Protein AF-0000000078980549 (afdb_homodimer)

Foldseek 3Di:
DPPLPLQKAKEWQAAQAKIKIWIDGPPDIFIDIDGHQACQVPVPVNLVRVQVRLQVRCVVVVHDSVVSQEHQYEYAYHNQPDPVSQVVSVVSHSHPHYGYDHLVQLQACQFQPPFFFKEWEAELFTKIWTQDPVGIDIAFPPDLVPTRFLHLLNLLVVLLVVLQCCLVVNDPDWPLSVVVCVVQHDDNVSSVVCVVPDDSVNSSVSSVSLLVCVVVVIPVSVVSLLRSQVVVQVVCVVNPGDQPGAYEYHYDRRVSSLVNHPPSNSVRYDHGNGGSRSSRRVVSVVSVVVVVVVVD/DPPLPLQWAKEWQAAQAKIKIWIDGPPDIFIDMDGHQACQVPVPVNLVRVQVRLQVRCVVVVHDSVVSQEHQYEYAYHNQPDPVSQVVSVVSHSHNHYGYDHLVQLQACQQQPPFFFKEWEAELFTKIWTQDPVGIDIAFPPDLVPTRFLHLLNLLVVLLVVLQCCLVVNDPDWPLSVVVCVVQHDDNVSSVVCVVPDDSVNSSVSSVSLLVCVVVVIPVSVVSLLRSQVVVQVVCVVNPGDQPGAYEYHYDRRVSNLVNHPPSNSVRYDHGNGGSRSSRRVVSVVSVVVVVVVVD

Solvent-accessible surface area (backbone atoms only — not comparable to full-atom values): 29614 Å² total; per-residue (Å²): 125,83,68,76,80,67,58,49,35,24,12,31,38,21,27,75,72,33,22,38,39,37,38,40,45,78,92,44,75,47,73,52,74,54,59,37,21,22,42,60,88,36,44,70,55,15,51,49,44,50,52,52,50,52,53,52,50,39,50,73,69,70,45,61,77,77,52,55,28,70,36,25,31,16,33,19,20,27,53,38,65,48,70,66,53,19,51,52,54,41,69,70,41,85,47,77,35,62,48,47,40,35,38,62,57,23,34,45,42,8,24,45,56,90,47,56,32,35,34,40,38,18,24,60,46,17,36,36,33,30,37,48,98,90,43,77,49,71,32,70,56,57,39,82,90,60,24,12,72,58,4,21,20,39,43,19,49,51,50,52,30,50,41,45,33,25,75,50,54,70,37,79,82,47,74,57,49,56,51,47,28,76,72,64,39,65,60,65,46,30,51,39,58,48,59,76,69,52,48,61,65,58,28,21,68,43,25,61,57,38,53,53,25,29,76,71,62,33,66,67,25,40,50,53,49,39,52,26,21,50,52,53,53,50,48,41,50,58,67,61,64,50,89,82,38,42,30,23,54,34,56,88,46,33,71,76,36,43,88,54,34,59,67,66,58,38,73,22,52,39,78,47,74,40,45,40,49,53,12,13,40,53,50,9,48,52,51,47,52,52,56,58,56,69,74,100,126,83,68,77,80,68,59,49,35,25,12,30,38,19,26,76,72,35,21,39,39,38,38,41,46,78,94,44,73,47,72,52,74,54,57,37,19,22,42,60,87,36,44,70,55,16,52,50,44,49,52,51,50,53,53,50,50,40,51,72,70,71,46,62,77,77,54,56,28,72,35,24,30,17,34,17,20,26,53,39,63,48,71,67,53,20,51,52,54,40,70,72,41,86,46,77,36,61,47,46,42,35,38,62,57,23,35,44,43,8,24,45,56,90,47,56,30,35,34,39,37,16,25,62,46,16,37,37,34,32,36,49,98,89,43,77,49,71,33,70,55,58,38,81,90,60,25,13,72,57,4,21,19,40,43,20,49,51,50,54,31,52,40,45,32,26,76,50,55,70,39,79,81,46,74,57,48,56,52,47,26,75,71,62,38,65,61,64,47,30,52,41,58,49,59,76,68,52,48,61,65,56,28,20,68,43,25,62,58,37,52,54,24,28,75,71,63,35,67,66,25,40,51,53,49,39,53,27,21,50,51,52,52,49,49,41,51,58,68,60,64,51,88,81,40,41,31,23,54,34,56,86,44,33,70,75,35,42,88,53,35,60,66,68,57,41,72,22,51,38,78,46,74,41,45,39,49,53,11,14,38,53,51,8,48,50,50,46,52,53,56,56,57,69,75,101

pLDDT: mean 94.34, std 9.04, range [32.06, 98.75]

Organism: Ruegeria pomeroyi (strain ATCC 700808 / DSM 15171 / DSS-3) (NCBI:txid246200)

Nearest PDB structures (foldseek):
  1zc6-assembly1_A  TM=8.609E-01  e=3.380E-24  Chromobacterium violaceum ATCC 12472
  2e2o-assembly1_A  TM=7.431E-01  e=1.551E-18  Sulfurisphaera tokodaii
  8oqx-assembly1_B  TM=6.810E-01  e=1.626E-12  Tannerella forsythia
  8ow9-assembly1_B  TM=6.704E-01  e=8.482E-12  Tannerella forsythia
  1zxo-assembly1_A  TM=6.792E-01  e=7.949E-09  Bacteroides thetaiotaomicron

Structure (mmCIF, N/CA/C/O backbone):
data_AF-0000000078980549-model_v1
#
loop_
_entity.id
_entity.type
_entity.pdbx_description
1 polymer 'BadF/BadG/BcrA/BcrD ATPase family protein'
#
loop_
_atom_site.group_PDB
_atom_site.id
_atom_site.type_symbol
_atom_site.label_atom_id
_atom_site.label_alt_id
_atom_site.label_comp_id
_atom_site.label_asym_id
_atom_site.label_entity_id
_atom_site.label_seq_id
_atom_site.pdbx_PDB_ins_code
_atom_site.Cartn_x
_atom_site.Cartn_y
_atom_site.Cartn_z
_atom_site.occupancy
_atom_site.B_iso_or_equiv
_atom_site.auth_seq_id
_atom_site.auth_comp_id
_atom_site.auth_asym_id
_atom_site.auth_atom_id
_atom_site.pdbx_PDB_model_num
ATOM 1 N N . MET A 1 1 ? 9.5 -48.781 -21.859 1 32.81 1 MET A N 1
ATOM 2 C CA . MET A 1 1 ? 8.891 -47.594 -21.281 1 32.81 1 MET A CA 1
ATOM 3 C C . MET A 1 1 ? 7.84 -47 -22.219 1 32.81 1 MET A C 1
ATOM 5 O O . MET A 1 1 ? 8.148 -46.656 -23.359 1 32.81 1 MET A O 1
ATOM 9 N N . ARG A 1 2 ? 6.617 -47.406 -22.141 1 38.62 2 ARG A N 1
ATOM 10 C CA . ARG A 1 2 ? 5.566 -47.125 -23.109 1 38.62 2 ARG A CA 1
ATOM 11 C C . ARG A 1 2 ? 5.508 -45.656 -23.438 1 38.62 2 ARG A C 1
ATOM 13 O O . ARG A 1 2 ? 5.316 -44.812 -22.547 1 38.62 2 ARG A O 1
ATOM 20 N N . GLU A 1 3 ? 6.375 -45.094 -24.219 1 42.41 3 GLU A N 1
ATOM 21 C CA . GLU A 1 3 ? 6.379 -43.688 -24.688 1 42.41 3 GLU A CA 1
ATOM 22 C C . GLU A 1 3 ? 4.961 -43.156 -24.797 1 42.41 3 GLU A C 1
ATOM 24 O O . GLU A 1 3 ? 4.145 -43.688 -25.547 1 42.41 3 GLU A O 1
ATOM 29 N N . SER A 1 4 ? 4.297 -42.906 -23.766 1 47.97 4 SER A N 1
ATOM 30 C CA . SER A 1 4 ? 2.949 -42.344 -23.812 1 47.97 4 SER A CA 1
ATOM 31 C C . SER A 1 4 ? 2.744 -41.5 -25.078 1 47.97 4 SER A C 1
ATOM 33 O O . SER A 1 4 ? 3.504 -40.562 -25.328 1 47.97 4 SER A O 1
ATOM 35 N N . ARG A 1 5 ? 2.496 -42.062 -26.266 1 61.19 5 ARG A N 1
ATOM 36 C CA . ARG A 1 5 ? 2.635 -41.625 -27.656 1 61.19 5 ARG A CA 1
ATOM 37 C C . ARG A 1 5 ? 1.823 -40.375 -27.938 1 61.19 5 ARG A C 1
ATOM 39 O O . ARG A 1 5 ? 0.796 -40.438 -28.609 1 61.19 5 ARG A O 1
ATOM 46 N N . VAL A 1 6 ? 1.66 -39.406 -26.797 1 67.12 6 VAL A N 1
ATOM 47 C CA . VAL A 1 6 ? 0.985 -38.188 -27.219 1 67.12 6 VAL A CA 1
ATOM 48 C C . VAL A 1 6 ? 1.897 -37.375 -28.141 1 67.12 6 VAL A C 1
ATOM 50 O O . VAL A 1 6 ? 2.939 -36.875 -27.703 1 67.12 6 VAL A O 1
ATOM 53 N N . PRO A 1 7 ? 1.601 -37.344 -29.297 1 81.12 7 PRO A N 1
ATOM 54 C CA . PRO A 1 7 ? 2.535 -36.812 -30.297 1 81.12 7 PRO A CA 1
ATOM 55 C C . PRO A 1 7 ? 2.773 -35.312 -30.141 1 81.12 7 PRO A C 1
ATOM 57 O O . PRO A 1 7 ? 3.854 -34.812 -30.469 1 81.12 7 PRO A O 1
ATOM 60 N N . TYR A 1 8 ? 1.779 -34.562 -29.578 1 94.88 8 TYR A N 1
ATOM 61 C CA . TYR A 1 8 ? 1.923 -33.125 -29.484 1 94.88 8 TYR A CA 1
ATOM 62 C C . TYR A 1 8 ? 1.434 -32.594 -28.141 1 94.88 8 TYR A C 1
ATOM 64 O O . TYR A 1 8 ? 0.409 -33.062 -27.625 1 94.88 8 TYR A O 1
ATOM 72 N N . LEU A 1 9 ? 2.221 -31.719 -27.484 1 97.56 9 LEU A N 1
ATOM 73 C CA . LEU A 1 9 ? 1.86 -31.031 -26.25 1 97.56 9 LEU A CA 1
ATOM 74 C C . LEU A 1 9 ? 2.098 -29.531 -26.375 1 97.56 9 LEU A C 1
ATOM 76 O O . LEU A 1 9 ? 3.084 -29.109 -26.984 1 97.56 9 LEU A O 1
ATOM 80 N N . ILE A 1 10 ? 1.26 -28.75 -25.734 1 98.44 10 ILE A N 1
ATOM 81 C CA . ILE A 1 10 ? 1.471 -27.297 -25.75 1 98.44 10 ILE A CA 1
ATOM 82 C C . ILE A 1 10 ? 1.433 -26.766 -24.312 1 98.44 10 ILE A C 1
ATOM 84 O O . ILE A 1 10 ? 0.59 -27.188 -23.516 1 98.44 10 ILE A O 1
ATOM 88 N N . ALA A 1 11 ? 2.395 -25.906 -24.016 1 98.69 11 ALA A N 1
ATOM 89 C CA . ALA A 1 11 ? 2.406 -25.156 -22.766 1 98.69 11 ALA A CA 1
ATOM 90 C C . ALA A 1 11 ? 2.359 -23.656 -23.047 1 98.69 11 ALA A C 1
ATOM 92 O O . ALA A 1 11 ? 2.996 -23.156 -23.969 1 98.69 11 ALA A O 1
ATOM 93 N N . VAL A 1 12 ? 1.609 -22.969 -22.234 1 98.75 12 VAL A N 1
ATOM 94 C CA . VAL A 1 12 ? 1.539 -21.516 -22.297 1 98.75 12 VAL A CA 1
ATOM 95 C C . VAL A 1 12 ? 1.91 -20.922 -20.938 1 98.75 12 VAL A C 1
ATOM 97 O O . VAL A 1 12 ? 1.38 -21.344 -19.906 1 98.75 12 VAL A O 1
ATOM 100 N N . ASP A 1 13 ? 2.816 -20.047 -20.906 1 98.19 13 ASP A N 1
ATOM 101 C CA . ASP A 1 13 ? 3.209 -19.234 -19.75 1 98.19 13 ASP A CA 1
ATOM 102 C C . ASP A 1 13 ? 2.861 -17.766 -19.953 1 98.19 13 ASP A C 1
ATOM 104 O O . ASP A 1 13 ? 3.656 -17.016 -20.516 1 98.19 13 ASP A O 1
ATOM 108 N N . GLY A 1 14 ? 1.692 -17.406 -19.453 1 97.06 14 GLY A N 1
ATOM 109 C CA . GLY A 1 14 ? 1.169 -16.062 -19.688 1 97.06 14 GLY A CA 1
ATOM 110 C C . GLY A 1 14 ? 1.354 -15.141 -18.5 1 97.06 14 GLY A C 1
ATOM 111 O O . GLY A 1 14 ? 0.736 -15.328 -17.453 1 97.06 14 GLY A O 1
ATOM 112 N N . GLY A 1 15 ? 2.078 -14.102 -18.672 1 92.44 15 GLY A N 1
ATOM 113 C CA . GLY A 1 15 ? 2.354 -13.133 -17.625 1 92.44 15 GLY A CA 1
ATOM 114 C C . GLY A 1 15 ? 1.81 -11.75 -17.922 1 92.44 15 GLY A C 1
ATOM 115 O O . GLY A 1 15 ? 1.057 -11.57 -18.891 1 92.44 15 GLY A O 1
ATOM 116 N N . GLY A 1 16 ? 2.096 -10.789 -17.062 1 85.94 16 GLY A N 1
ATOM 117 C CA . GLY A 1 16 ? 1.643 -9.422 -17.219 1 85.94 16 GLY A CA 1
ATOM 118 C C . GLY A 1 16 ? 2.389 -8.664 -18.297 1 85.94 16 GLY A C 1
ATOM 119 O O . GLY A 1 16 ? 1.854 -7.723 -18.891 1 85.94 16 GLY A O 1
ATOM 120 N N . THR A 1 17 ? 3.604 -9.086 -18.578 1 85.31 17 THR A N 1
ATOM 121 C CA . THR A 1 17 ? 4.43 -8.367 -19.547 1 85.31 17 THR A CA 1
ATOM 122 C C . THR A 1 17 ? 4.531 -9.148 -20.859 1 85.31 17 THR A C 1
ATOM 124 O O . THR A 1 17 ? 4.527 -8.555 -21.938 1 85.31 17 THR A O 1
ATOM 127 N N . SER A 1 18 ? 4.625 -10.469 -20.75 1 92.88 18 SER A N 1
ATOM 128 C CA . SER A 1 18 ? 4.758 -11.305 -21.953 1 92.88 18 SER A CA 1
ATOM 129 C C . SER A 1 18 ? 4.062 -12.648 -21.766 1 92.88 18 SER A C 1
ATOM 131 O O . SER A 1 18 ? 3.676 -13.008 -20.641 1 92.88 18 SER A O 1
ATOM 133 N N . CYS A 1 19 ? 3.971 -13.305 -22.844 1 97.62 19 CYS A N 1
ATOM 134 C CA . CYS A 1 19 ? 3.406 -14.648 -22.891 1 97.62 19 CYS A CA 1
ATOM 135 C C . CYS A 1 19 ? 4.25 -15.562 -23.781 1 97.62 19 CYS A C 1
ATOM 137 O O . CYS A 1 19 ? 4.527 -15.227 -24.938 1 97.62 19 CYS A O 1
ATOM 139 N N . ARG A 1 20 ? 4.629 -16.672 -23.219 1 98.31 20 ARG A N 1
ATOM 140 C CA . ARG A 1 20 ? 5.457 -17.625 -23.953 1 98.31 20 ARG A CA 1
ATOM 141 C C . ARG A 1 20 ? 4.672 -18.891 -24.281 1 98.31 20 ARG A C 1
ATOM 143 O O . ARG A 1 20 ? 3.852 -19.344 -23.484 1 98.31 20 ARG A O 1
ATOM 150 N N . PHE A 1 21 ? 4.949 -19.422 -25.453 1 98.62 21 PHE A N 1
ATOM 151 C CA . PHE A 1 21 ? 4.301 -20.625 -25.938 1 98.62 21 PHE A CA 1
ATOM 152 C C . PHE A 1 21 ? 5.336 -21.656 -26.359 1 98.62 21 PHE A C 1
ATOM 154 O O . PHE A 1 21 ? 6.355 -21.312 -26.969 1 98.62 21 PHE A O 1
ATOM 161 N N . ALA A 1 22 ? 5.039 -22.891 -26.062 1 98.56 22 ALA A N 1
ATOM 162 C CA . ALA A 1 22 ? 5.883 -23.984 -26.547 1 98.56 22 ALA A CA 1
ATOM 163 C C . ALA A 1 22 ? 5.039 -25.156 -27.031 1 98.56 22 ALA A C 1
ATOM 165 O O . ALA A 1 22 ? 4.051 -25.531 -26.391 1 98.56 22 ALA A O 1
ATOM 166 N N . LEU A 1 23 ? 5.32 -25.672 -28.172 1 98.12 23 LEU A N 1
ATOM 167 C CA . LEU A 1 23 ? 4.762 -26.906 -28.703 1 98.12 23 LEU A CA 1
ATOM 168 C C . LEU A 1 23 ? 5.836 -27.984 -28.812 1 98.12 23 LEU A C 1
ATOM 170 O O . LEU A 1 23 ? 6.836 -27.797 -29.516 1 98.12 23 LEU A O 1
ATOM 174 N N . GLN A 1 24 ? 5.668 -28.984 -28.047 1 97.06 24 GLN A N 1
ATOM 175 C CA . GLN A 1 24 ? 6.559 -30.141 -28.141 1 97.06 24 GLN A CA 1
ATOM 176 C C . GLN A 1 24 ? 6.023 -31.172 -29.125 1 97.06 24 GLN A C 1
ATOM 178 O O . GLN A 1 24 ? 4.914 -31.688 -28.953 1 97.06 24 GLN A O 1
ATOM 183 N N . ALA A 1 25 ? 6.75 -31.422 -30.156 1 92.12 25 ALA A N 1
ATOM 184 C CA . ALA A 1 25 ? 6.461 -32.438 -31.156 1 92.12 25 ALA A CA 1
ATOM 185 C C . ALA A 1 25 ? 7.562 -33.5 -31.188 1 92.12 25 ALA A C 1
ATOM 187 O O . ALA A 1 25 ? 8.5 -33.406 -31.984 1 92.12 25 ALA A O 1
ATOM 188 N N . GLY A 1 26 ? 7.309 -34.625 -30.453 1 87.69 26 GLY A N 1
ATOM 189 C CA . GLY A 1 26 ? 8.398 -35.594 -30.328 1 87.69 26 GLY A CA 1
ATOM 190 C C . GLY A 1 26 ? 9.672 -34.969 -29.781 1 87.69 26 GLY A C 1
ATOM 191 O O . GLY A 1 26 ? 9.68 -34.438 -28.672 1 87.69 26 GLY A O 1
ATOM 192 N N . THR A 1 27 ? 10.688 -34.938 -30.594 1 88.38 27 THR A N 1
ATOM 193 C CA . THR A 1 27 ? 11.977 -34.406 -30.141 1 88.38 27 THR A CA 1
ATOM 194 C C . THR A 1 27 ? 12.125 -32.969 -30.562 1 88.38 27 THR A C 1
ATOM 196 O O . THR A 1 27 ? 13.086 -32.281 -30.172 1 88.38 27 THR A O 1
ATOM 199 N N . THR A 1 28 ? 11.219 -32.469 -31.344 1 93.31 28 THR A N 1
ATOM 200 C CA . THR A 1 28 ? 11.273 -31.094 -31.828 1 93.31 28 THR A CA 1
ATOM 201 C C . THR A 1 28 ? 10.422 -30.172 -30.969 1 93.31 28 THR A C 1
ATOM 203 O O . THR A 1 28 ? 9.367 -30.578 -30.469 1 93.31 28 THR A O 1
ATOM 206 N N . ARG A 1 29 ? 10.922 -29.016 -30.797 1 95.94 29 ARG A N 1
ATOM 207 C CA . ARG A 1 29 ? 10.219 -28.016 -30 1 95.94 29 ARG A CA 1
ATOM 208 C C . ARG A 1 29 ? 10.086 -26.703 -30.75 1 95.94 29 ARG A C 1
ATOM 210 O O . ARG A 1 29 ? 11.039 -26.234 -31.391 1 95.94 29 ARG A O 1
ATOM 217 N N . HIS A 1 30 ? 8.891 -26.156 -30.828 1 97.44 30 HIS A N 1
ATOM 218 C CA . HIS A 1 30 ? 8.609 -24.844 -31.391 1 97.44 30 HIS A CA 1
ATOM 219 C C . HIS A 1 30 ? 8.211 -23.859 -30.297 1 97.44 30 HIS A C 1
ATOM 221 O O . HIS A 1 30 ? 7.457 -24.219 -29.375 1 97.44 30 HIS A O 1
ATOM 227 N N . GLU A 1 31 ? 8.75 -22.656 -30.328 1 98.12 31 GLU A N 1
ATOM 228 C CA . GLU A 1 31 ? 8.438 -21.656 -29.312 1 98.12 31 GLU A CA 1
ATOM 229 C C . GLU A 1 31 ? 8.133 -20.297 -29.938 1 98.12 31 GLU A C 1
ATOM 231 O O . GLU A 1 31 ? 8.586 -20.016 -31.047 1 98.12 31 GLU A O 1
ATOM 236 N N . LEU A 1 32 ? 7.391 -19.531 -29.25 1 96.81 32 LEU A N 1
ATOM 237 C CA . LEU A 1 32 ? 7.16 -18.141 -29.625 1 96.81 32 LEU A CA 1
ATOM 238 C C . LEU A 1 32 ? 6.809 -17.297 -28.406 1 96.81 32 LEU A C 1
ATOM 240 O O . LEU A 1 32 ? 6.504 -17.828 -27.344 1 96.81 32 LEU A O 1
ATOM 244 N N . AR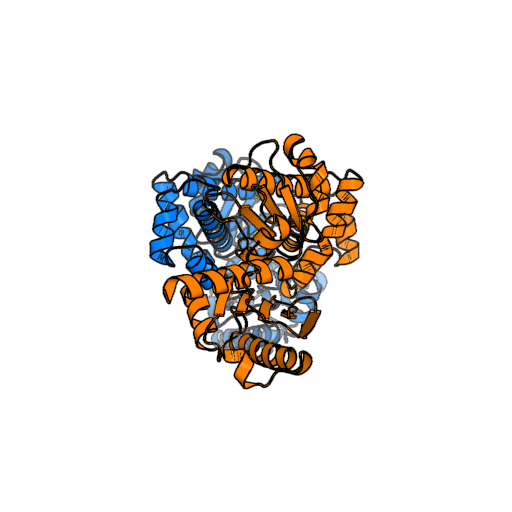G A 1 33 ? 7.004 -16.062 -28.547 1 97.75 33 ARG A N 1
ATOM 245 C CA . ARG A 1 33 ? 6.734 -15.086 -27.5 1 97.75 33 ARG A CA 1
ATOM 246 C C . ARG A 1 33 ? 5.859 -13.945 -28 1 97.75 33 ARG A C 1
ATOM 248 O O . ARG A 1 33 ? 6.078 -13.438 -29.109 1 97.75 33 ARG A O 1
ATOM 255 N N . LEU A 1 34 ? 4.82 -13.625 -27.312 1 97.81 34 LEU A N 1
ATOM 256 C CA . LEU A 1 34 ? 3.943 -12.5 -27.625 1 97.81 34 LEU A CA 1
ATOM 257 C C . LEU A 1 34 ? 3.832 -11.555 -26.422 1 97.81 34 LEU A C 1
ATOM 259 O O . LEU A 1 34 ? 4.688 -11.57 -25.531 1 97.81 34 LEU A O 1
ATOM 263 N N . GLY A 1 35 ? 2.812 -10.617 -26.469 1 93.38 35 GLY A N 1
ATOM 264 C CA . GLY A 1 35 ? 2.619 -9.648 -25.406 1 93.38 35 GLY A CA 1
ATOM 265 C C . GLY A 1 35 ? 1.937 -10.227 -24.188 1 93.38 35 GLY A C 1
ATOM 266 O O . GLY A 1 35 ? 1.894 -11.445 -24 1 93.38 35 GLY A O 1
ATOM 267 N N . SER A 1 36 ? 1.388 -9.383 -23.406 1 91.81 36 SER A N 1
ATOM 268 C CA . SER A 1 36 ? 0.839 -9.734 -22.094 1 91.81 36 SER A CA 1
ATOM 269 C C . SER A 1 36 ? -0.4 -10.609 -22.234 1 91.81 36 SER A C 1
ATOM 271 O O . SER A 1 36 ? -1.139 -10.5 -23.219 1 91.81 36 SER A O 1
ATOM 273 N N . ALA A 1 37 ? -0.604 -11.469 -21.266 1 94.38 37 ALA A N 1
ATOM 274 C CA . ALA A 1 37 ? -1.809 -12.289 -21.156 1 94.38 37 ALA A CA 1
ATOM 275 C C . ALA A 1 37 ? -2.27 -12.391 -19.703 1 94.38 37 ALA A C 1
ATOM 277 O O . ALA A 1 37 ? -2.451 -13.492 -19.188 1 94.38 37 ALA A O 1
ATOM 278 N N . ASN A 1 38 ? -2.498 -11.312 -19.094 1 94.31 38 ASN A N 1
ATOM 279 C CA . ASN A 1 38 ? -3.062 -11.289 -17.75 1 94.31 38 ASN A CA 1
ATOM 280 C C . ASN A 1 38 ? -4.586 -11.242 -17.781 1 94.31 38 ASN A C 1
ATOM 282 O O . ASN A 1 38 ? -5.176 -10.234 -18.188 1 94.31 38 ASN A O 1
ATOM 286 N N . VAL A 1 39 ? -5.145 -12.258 -17.312 1 95.25 39 VAL A N 1
ATOM 287 C CA . VAL A 1 39 ? -6.582 -12.453 -17.469 1 95.25 39 VAL A CA 1
ATOM 288 C C . VAL A 1 39 ? -7.336 -11.547 -16.5 1 95.25 39 VAL A C 1
ATOM 290 O O . VAL A 1 39 ? -8.5 -11.203 -16.734 1 95.25 39 VAL A O 1
ATOM 293 N N . PHE A 1 40 ? -6.789 -11.172 -15.391 1 92.81 40 PHE A N 1
ATOM 294 C CA . PHE A 1 40 ? -7.449 -10.336 -14.398 1 92.81 40 PHE A CA 1
ATOM 295 C C . PHE A 1 40 ? -7.508 -8.883 -14.859 1 92.81 40 PHE A C 1
ATOM 297 O O . PHE A 1 40 ? -8.57 -8.258 -14.805 1 92.81 40 PHE A O 1
ATOM 304 N N . SER A 1 41 ? -6.426 -8.344 -15.359 1 90.81 41 SER A N 1
ATOM 305 C CA . SER A 1 41 ? -6.352 -6.938 -15.734 1 90.81 41 SER A CA 1
ATOM 306 C C . SER A 1 41 ? -6.984 -6.703 -17.109 1 90.81 41 SER A C 1
ATOM 308 O O . SER A 1 41 ? -7.527 -5.625 -17.359 1 90.81 41 SER A O 1
ATOM 310 N N . ASN A 1 42 ? -6.848 -7.672 -18.031 1 94.06 42 ASN A N 1
ATOM 311 C CA . ASN A 1 42 ? -7.352 -7.547 -19.406 1 94.06 42 ASN A CA 1
ATOM 312 C C . ASN A 1 42 ? -7.695 -8.906 -20 1 94.06 42 ASN A C 1
ATOM 314 O O . ASN A 1 42 ? -6.945 -9.438 -20.812 1 94.06 42 ASN A O 1
ATOM 318 N N . ARG A 1 43 ? -8.867 -9.336 -19.734 1 95.12 43 ARG A N 1
ATOM 319 C CA . ARG A 1 43 ? -9.273 -10.68 -20.141 1 95.12 43 ARG A CA 1
ATOM 320 C C . ARG A 1 43 ? -9.352 -10.789 -21.672 1 95.12 43 ARG A C 1
ATOM 322 O O . ARG A 1 43 ? -8.836 -11.742 -22.25 1 95.12 43 ARG A O 1
ATOM 329 N N . ALA A 1 44 ? -10 -9.828 -22.266 1 96.31 44 ALA A N 1
ATOM 330 C CA . ALA A 1 44 ? -10.148 -9.844 -23.719 1 96.31 44 ALA A CA 1
ATOM 331 C C . ALA A 1 44 ? -8.789 -9.844 -24.406 1 96.31 44 ALA A C 1
ATOM 333 O O . ALA A 1 44 ? -8.57 -10.578 -25.375 1 96.31 44 ALA A O 1
ATOM 334 N N . GLY A 1 45 ? -7.91 -8.992 -23.906 1 96.75 45 GLY A N 1
ATOM 335 C CA . GLY A 1 45 ? -6.562 -8.953 -24.453 1 96.75 45 GLY A CA 1
ATOM 336 C C . GLY A 1 45 ? -5.809 -10.258 -24.266 1 96.75 45 GLY A C 1
ATOM 337 O O . GLY A 1 45 ? -5.105 -10.703 -25.172 1 96.75 45 GLY A O 1
ATOM 338 N N . ALA A 1 46 ? -5.949 -10.852 -23.125 1 97.31 46 ALA A N 1
ATOM 339 C CA . ALA A 1 46 ? -5.297 -12.133 -22.844 1 97.31 46 ALA A CA 1
ATOM 340 C C . ALA A 1 46 ? -5.797 -13.219 -23.797 1 97.31 46 ALA A C 1
ATOM 342 O O . ALA A 1 46 ? -5 -13.992 -24.328 1 97.31 46 ALA A O 1
ATOM 343 N N . LEU A 1 47 ? -7.086 -13.25 -24.047 1 97.75 47 LEU A N 1
ATOM 344 C CA . LEU A 1 47 ? -7.668 -14.258 -24.922 1 97.75 47 LEU A CA 1
ATOM 345 C C . LEU A 1 47 ? -7.184 -14.07 -26.359 1 97.75 47 LEU A C 1
ATOM 347 O O . LEU A 1 47 ? -6.926 -15.055 -27.062 1 97.75 47 LEU A O 1
ATOM 351 N N . ARG A 1 48 ? -7.082 -12.859 -26.734 1 97.94 48 ARG A N 1
ATOM 352 C CA . ARG A 1 48 ? -6.547 -12.578 -28.062 1 97.94 48 ARG A CA 1
ATOM 353 C C . ARG A 1 48 ? -5.105 -13.062 -28.188 1 97.94 48 ARG A C 1
ATOM 355 O O . ARG A 1 48 ? -4.742 -13.695 -29.188 1 97.94 48 ARG A O 1
ATOM 362 N N . THR A 1 49 ? -4.324 -12.766 -27.219 1 98.25 49 THR A N 1
ATOM 363 C CA . THR A 1 49 ? -2.93 -13.188 -27.203 1 98.25 49 THR A CA 1
ATOM 364 C C . THR A 1 49 ? -2.828 -14.711 -27.234 1 98.25 49 THR A C 1
ATOM 366 O O . THR A 1 49 ? -2.025 -15.266 -28 1 98.25 49 THR A O 1
ATOM 369 N N . LEU A 1 50 ? -3.629 -15.359 -26.453 1 98.25 50 LEU A N 1
ATOM 370 C CA . LEU A 1 50 ? -3.619 -16.812 -26.375 1 98.25 50 LEU A CA 1
ATOM 371 C C . LEU A 1 50 ? -4.012 -17.422 -27.719 1 98.25 50 LEU A C 1
ATOM 373 O O . LEU A 1 50 ? -3.334 -18.328 -28.219 1 98.25 50 LEU A O 1
ATOM 377 N N . THR A 1 51 ? -5.066 -16.938 -28.312 1 97.69 51 THR A N 1
ATOM 378 C CA . THR A 1 51 ? -5.562 -17.469 -29.578 1 97.69 51 THR A CA 1
ATOM 379 C C . THR A 1 51 ? -4.539 -17.266 -30.688 1 97.69 51 THR A C 1
ATOM 381 O O . THR A 1 51 ? -4.246 -18.188 -31.438 1 97.69 51 THR A O 1
ATOM 384 N N . GLU A 1 52 ? -4.055 -16.047 -30.703 1 98 52 GLU A N 1
ATOM 385 C CA . GLU A 1 52 ? -3.037 -15.75 -31.703 1 98 52 GLU A CA 1
ATOM 386 C C . GLU A 1 52 ? -1.811 -16.641 -31.531 1 98 52 GLU A C 1
ATOM 388 O O . GLU A 1 52 ? -1.308 -17.203 -32.5 1 98 52 GLU A O 1
ATOM 393 N N . GLY A 1 53 ? -1.311 -16.734 -30.359 1 98.31 53 GLY A N 1
ATOM 394 C CA . GLY A 1 53 ? -0.117 -17.516 -30.078 1 98.31 53 GLY A CA 1
ATOM 395 C C . GLY A 1 53 ? -0.283 -19 -30.406 1 98.31 53 GLY A C 1
ATOM 396 O O . GLY A 1 53 ? 0.599 -19.609 -31.016 1 98.31 53 GLY A O 1
ATOM 397 N N . LEU A 1 54 ? -1.385 -19.547 -30.062 1 98 54 LEU A N 1
ATOM 398 C CA . LEU A 1 54 ? -1.659 -20.969 -30.312 1 98 54 LEU A CA 1
ATOM 399 C C . LEU A 1 54 ? -1.762 -21.234 -31.812 1 98 54 LEU A C 1
ATOM 401 O O . LEU A 1 54 ? -1.21 -22.219 -32.312 1 98 54 LEU A O 1
ATOM 405 N N . THR A 1 55 ? -2.449 -20.344 -32.5 1 97.31 55 THR A N 1
ATOM 406 C CA . THR A 1 55 ? -2.607 -20.484 -33.938 1 97.31 55 THR A CA 1
ATOM 407 C C . THR A 1 55 ? -1.253 -20.422 -34.625 1 97.31 55 THR A C 1
ATOM 409 O O . THR A 1 55 ? -0.944 -21.266 -35.469 1 97.31 55 THR A O 1
ATOM 412 N N . ARG A 1 56 ? -0.491 -19.469 -34.219 1 97.81 56 ARG A N 1
ATOM 413 C CA . ARG A 1 56 ? 0.825 -19.297 -34.844 1 97.81 56 ARG A CA 1
ATOM 414 C C . ARG A 1 56 ? 1.733 -20.469 -34.5 1 97.81 56 ARG A C 1
ATOM 416 O O . ARG A 1 56 ? 2.539 -20.891 -35.344 1 97.81 56 ARG A O 1
ATOM 423 N N . LEU A 1 57 ? 1.629 -20.953 -33.344 1 97.38 57 LEU A N 1
ATOM 424 C CA . LEU A 1 57 ? 2.479 -22.047 -32.875 1 97.38 57 LEU A CA 1
ATOM 425 C C . LEU A 1 57 ? 2.227 -23.312 -33.688 1 97.38 57 LEU A C 1
ATOM 427 O O . LEU A 1 57 ? 3.172 -23.984 -34.094 1 97.38 57 LEU A O 1
ATOM 431 N N . VAL A 1 58 ? 1.04 -23.641 -33.938 1 95.94 58 VAL A N 1
ATOM 432 C CA . VAL A 1 58 ? 0.654 -24.812 -34.688 1 95.94 58 VAL A CA 1
ATOM 433 C C . VAL A 1 58 ? 1.097 -24.656 -36.156 1 95.94 58 VAL A C 1
ATOM 435 O O . VAL A 1 58 ? 1.578 -25.609 -36.75 1 95.94 58 VAL A O 1
ATOM 438 N N . ALA A 1 59 ? 0.919 -23.453 -36.625 1 96.38 59 ALA A N 1
ATOM 439 C CA . ALA A 1 59 ? 1.377 -23.172 -38 1 96.38 59 ALA A CA 1
ATOM 440 C C . ALA A 1 59 ? 2.887 -23.359 -38.125 1 96.38 59 ALA A C 1
ATOM 442 O O . ALA A 1 59 ? 3.375 -23.922 -39.094 1 96.38 59 ALA A O 1
ATOM 443 N N . GLN A 1 60 ? 3.598 -22.875 -37.156 1 95.69 60 GLN A N 1
ATOM 444 C CA . GLN A 1 60 ? 5.051 -23 -37.156 1 95.69 60 GLN A CA 1
ATOM 445 C C . GLN A 1 60 ? 5.477 -24.469 -37.156 1 95.69 60 GLN A C 1
ATOM 447 O O . GLN A 1 60 ? 6.52 -24.812 -37.719 1 95.69 60 GLN A O 1
ATOM 452 N N . ALA A 1 61 ? 4.707 -25.266 -36.5 1 94.69 61 ALA A N 1
ATOM 453 C CA . ALA A 1 61 ? 5.027 -26.688 -36.406 1 94.69 61 ALA A CA 1
ATOM 454 C C . ALA A 1 61 ? 4.625 -27.438 -37.656 1 94.69 61 ALA A C 1
ATOM 456 O O . ALA A 1 61 ? 4.84 -28.656 -37.781 1 94.69 61 ALA A O 1
ATOM 457 N N . GLY A 1 62 ? 3.951 -26.766 -38.594 1 94.5 62 GLY A N 1
ATOM 458 C CA . GLY A 1 62 ? 3.543 -27.359 -39.844 1 94.5 62 GLY A CA 1
ATOM 459 C C . GLY A 1 62 ? 2.285 -28.203 -39.719 1 94.5 62 GLY A C 1
ATOM 460 O O . GLY A 1 62 ? 2.061 -29.109 -40.531 1 94.5 62 GLY A O 1
ATOM 461 N N . LEU A 1 63 ? 1.49 -27.953 -38.75 1 94.5 63 LEU A N 1
ATOM 462 C CA . LEU A 1 63 ? 0.255 -28.703 -38.5 1 94.5 63 LEU A CA 1
ATOM 463 C C . LEU A 1 63 ? -0.943 -27.953 -39.094 1 94.5 63 LEU A C 1
ATOM 465 O O . LEU A 1 63 ? -0.927 -26.719 -39.156 1 94.5 63 LEU A O 1
ATOM 469 N N . PRO A 1 64 ? -1.922 -28.719 -39.531 1 94.38 64 PRO A N 1
ATOM 470 C CA . PRO A 1 64 ? -3.143 -28.031 -39.938 1 94.38 64 PRO A CA 1
ATOM 471 C C . PRO A 1 64 ? -3.855 -27.328 -38.781 1 94.38 64 PRO A C 1
ATOM 473 O O . PRO A 1 64 ? -3.809 -27.812 -37.656 1 94.38 64 PRO A O 1
ATOM 476 N N . PRO A 1 65 ? -4.547 -26.297 -39.031 1 92.5 65 PRO A N 1
ATOM 477 C CA . PRO A 1 65 ? -5.191 -25.5 -38 1 92.5 65 PRO A CA 1
ATOM 478 C C . PRO A 1 65 ? -6.152 -26.328 -37.125 1 92.5 65 PRO A C 1
ATOM 480 O O . PRO A 1 65 ? -6.285 -26.062 -35.938 1 92.5 65 PRO A O 1
ATOM 483 N N . ASP A 1 66 ? -6.785 -27.203 -37.688 1 93.19 66 ASP A N 1
ATOM 484 C CA . ASP A 1 66 ? -7.805 -27.969 -36.969 1 93.19 66 ASP A CA 1
ATOM 485 C C . ASP A 1 66 ? -7.168 -28.938 -35.969 1 93.19 66 ASP A C 1
ATOM 487 O O . ASP A 1 66 ? -7.848 -29.469 -35.094 1 93.19 66 ASP A O 1
ATOM 491 N N . ALA A 1 67 ? -5.82 -29.172 -36.094 1 93.44 67 ALA A N 1
ATOM 492 C CA . ALA A 1 67 ? -5.113 -30.047 -35.188 1 93.44 67 ALA A CA 1
ATOM 493 C C . ALA A 1 67 ? -5.098 -29.484 -33.75 1 93.44 67 ALA A C 1
ATOM 495 O O . ALA A 1 67 ? -5.051 -30.219 -32.781 1 93.44 67 ALA A O 1
ATOM 496 N N . LEU A 1 68 ? -5.129 -28.172 -33.719 1 95.25 68 LEU A N 1
ATOM 497 C CA . LEU A 1 68 ? -5.004 -27.469 -32.438 1 95.25 68 LEU A CA 1
ATOM 498 C C . LEU A 1 68 ? -6.062 -27.938 -31.438 1 95.25 68 LEU A C 1
ATOM 500 O O . LEU A 1 68 ? -5.773 -28.109 -30.266 1 95.25 68 LEU A O 1
ATOM 504 N N . ALA A 1 69 ? -7.234 -28.188 -31.875 1 94.5 69 ALA A N 1
ATOM 505 C CA . ALA A 1 69 ? -8.375 -28.5 -31.016 1 94.5 69 ALA A CA 1
ATOM 506 C C . ALA A 1 69 ? -8.125 -29.766 -30.203 1 94.5 69 ALA A C 1
ATOM 508 O O . ALA A 1 69 ? -8.656 -29.938 -29.109 1 94.5 69 ALA A O 1
ATOM 509 N N . ASP A 1 70 ? -7.234 -30.625 -30.766 1 93.31 70 ASP A N 1
ATOM 510 C CA . ASP A 1 70 ? -7.086 -31.938 -30.141 1 93.31 70 ASP A CA 1
ATOM 511 C C . ASP A 1 70 ? -5.754 -32.062 -29.406 1 93.31 70 ASP A C 1
ATOM 513 O O . ASP A 1 70 ? -5.48 -33.062 -28.766 1 93.31 70 ASP A O 1
ATOM 517 N N . ILE A 1 71 ? -4.922 -31.062 -29.516 1 96.19 71 ILE A N 1
ATOM 518 C CA . ILE A 1 71 ? -3.643 -31.078 -28.812 1 96.19 71 ILE A CA 1
ATOM 519 C C . ILE A 1 71 ? -3.854 -30.719 -27.344 1 96.19 71 ILE A C 1
ATOM 521 O O . ILE A 1 71 ? -4.52 -29.719 -27.031 1 96.19 71 ILE A O 1
ATOM 525 N N . PRO A 1 72 ? -3.312 -31.562 -26.375 1 97.5 72 PRO A N 1
ATOM 526 C CA . PRO A 1 72 ? -3.385 -31.156 -24.969 1 97.5 72 PRO A CA 1
ATOM 527 C C . PRO A 1 72 ? -2.627 -29.875 -24.672 1 97.5 72 PRO A C 1
ATOM 529 O O . PRO A 1 72 ? -1.453 -29.75 -25.031 1 97.5 72 PRO A O 1
ATOM 532 N N . VAL A 1 73 ? -3.293 -28.938 -24.062 1 98.31 73 VAL A N 1
ATOM 533 C CA . VAL A 1 73 ? -2.721 -27.625 -23.781 1 98.31 73 VAL A CA 1
ATOM 534 C C . VAL A 1 73 ? -2.824 -27.344 -22.281 1 98.31 73 VAL A C 1
ATOM 536 O O . VAL A 1 73 ? -3.891 -27.5 -21.688 1 98.31 73 VAL A O 1
ATOM 539 N N . PHE A 1 74 ? -1.727 -26.984 -21.672 1 98.56 74 PHE A N 1
ATOM 540 C CA . PHE A 1 74 ? -1.755 -26.391 -20.328 1 98.56 74 PHE A CA 1
ATOM 541 C C . PHE A 1 74 ? -1.36 -24.922 -20.375 1 98.56 74 PHE A C 1
ATOM 543 O O . PHE A 1 74 ? -0.288 -24.578 -20.875 1 98.56 74 PHE A O 1
ATOM 550 N N . ALA A 1 75 ? -2.211 -24.109 -19.875 1 98.69 75 ALA A N 1
ATOM 551 C CA . ALA A 1 75 ? -1.95 -22.672 -19.859 1 98.69 75 ALA A CA 1
ATOM 552 C C . ALA A 1 75 ? -1.879 -22.125 -18.438 1 98.69 75 ALA A C 1
ATOM 554 O O . ALA A 1 75 ? -2.889 -22.094 -17.734 1 98.69 75 ALA A O 1
ATOM 555 N N . GLY A 1 76 ? -0.661 -21.812 -17.953 1 98.44 76 GLY A N 1
ATOM 556 C CA . GLY A 1 76 ? -0.479 -21.047 -16.734 1 98.44 76 GLY A CA 1
ATOM 557 C C . GLY A 1 76 ? -0.511 -19.547 -16.969 1 98.44 76 GLY A C 1
ATOM 558 O O . GLY A 1 76 ? 0.377 -19 -17.609 1 98.44 76 GLY A O 1
ATOM 559 N N . LEU A 1 77 ? -1.498 -18.906 -16.406 1 97.88 77 LEU A N 1
ATOM 560 C CA . LEU A 1 77 ? -1.733 -17.516 -16.781 1 97.88 77 LEU A CA 1
ATOM 561 C C . LEU A 1 77 ? -1.773 -16.625 -15.547 1 97.88 77 LEU A C 1
ATOM 563 O O . LEU A 1 77 ? -2.445 -16.953 -14.562 1 97.88 77 LEU A O 1
ATOM 567 N N . ALA A 1 78 ? -1.072 -15.477 -15.633 1 95.25 78 ALA A N 1
ATOM 568 C CA . ALA A 1 78 ? -1.238 -14.438 -14.625 1 95.25 78 ALA A CA 1
ATOM 569 C C . ALA A 1 78 ? -2.689 -13.969 -14.547 1 95.25 78 ALA A C 1
ATOM 571 O O . ALA A 1 78 ? -3.375 -13.891 -15.57 1 95.25 78 ALA A O 1
ATOM 572 N N . GLY A 1 79 ? -3.096 -13.734 -13.359 1 94 79 GLY A N 1
ATOM 573 C CA . GLY A 1 79 ? -4.41 -13.141 -13.18 1 94 79 GLY A CA 1
ATOM 574 C C . GLY A 1 79 ? -5.52 -14.164 -13.039 1 94 79 GLY A C 1
ATOM 575 O O . GLY A 1 79 ? -6.68 -13.812 -12.82 1 94 79 GLY A O 1
ATOM 576 N N . VAL A 1 80 ? -5.266 -15.445 -13.234 1 96.31 80 VAL A N 1
ATOM 577 C CA . VAL A 1 80 ? -6.23 -16.469 -12.859 1 96.31 80 VAL A CA 1
ATOM 578 C C . VAL A 1 80 ? -6.301 -16.578 -11.336 1 96.31 80 VAL A C 1
ATOM 580 O O . VAL A 1 80 ? -5.465 -17.25 -10.719 1 96.31 80 VAL A O 1
ATOM 583 N N . ILE A 1 81 ? -7.391 -16.016 -10.727 1 93.69 81 ILE A N 1
ATOM 584 C CA . ILE A 1 81 ? -7.367 -15.82 -9.281 1 93.69 81 ILE A CA 1
ATOM 585 C C . ILE A 1 81 ? -8.242 -16.875 -8.602 1 93.69 81 ILE A C 1
ATOM 587 O O . ILE A 1 81 ? -8.227 -17 -7.379 1 93.69 81 ILE A O 1
ATOM 591 N N . ASP A 1 82 ? -9.07 -17.625 -9.383 1 94 82 ASP A N 1
ATOM 592 C CA . ASP A 1 82 ? -9.883 -18.719 -8.852 1 94 82 ASP A CA 1
ATOM 593 C C . ASP A 1 82 ? -10.312 -19.688 -9.953 1 94 82 ASP A C 1
ATOM 595 O O . ASP A 1 82 ? -9.977 -19.484 -11.125 1 94 82 ASP A O 1
ATOM 599 N N . GLU A 1 83 ? -10.984 -20.703 -9.578 1 95.06 83 GLU A N 1
ATOM 600 C CA . GLU A 1 83 ? -11.383 -21.766 -10.5 1 95.06 83 GLU A CA 1
ATOM 601 C C . GLU A 1 83 ? -12.383 -21.25 -11.531 1 95.06 83 GLU A C 1
ATOM 603 O O . GLU A 1 83 ? -12.398 -21.703 -12.68 1 95.06 83 GLU A O 1
ATOM 608 N N . VAL A 1 84 ? -13.188 -20.328 -11.156 1 94.75 84 VAL A N 1
ATOM 609 C CA . VAL A 1 84 ? -14.188 -19.781 -12.062 1 94.75 84 VAL A CA 1
ATOM 610 C C . VAL A 1 84 ? -13.492 -19.062 -13.219 1 94.75 84 VAL A C 1
ATOM 612 O O . VAL A 1 84 ? -13.836 -19.266 -14.383 1 94.75 84 VAL A O 1
ATOM 615 N N . ALA A 1 85 ? -12.531 -18.266 -12.859 1 95.31 85 ALA A N 1
ATOM 616 C CA . ALA A 1 85 ? -11.773 -17.562 -13.883 1 95.31 85 ALA A CA 1
ATOM 617 C C . ALA A 1 85 ? -11.062 -18.547 -14.82 1 95.31 85 ALA A C 1
ATOM 619 O O . ALA A 1 85 ? -11.047 -18.344 -16.031 1 95.31 85 ALA A O 1
ATOM 620 N N . ALA A 1 86 ? -10.531 -19.562 -14.25 1 97.56 86 ALA A N 1
ATOM 621 C CA . ALA A 1 86 ? -9.836 -20.578 -15.039 1 97.56 86 ALA A CA 1
ATOM 622 C C . ALA A 1 86 ? -10.781 -21.234 -16.047 1 97.56 86 ALA A C 1
ATOM 624 O O . ALA A 1 86 ? -10.453 -21.359 -17.219 1 97.56 86 ALA A O 1
ATOM 625 N N . LYS A 1 87 ? -11.898 -21.625 -15.602 1 97.31 87 LYS A N 1
ATOM 626 C CA . LYS A 1 87 ? -12.891 -22.312 -16.438 1 97.31 87 LYS A CA 1
ATOM 627 C C . LYS A 1 87 ? -13.398 -21.391 -17.547 1 97.31 87 LYS A C 1
ATOM 629 O O . LYS A 1 87 ? -13.625 -21.844 -18.672 1 97.31 87 LYS A O 1
ATOM 634 N N . GLU A 1 88 ? -13.562 -20.203 -17.203 1 96.81 88 GLU A N 1
ATOM 635 C CA . GLU A 1 88 ? -14.047 -19.234 -18.188 1 96.81 88 GLU A CA 1
ATOM 636 C C . GLU A 1 88 ? -13.039 -19.047 -19.312 1 96.81 88 GLU A C 1
ATOM 638 O O . GLU A 1 88 ? -13.422 -18.969 -20.484 1 96.81 88 GLU A O 1
ATOM 643 N N . VAL A 1 89 ? -11.812 -18.953 -18.953 1 97.94 89 VAL A N 1
ATOM 644 C CA . VAL A 1 89 ? -10.773 -18.797 -19.953 1 97.94 89 VAL A CA 1
ATOM 645 C C . VAL A 1 89 ? -10.672 -20.062 -20.812 1 97.94 89 VAL A C 1
ATOM 647 O O . VAL A 1 89 ? -10.594 -19.984 -22.031 1 97.94 89 VAL A O 1
ATOM 650 N N . ALA A 1 90 ? -10.695 -21.188 -20.172 1 97.88 90 ALA A N 1
ATOM 651 C CA . ALA A 1 90 ? -10.633 -22.469 -20.891 1 97.88 90 ALA A CA 1
ATOM 652 C C . ALA A 1 90 ? -11.781 -22.594 -21.891 1 97.88 90 ALA A C 1
ATOM 654 O O . ALA A 1 90 ? -11.586 -23.016 -23.031 1 97.88 90 ALA A O 1
ATOM 655 N N . ALA A 1 91 ? -12.984 -22.188 -21.5 1 97.25 91 ALA A N 1
ATOM 656 C CA . ALA A 1 91 ? -14.188 -22.312 -22.312 1 97.25 91 ALA A CA 1
ATOM 657 C C . ALA A 1 91 ? -14.141 -21.375 -23.516 1 97.25 91 ALA A C 1
ATOM 659 O O . ALA A 1 91 ? -14.781 -21.641 -24.531 1 97.25 91 ALA A O 1
ATOM 660 N N . ALA A 1 92 ? -13.398 -20.344 -23.359 1 97.31 92 ALA A N 1
ATOM 661 C CA . ALA A 1 92 ? -13.336 -19.328 -24.422 1 97.31 92 ALA A CA 1
ATOM 662 C C . ALA A 1 92 ? -12.328 -19.719 -25.5 1 97.31 92 ALA A C 1
ATOM 664 O O . ALA A 1 92 ? -12.297 -19.109 -26.562 1 97.31 92 ALA A O 1
ATOM 665 N N . LEU A 1 93 ? -11.516 -20.688 -25.234 1 96.5 93 LEU A N 1
ATOM 666 C CA . LEU A 1 93 ? -10.523 -21.141 -26.188 1 96.5 93 LEU A CA 1
ATOM 667 C C . LEU A 1 93 ? -11.07 -22.281 -27.047 1 96.5 93 LEU A C 1
ATOM 669 O O . LEU A 1 93 ? -11.82 -23.125 -26.562 1 96.5 93 LEU A O 1
ATOM 673 N N . PRO A 1 94 ? -10.742 -22.25 -28.344 1 93 94 PRO A N 1
ATOM 674 C CA . PRO A 1 94 ? -11.227 -23.312 -29.234 1 93 94 PRO A CA 1
ATOM 675 C C . PRO A 1 94 ? -10.477 -24.641 -29.047 1 93 94 PRO A C 1
ATOM 677 O O . PRO A 1 94 ? -9.977 -25.203 -30.016 1 93 94 PRO A O 1
ATOM 680 N N . LEU A 1 95 ? -10.344 -25.078 -27.844 1 95.81 95 LEU A N 1
ATOM 681 C CA . LEU A 1 95 ? -9.57 -26.266 -27.484 1 95.81 95 LEU A CA 1
ATOM 682 C C . LEU A 1 95 ? -10.445 -27.281 -26.766 1 95.81 95 LEU A C 1
ATOM 684 O O . LEU A 1 95 ? -11.258 -26.922 -25.922 1 95.81 95 LEU A O 1
ATOM 688 N N . ARG A 1 96 ? -10.297 -28.531 -27.125 1 94.56 96 ARG A N 1
ATOM 689 C CA . ARG A 1 96 ? -11.055 -29.609 -26.484 1 94.56 96 ARG A CA 1
ATOM 690 C C . ARG A 1 96 ? -10.297 -30.156 -25.281 1 94.56 96 ARG A C 1
ATOM 692 O O . ARG A 1 96 ? -10.891 -30.75 -24.391 1 94.56 96 ARG A O 1
ATOM 699 N N . ARG A 1 97 ? -8.992 -30.031 -25.312 1 95.38 97 ARG A N 1
ATOM 700 C CA . ARG A 1 97 ? -8.133 -30.562 -24.25 1 95.38 97 ARG A CA 1
ATOM 701 C C . ARG A 1 97 ? -7.258 -29.453 -23.656 1 95.38 97 ARG A C 1
ATOM 703 O O . ARG A 1 97 ? -6.078 -29.344 -24 1 95.38 97 ARG A O 1
ATOM 710 N N . VAL A 1 98 ? -7.82 -28.703 -22.766 1 97.88 98 VAL A N 1
ATOM 711 C CA . VAL A 1 98 ? -7.09 -27.562 -22.219 1 97.88 98 VAL A CA 1
ATOM 712 C C . VAL A 1 98 ? -7.324 -27.484 -20.719 1 97.88 98 VAL A C 1
ATOM 714 O O . VAL A 1 98 ? -8.438 -27.719 -20.234 1 97.88 98 VAL A O 1
ATOM 717 N N . GLU A 1 99 ? -6.316 -27.234 -20 1 98 99 GLU A N 1
ATOM 718 C CA . GLU A 1 99 ? -6.375 -26.859 -18.594 1 98 99 GLU A CA 1
ATOM 719 C C . GLU A 1 99 ? -5.75 -25.484 -18.375 1 98 99 GLU A C 1
ATOM 721 O O . GLU A 1 99 ? -4.656 -25.203 -18.875 1 98 99 GLU A O 1
ATOM 726 N N . VAL A 1 100 ? -6.508 -24.625 -17.781 1 98.38 100 VAL A N 1
ATOM 727 C CA . VAL A 1 100 ? -6.047 -23.297 -17.438 1 98.38 100 VAL A CA 1
ATOM 728 C C . VAL A 1 100 ? -5.863 -23.172 -15.93 1 98.38 100 VAL A C 1
ATOM 730 O O . VAL A 1 100 ? -6.695 -23.672 -15.164 1 98.38 100 VAL A O 1
ATOM 733 N N . ALA A 1 101 ? -4.781 -22.625 -15.492 1 97.62 101 ALA A N 1
ATOM 734 C CA . ALA A 1 101 ? -4.508 -22.391 -14.07 1 97.62 101 ALA A CA 1
ATOM 735 C C . ALA A 1 101 ? -3.678 -21.125 -13.867 1 97.62 101 ALA A C 1
ATOM 737 O O . ALA A 1 101 ? -3.332 -20.453 -14.828 1 97.62 101 ALA A O 1
ATOM 738 N N . ASP A 1 102 ? -3.475 -20.766 -12.656 1 96.25 102 ASP A N 1
ATOM 739 C CA . ASP A 1 102 ? -2.584 -19.672 -12.32 1 96.25 102 ASP A CA 1
ATOM 740 C C . ASP A 1 102 ? -1.146 -19.969 -12.734 1 96.25 102 ASP A C 1
ATOM 742 O O . ASP A 1 102 ? -0.741 -21.141 -12.773 1 96.25 102 ASP A O 1
ATOM 746 N N . ASP A 1 103 ? -0.396 -18.938 -12.984 1 96.81 103 ASP A N 1
ATOM 747 C CA . ASP A 1 103 ? 0.943 -19.094 -13.547 1 96.81 103 ASP A CA 1
ATOM 748 C C . ASP A 1 103 ? 1.92 -19.625 -12.5 1 96.81 103 ASP A C 1
ATOM 750 O O . ASP A 1 103 ? 3.023 -20.062 -12.836 1 96.81 103 ASP A O 1
ATOM 754 N N . ARG A 1 104 ? 1.541 -19.75 -11.273 1 96.88 104 ARG A N 1
ATOM 755 C CA . ARG A 1 104 ? 2.443 -20.219 -10.227 1 96.88 104 ARG A CA 1
ATOM 756 C C . ARG A 1 104 ? 2.594 -21.75 -10.281 1 96.88 104 ARG A C 1
ATOM 758 O O . ARG A 1 104 ? 3.66 -22.281 -9.969 1 96.88 104 ARG A O 1
ATOM 765 N N . LEU A 1 105 ? 1.553 -22.391 -10.672 1 97.62 105 LEU A N 1
ATOM 766 C CA . LEU A 1 105 ? 1.529 -23.859 -10.656 1 97.62 105 LEU A CA 1
ATOM 767 C C . LEU A 1 105 ? 2.596 -24.422 -11.586 1 97.62 105 LEU A C 1
ATOM 769 O O . LEU A 1 105 ? 3.461 -25.188 -11.148 1 97.62 105 LEU A O 1
ATOM 773 N N . PRO A 1 106 ? 2.605 -24.031 -12.852 1 98.12 106 PRO A N 1
ATOM 774 C CA . PRO A 1 106 ? 3.65 -24.578 -13.719 1 98.12 106 PRO A CA 1
ATOM 775 C C . PRO A 1 106 ? 5.051 -24.141 -13.312 1 98.12 106 PRO A C 1
ATOM 777 O O . PRO A 1 106 ? 6.031 -24.844 -13.578 1 98.12 106 PRO A O 1
ATOM 780 N N . ALA A 1 107 ? 5.176 -22.984 -12.68 1 97.81 107 ALA A N 1
ATOM 781 C CA . ALA A 1 107 ? 6.48 -22.547 -12.18 1 97.81 107 ALA A CA 1
ATOM 782 C C . ALA A 1 107 ? 7.004 -23.516 -11.125 1 97.81 107 ALA A C 1
ATOM 784 O O . ALA A 1 107 ? 8.18 -23.891 -11.141 1 97.81 107 ALA A O 1
ATOM 785 N N . VAL A 1 108 ? 6.145 -23.969 -10.227 1 98.44 108 VAL A N 1
ATOM 786 C CA . VAL A 1 108 ? 6.531 -24.922 -9.18 1 98.44 108 VAL A CA 1
ATOM 787 C C . VAL A 1 108 ? 6.926 -26.25 -9.812 1 98.44 108 VAL A C 1
ATOM 789 O O . VAL A 1 108 ? 7.992 -26.797 -9.516 1 98.44 108 VAL A O 1
ATOM 792 N N . VAL A 1 109 ? 6.094 -26.75 -10.703 1 98.19 109 VAL A N 1
ATOM 793 C CA . VAL A 1 109 ? 6.316 -28.047 -11.336 1 98.19 109 VAL A CA 1
ATOM 794 C C . VAL A 1 109 ? 7.609 -28 -12.148 1 98.19 109 VAL A C 1
ATOM 796 O O . VAL A 1 109 ? 8.406 -28.938 -12.102 1 98.19 109 VAL A O 1
ATOM 799 N N . GLY A 1 110 ? 7.801 -26.922 -12.914 1 98.31 110 GLY A N 1
ATOM 800 C CA . GLY A 1 110 ? 9.008 -26.781 -13.711 1 98.31 110 GLY A CA 1
ATOM 801 C C . GLY A 1 110 ? 10.273 -26.719 -12.875 1 98.31 110 GLY A C 1
ATOM 802 O O . GLY A 1 110 ? 11.273 -27.375 -13.195 1 98.31 110 GLY A O 1
ATOM 803 N N . ALA A 1 111 ? 10.234 -26 -11.812 1 98.12 111 ALA A N 1
ATOM 804 C CA . ALA A 1 111 ? 11.414 -25.781 -10.977 1 98.12 111 ALA A CA 1
ATOM 805 C C . ALA A 1 111 ? 11.789 -27.047 -10.211 1 98.12 111 ALA A C 1
ATOM 807 O O . ALA A 1 111 ? 12.977 -27.375 -10.086 1 98.12 111 ALA A O 1
ATOM 808 N N . LEU A 1 112 ? 10.789 -27.766 -9.727 1 97.94 112 LEU A N 1
ATOM 809 C CA . LEU A 1 112 ? 11.07 -28.859 -8.805 1 97.94 112 LEU A CA 1
ATOM 810 C C . LEU A 1 112 ? 11.164 -30.188 -9.555 1 97.94 112 LEU A C 1
ATOM 812 O O . LEU A 1 112 ? 11.719 -31.156 -9.039 1 97.94 112 LEU A O 1
ATOM 816 N N . GLY A 1 113 ? 10.578 -30.25 -10.781 1 96 113 GLY A N 1
ATOM 817 C CA . GLY A 1 113 ? 10.5 -31.547 -11.453 1 96 113 GLY A CA 1
ATOM 818 C C . GLY A 1 113 ? 9.734 -32.594 -10.648 1 96 113 GLY A C 1
ATOM 819 O O . GLY A 1 113 ? 8.609 -32.344 -10.211 1 96 113 GLY A O 1
ATOM 820 N N . ALA A 1 114 ? 10.359 -33.719 -10.398 1 92.62 114 ALA A N 1
ATOM 821 C CA . ALA A 1 114 ? 9.695 -34.781 -9.656 1 92.62 114 ALA A CA 1
ATOM 822 C C . ALA A 1 114 ? 10.039 -34.719 -8.172 1 92.62 114 ALA A C 1
ATOM 824 O O . ALA A 1 114 ? 9.516 -35.5 -7.375 1 92.62 114 ALA A O 1
ATOM 825 N N . ARG A 1 115 ? 10.789 -33.781 -7.777 1 93.06 115 ARG A N 1
ATOM 826 C CA . ARG A 1 115 ? 11.289 -33.719 -6.41 1 93.06 115 ARG A CA 1
ATOM 827 C C . ARG A 1 115 ? 10.234 -33.156 -5.473 1 93.06 115 ARG A C 1
ATOM 829 O O . ARG A 1 115 ? 9.477 -32.25 -5.848 1 93.06 115 ARG A O 1
ATOM 836 N N . THR A 1 116 ? 10.211 -33.719 -4.305 1 97.19 116 THR A N 1
ATOM 837 C CA . THR A 1 116 ? 9.57 -33.031 -3.184 1 97.19 116 THR A CA 1
ATOM 838 C C . THR A 1 116 ? 10.406 -31.859 -2.723 1 97.19 116 THR A C 1
ATOM 840 O O . THR A 1 116 ? 11.617 -31.984 -2.531 1 97.19 116 THR A O 1
ATOM 843 N N . GLY A 1 117 ? 9.812 -30.75 -2.637 1 98.44 117 GLY A N 1
ATOM 844 C CA . GLY A 1 117 ? 10.539 -29.562 -2.217 1 98.44 117 GLY A CA 1
ATOM 845 C C . GLY A 1 117 ? 9.719 -28.281 -2.316 1 98.44 117 GLY A C 1
ATOM 846 O O . GLY A 1 117 ? 8.492 -28.344 -2.414 1 98.44 117 GLY A O 1
ATOM 847 N N . CYS A 1 118 ? 10.383 -27.156 -2.092 1 98.69 118 CYS A N 1
ATOM 848 C CA . CYS A 1 118 ? 9.719 -25.859 -2.111 1 98.69 118 CYS A CA 1
ATOM 849 C C . CYS A 1 118 ? 10.336 -24.953 -3.162 1 98.69 118 CYS A C 1
ATOM 851 O O . CYS A 1 118 ? 11.438 -25.219 -3.656 1 98.69 118 CYS A O 1
ATOM 853 N N . LEU A 1 119 ? 9.586 -24 -3.537 1 98.56 119 LEU A N 1
ATOM 854 C CA . LEU A 1 119 ? 10.016 -22.938 -4.441 1 98.56 119 LEU A CA 1
ATOM 855 C C . LEU A 1 119 ? 9.789 -21.562 -3.812 1 98.56 119 LEU A C 1
ATOM 857 O O . LEU A 1 119 ? 8.742 -21.312 -3.205 1 98.56 119 LEU A O 1
ATOM 861 N N . ILE A 1 120 ? 10.758 -20.688 -3.838 1 98.5 120 ILE A N 1
ATOM 862 C CA . ILE A 1 120 ? 10.555 -19.266 -3.621 1 98.5 120 ILE A CA 1
ATOM 863 C C . ILE A 1 120 ? 10.664 -18.516 -4.949 1 98.5 120 ILE A C 1
ATOM 865 O O . ILE A 1 120 ? 11.727 -18.516 -5.578 1 98.5 120 ILE A O 1
ATOM 869 N N . GLY A 1 121 ? 9.578 -18.016 -5.445 1 97.44 121 GLY A N 1
ATOM 870 C CA . GLY A 1 121 ? 9.562 -17.141 -6.605 1 97.44 121 GLY A CA 1
ATOM 871 C C . GLY A 1 121 ? 9.523 -15.664 -6.238 1 97.44 121 GLY A C 1
ATOM 872 O O . GLY A 1 121 ? 8.477 -15.141 -5.84 1 97.44 121 GLY A O 1
ATOM 873 N N . VAL A 1 122 ? 10.656 -14.953 -6.402 1 97.38 122 VAL A N 1
ATOM 874 C CA . VAL A 1 122 ? 10.758 -13.57 -5.949 1 97.38 122 VAL A CA 1
ATOM 875 C C . VAL A 1 122 ? 11.344 -12.703 -7.055 1 97.38 122 VAL A C 1
ATOM 877 O O . VAL A 1 122 ? 12.539 -12.812 -7.371 1 97.38 122 VAL A O 1
ATOM 880 N N . GLY A 1 123 ? 10.633 -11.883 -7.68 1 95.31 123 GLY A N 1
ATOM 881 C CA . GLY A 1 123 ? 10.992 -10.867 -8.656 1 95.31 123 GLY A CA 1
ATOM 882 C C . GLY A 1 123 ? 10.305 -9.531 -8.414 1 95.31 123 GLY A C 1
ATOM 883 O O . GLY A 1 123 ? 10.352 -9 -7.301 1 95.31 123 GLY A O 1
ATOM 884 N N . THR A 1 124 ? 9.562 -9.086 -9.477 1 93.75 124 THR A N 1
ATOM 885 C CA . THR A 1 124 ? 8.711 -7.926 -9.242 1 93.75 124 THR A CA 1
ATOM 886 C C . THR A 1 124 ? 7.637 -8.242 -8.203 1 93.75 124 THR A C 1
ATOM 888 O O . THR A 1 124 ? 7.359 -7.422 -7.32 1 93.75 124 THR A O 1
ATOM 891 N N . GLY A 1 125 ? 7.074 -9.406 -8.297 1 95.19 125 GLY A N 1
ATOM 892 C CA . GLY A 1 125 ? 6.211 -9.969 -7.273 1 95.19 125 GLY A CA 1
ATOM 893 C C . GLY A 1 125 ? 6.836 -11.156 -6.555 1 95.19 125 GLY A C 1
ATOM 894 O O . GLY A 1 125 ? 8.031 -11.406 -6.691 1 95.19 125 GLY A O 1
ATOM 895 N N . SER A 1 126 ? 6.035 -11.828 -5.723 1 97.31 126 SER A N 1
ATOM 896 C CA . SER A 1 126 ? 6.582 -12.977 -5 1 97.31 126 SER A CA 1
ATOM 897 C C . SER A 1 126 ? 5.5 -14 -4.684 1 97.31 126 SER A C 1
ATOM 899 O O . SER A 1 126 ? 4.324 -13.656 -4.57 1 97.31 126 SER A O 1
ATOM 901 N N . PHE A 1 127 ? 5.895 -15.234 -4.633 1 97.88 127 PHE A N 1
ATOM 902 C CA . PHE A 1 127 ? 5.074 -16.312 -4.109 1 97.88 127 PHE A CA 1
ATOM 903 C C . PHE A 1 127 ? 5.941 -17.484 -3.65 1 97.88 127 PHE A C 1
ATOM 905 O O . PHE A 1 127 ? 7.145 -17.516 -3.928 1 97.88 127 PHE A O 1
ATOM 912 N N . LEU A 1 128 ? 5.387 -18.359 -2.83 1 98.62 128 LEU A N 1
ATOM 913 C CA . LEU A 1 128 ? 6.016 -19.609 -2.4 1 98.62 128 LEU A CA 1
ATOM 914 C C . LEU A 1 128 ? 5.168 -20.812 -2.795 1 98.62 128 LEU A C 1
ATOM 916 O O . LEU A 1 128 ? 3.943 -20.703 -2.906 1 98.62 128 LEU A O 1
ATOM 920 N N . GLY A 1 129 ? 5.816 -21.875 -3.039 1 98.44 129 GLY A N 1
ATOM 921 C CA . GLY A 1 129 ? 5.129 -23.109 -3.367 1 98.44 129 GLY A CA 1
ATOM 922 C C . GLY A 1 129 ? 5.809 -24.344 -2.797 1 98.44 129 GLY A C 1
ATOM 923 O O . GLY A 1 129 ? 7.008 -24.312 -2.502 1 98.44 129 GLY A O 1
ATOM 924 N N . ARG A 1 130 ? 5.051 -25.375 -2.6 1 98.56 130 ARG A N 1
ATOM 925 C CA . ARG A 1 130 ? 5.551 -26.688 -2.215 1 98.56 130 ARG A CA 1
ATOM 926 C C . ARG A 1 130 ? 4.938 -27.781 -3.084 1 98.56 130 ARG A C 1
ATOM 928 O O . ARG A 1 130 ? 3.75 -27.734 -3.41 1 98.56 130 ARG A O 1
ATOM 935 N N . GLN A 1 131 ? 5.734 -28.672 -3.516 1 98.25 131 GLN A N 1
ATOM 936 C CA . GLN A 1 131 ? 5.297 -29.891 -4.199 1 98.25 131 GLN A CA 1
ATOM 937 C C . GLN A 1 131 ? 5.691 -31.141 -3.41 1 98.25 131 GLN A C 1
ATOM 939 O O . GLN A 1 131 ? 6.852 -31.297 -3.018 1 98.25 131 GLN A O 1
ATOM 944 N N . ASP A 1 132 ? 4.766 -31.984 -3.16 1 97.31 132 ASP A N 1
ATOM 945 C CA . ASP A 1 132 ? 5.008 -33.281 -2.561 1 97.31 132 ASP A CA 1
ATOM 946 C C . ASP A 1 132 ? 3.994 -34.312 -3.053 1 97.31 132 ASP A C 1
ATOM 948 O O . ASP A 1 132 ? 3.346 -34.125 -4.082 1 97.31 132 ASP A O 1
ATOM 952 N N . ALA A 1 133 ? 3.889 -35.469 -2.439 1 94.62 133 ALA A N 1
ATOM 953 C CA . ALA A 1 133 ? 3.041 -36.562 -2.893 1 94.62 133 ALA A CA 1
ATOM 954 C C . ALA A 1 133 ? 1.566 -36.188 -2.84 1 94.62 133 ALA A C 1
ATOM 956 O O . ALA A 1 133 ? 0.742 -36.75 -3.557 1 94.62 133 ALA A O 1
ATOM 957 N N . GLN A 1 134 ? 1.292 -35.188 -1.989 1 94.25 134 GLN A N 1
ATOM 958 C CA . GLN A 1 134 ? -0.098 -34.781 -1.818 1 94.25 134 GLN A CA 1
ATOM 959 C C . GLN A 1 134 ? -0.493 -33.719 -2.848 1 94.25 134 GLN A C 1
ATOM 961 O O . GLN A 1 134 ? -1.68 -33.438 -3.045 1 94.25 134 GLN A O 1
ATOM 966 N N . GLY A 1 135 ? 0.453 -33.188 -3.5 1 96 135 GLY A N 1
ATOM 967 C CA . GLY A 1 135 ? 0.16 -32.156 -4.512 1 96 135 GLY A CA 1
ATOM 968 C C . GLY A 1 135 ? 0.93 -30.875 -4.309 1 96 135 GLY A C 1
ATOM 969 O O . GLY A 1 135 ? 2.033 -30.891 -3.756 1 96 135 GLY A O 1
ATOM 970 N N . ILE A 1 136 ? 0.34 -29.812 -4.871 1 97.25 136 ILE A N 1
ATOM 971 C CA . ILE A 1 136 ? 1.01 -28.531 -4.84 1 97.25 136 ILE A CA 1
ATOM 972 C C . ILE A 1 136 ? 0.232 -27.562 -3.941 1 97.25 136 ILE A C 1
ATOM 974 O O . ILE A 1 136 ? -1 -27.516 -3.992 1 97.25 136 ILE A O 1
ATOM 978 N N . ARG A 1 137 ? 0.9 -26.828 -3.051 1 97.38 137 ARG A N 1
ATOM 979 C CA . ARG A 1 137 ? 0.352 -25.766 -2.215 1 97.38 137 ARG A CA 1
ATOM 980 C C . ARG A 1 137 ? 1.087 -24.453 -2.451 1 97.38 137 ARG A C 1
ATOM 982 O O . ARG A 1 137 ? 2.297 -24.453 -2.684 1 97.38 137 ARG A O 1
ATOM 989 N N . LEU A 1 138 ? 0.331 -23.422 -2.42 1 97.38 138 LEU A N 1
ATOM 990 C CA . LEU A 1 138 ? 0.9 -22.125 -2.734 1 97.38 138 LEU A CA 1
ATOM 991 C C . LEU A 1 138 ? 0.667 -21.141 -1.591 1 97.38 138 LEU A C 1
ATOM 993 O O . LEU A 1 138 ? -0.325 -21.25 -0.867 1 97.38 138 LEU A O 1
ATOM 997 N N . ILE A 1 139 ? 1.543 -20.172 -1.366 1 97.69 139 ILE A N 1
ATOM 998 C CA . ILE A 1 139 ? 1.429 -19.031 -0.463 1 97.69 139 ILE A CA 1
ATOM 999 C C . ILE A 1 139 ? 1.804 -17.75 -1.2 1 97.69 139 ILE A C 1
ATOM 1001 O O . ILE A 1 139 ? 2.771 -17.719 -1.965 1 97.69 139 ILE A O 1
ATOM 1005 N N . GLY A 1 140 ? 1.029 -16.703 -0.907 1 96.88 140 GLY A N 1
ATOM 1006 C CA . GLY A 1 140 ? 1.37 -15.406 -1.46 1 96.88 140 GLY A CA 1
ATOM 1007 C C . GLY A 1 140 ? 0.955 -15.25 -2.91 1 96.88 140 GLY A C 1
ATOM 1008 O O . GLY A 1 140 ? 0.116 -16 -3.408 1 96.88 140 GLY A O 1
ATOM 1009 N N . GLY A 1 141 ? 1.508 -14.203 -3.562 1 95.5 141 GLY A N 1
ATOM 1010 C CA . GLY A 1 141 ? 1.15 -13.891 -4.938 1 95.5 141 GLY A CA 1
ATOM 1011 C C . GLY A 1 141 ? -0.205 -13.219 -5.062 1 95.5 141 GLY A C 1
ATOM 1012 O O . GLY A 1 141 ? -0.949 -13.484 -6.008 1 95.5 141 GLY A O 1
ATOM 1013 N N . HIS A 1 142 ? -0.552 -12.492 -4.062 1 94.81 142 HIS A N 1
ATOM 1014 C CA . HIS A 1 142 ? -1.886 -11.898 -4.031 1 94.81 142 HIS A CA 1
ATOM 1015 C C . HIS A 1 142 ? -1.894 -10.516 -4.68 1 94.81 142 HIS A C 1
ATOM 1017 O O . HIS A 1 142 ? -2.922 -9.836 -4.691 1 94.81 142 HIS A O 1
ATOM 1023 N N . GLY A 1 143 ? -0.704 -10.086 -5.176 1 92.31 143 GLY A N 1
ATOM 1024 C CA . GLY A 1 143 ? -0.598 -8.773 -5.797 1 92.31 143 GLY A CA 1
ATOM 1025 C C . GLY A 1 143 ? 0.236 -7.793 -4.988 1 92.31 143 GLY A C 1
ATOM 1026 O O . GLY A 1 143 ? 0.39 -7.957 -3.773 1 92.31 143 GLY A O 1
ATOM 1027 N N . TRP A 1 144 ? 0.649 -6.742 -5.598 1 88.75 144 TRP A N 1
ATOM 1028 C CA . TRP A 1 144 ? 1.658 -5.844 -5.047 1 88.75 144 TRP A CA 1
ATOM 1029 C C . TRP A 1 144 ? 1.078 -5 -3.914 1 88.75 144 TRP A C 1
ATOM 1031 O O . TRP A 1 144 ? 1.798 -4.609 -2.992 1 88.75 144 TRP A O 1
ATOM 1041 N N . SER A 1 145 ? -0.228 -4.801 -3.902 1 88.69 145 SER A N 1
ATOM 1042 C CA . SER A 1 145 ? -0.82 -3.898 -2.92 1 88.69 145 SER A CA 1
ATOM 1043 C C . SER A 1 145 ? -1 -4.59 -1.572 1 88.69 145 SER A C 1
ATOM 1045 O O . SER A 1 145 ? -0.872 -3.959 -0.522 1 88.69 145 SER A O 1
ATOM 1047 N N . LEU A 1 146 ? -1.228 -5.988 -1.649 1 92.56 146 LEU A N 1
ATOM 1048 C CA . LEU A 1 146 ? -1.607 -6.617 -0.39 1 92.56 146 LEU A CA 1
ATOM 1049 C C . LEU A 1 146 ? -0.8 -7.887 -0.152 1 92.56 146 LEU A C 1
ATOM 1051 O O . LEU A 1 146 ? -0.825 -8.445 0.946 1 92.56 146 LEU A O 1
ATOM 1055 N N . GLY A 1 147 ? -0.057 -8.344 -1.16 1 90.88 147 GLY A N 1
ATOM 1056 C CA . GLY A 1 147 ? 0.443 -9.688 -0.937 1 90.88 147 GLY A CA 1
ATOM 1057 C C . GLY A 1 147 ? 1.666 -10.016 -1.771 1 90.88 147 GLY A C 1
ATOM 1058 O O . GLY A 1 147 ? 1.733 -11.078 -2.393 1 90.88 147 GLY A O 1
ATOM 1059 N N . ASP A 1 148 ? 2.67 -9.352 -1.938 1 95.38 148 ASP A N 1
ATOM 1060 C CA . ASP A 1 148 ? 3.928 -9.617 -2.629 1 95.38 148 ASP A CA 1
ATOM 1061 C C . ASP A 1 148 ? 5.125 -9.328 -1.725 1 95.38 148 ASP A C 1
ATOM 1063 O O . ASP A 1 148 ? 6.109 -8.734 -2.162 1 95.38 148 ASP A O 1
ATOM 1067 N N . GLU A 1 149 ? 4.965 -9.789 -0.471 1 97.38 149 GLU A N 1
ATOM 1068 C CA . GLU A 1 149 ? 6.039 -9.547 0.487 1 97.38 149 GLU A CA 1
ATOM 1069 C C . GLU A 1 149 ? 7.367 -10.102 -0.021 1 97.38 149 GLU A C 1
ATOM 1071 O O . GLU A 1 149 ? 7.398 -11.125 -0.706 1 97.38 149 GLU A O 1
ATOM 1076 N N . ALA A 1 150 ? 8.438 -9.43 0.323 1 98.19 150 ALA A N 1
ATOM 1077 C CA . ALA A 1 150 ? 9.812 -9.781 0.002 1 98.19 150 ALA A CA 1
ATOM 1078 C C . ALA A 1 150 ? 10.117 -9.516 -1.469 1 98.19 150 ALA A C 1
ATOM 1080 O O . ALA A 1 150 ? 11.266 -9.648 -1.906 1 98.19 150 ALA A O 1
ATOM 1081 N N . SER A 1 151 ? 9.188 -9.18 -2.312 1 98.19 151 SER A N 1
ATOM 1082 C CA . SER A 1 151 ? 9.406 -8.914 -3.729 1 98.19 151 SER A CA 1
ATOM 1083 C C . SER A 1 151 ? 10.203 -7.625 -3.93 1 98.19 151 SER A C 1
ATOM 1085 O O . SER A 1 151 ? 10.438 -6.879 -2.977 1 98.19 151 SER A O 1
ATOM 1087 N N . GLY A 1 152 ? 10.609 -7.469 -5.145 1 98.06 152 GLY A N 1
ATOM 1088 C CA . GLY A 1 152 ? 11.227 -6.195 -5.469 1 98.06 152 GLY A CA 1
ATOM 1089 C C . GLY A 1 152 ? 10.312 -5.008 -5.242 1 98.06 152 GLY A C 1
ATOM 1090 O O . GLY A 1 152 ? 10.742 -3.982 -4.707 1 98.06 152 GLY A O 1
ATOM 1091 N N . CYS A 1 153 ? 9.086 -5.137 -5.715 1 97.19 153 CYS A N 1
ATOM 1092 C CA . CYS A 1 153 ? 8.109 -4.07 -5.504 1 97.19 153 CYS A CA 1
ATOM 1093 C C . CYS A 1 153 ? 7.941 -3.771 -4.02 1 97.19 153 CYS A C 1
ATOM 1095 O O . CYS A 1 153 ? 7.957 -2.609 -3.609 1 97.19 153 CYS A O 1
ATOM 1097 N N . TRP A 1 154 ? 7.812 -4.801 -3.219 1 97.81 154 TRP A N 1
ATOM 1098 C CA . TRP A 1 154 ? 7.645 -4.672 -1.776 1 97.81 154 TRP A CA 1
ATOM 1099 C C . TRP A 1 154 ? 8.836 -3.955 -1.149 1 97.81 154 TRP A C 1
ATOM 1101 O O . TRP A 1 154 ? 8.664 -3.055 -0.325 1 97.81 154 TRP A O 1
ATOM 1111 N N . LEU A 1 155 ? 10.016 -4.348 -1.521 1 98.31 155 LEU A N 1
ATOM 1112 C CA . LEU A 1 155 ? 11.234 -3.727 -1.011 1 98.31 155 LEU A CA 1
ATOM 1113 C C . LEU A 1 155 ? 11.273 -2.244 -1.368 1 98.31 155 LEU A C 1
ATOM 1115 O O . LEU A 1 155 ? 11.617 -1.409 -0.529 1 98.31 155 LEU A O 1
ATOM 1119 N N . GLY A 1 156 ? 11 -1.98 -2.637 1 97.75 156 GLY A N 1
ATOM 1120 C CA . GLY A 1 156 ? 10.984 -0.59 -3.062 1 97.75 156 GLY A CA 1
ATOM 1121 C C . GLY A 1 156 ? 10.016 0.267 -2.279 1 97.75 156 GLY A C 1
ATOM 1122 O O . GLY A 1 156 ? 10.352 1.37 -1.849 1 97.75 156 GLY A O 1
ATOM 1123 N N . MET A 1 157 ? 8.812 -0.198 -2.082 1 97.31 157 MET A N 1
ATOM 1124 C CA . MET A 1 157 ? 7.797 0.525 -1.318 1 97.31 157 MET A CA 1
ATOM 1125 C C . MET A 1 157 ? 8.234 0.708 0.131 1 97.31 157 MET A C 1
ATOM 1127 O O . MET A 1 157 ? 8.102 1.797 0.692 1 97.31 157 MET A O 1
ATOM 1131 N N . ALA A 1 158 ? 8.711 -0.392 0.709 1 97.38 158 ALA A N 1
ATOM 1132 C CA . ALA A 1 158 ? 9.188 -0.332 2.088 1 97.38 158 ALA A CA 1
ATOM 1133 C C . ALA A 1 158 ? 10.312 0.69 2.236 1 97.38 158 ALA A C 1
ATOM 1135 O O . ALA A 1 158 ? 10.359 1.431 3.221 1 97.38 158 ALA A O 1
ATOM 1136 N N . LEU A 1 159 ? 11.188 0.682 1.297 1 97.69 159 LEU A N 1
ATOM 1137 C CA . LEU A 1 159 ? 12.289 1.639 1.307 1 97.69 159 LEU A CA 1
ATOM 1138 C C . LEU A 1 159 ? 11.766 3.07 1.331 1 97.69 159 LEU A C 1
ATOM 1140 O O . LEU A 1 159 ? 12.195 3.881 2.154 1 97.69 159 LEU A O 1
ATOM 1144 N N . LEU A 1 160 ? 10.859 3.387 0.457 1 97.38 160 LEU A N 1
ATOM 1145 C CA . LEU A 1 160 ? 10.352 4.75 0.365 1 97.38 160 LEU A CA 1
ATOM 1146 C C . LEU A 1 160 ? 9.602 5.137 1.635 1 97.38 160 LEU A C 1
ATOM 1148 O O . LEU A 1 160 ? 9.688 6.277 2.094 1 97.38 160 LEU A O 1
ATOM 1152 N N . ARG A 1 161 ? 8.844 4.23 2.197 1 96.94 161 ARG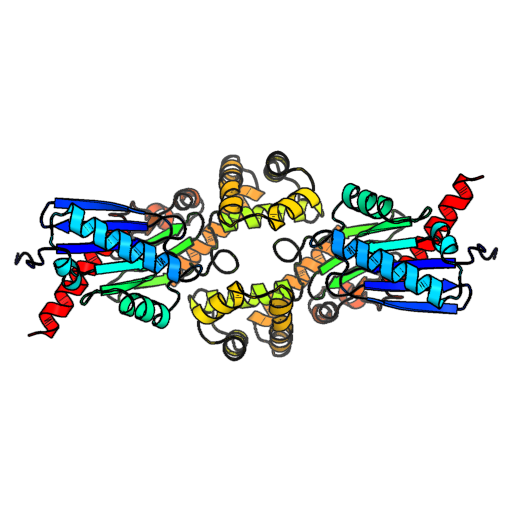 A N 1
ATOM 1153 C CA . ARG A 1 161 ? 8.18 4.484 3.473 1 96.94 161 ARG A CA 1
ATOM 1154 C C . ARG A 1 161 ? 9.195 4.855 4.551 1 96.94 161 ARG A C 1
ATOM 1156 O O . ARG A 1 161 ? 8.977 5.805 5.309 1 96.94 161 ARG A O 1
ATOM 1163 N N . ARG A 1 162 ? 10.25 4.086 4.594 1 96.75 162 ARG A N 1
ATOM 1164 C CA . ARG A 1 162 ? 11.266 4.332 5.605 1 96.75 162 ARG A CA 1
ATOM 1165 C C . ARG A 1 162 ? 11.984 5.652 5.348 1 96.75 162 ARG A C 1
ATOM 1167 O O . ARG A 1 162 ? 12.406 6.332 6.289 1 96.75 162 ARG A O 1
ATOM 1174 N N . CYS A 1 163 ? 12.164 6.012 4.109 1 96.62 163 CYS A N 1
ATOM 1175 C CA . CYS A 1 163 ? 12.727 7.316 3.779 1 96.62 163 CYS A CA 1
ATOM 1176 C C . CYS A 1 163 ? 11.836 8.438 4.297 1 96.62 163 CYS A C 1
ATOM 1178 O O . CYS A 1 163 ? 12.328 9.438 4.828 1 96.62 163 CYS A O 1
ATOM 1180 N N . LEU A 1 164 ? 10.555 8.266 4.152 1 96.75 164 LEU A N 1
ATOM 1181 C CA . LEU A 1 164 ? 9.617 9.258 4.672 1 96.75 164 LEU A CA 1
ATOM 1182 C C . LEU A 1 164 ? 9.703 9.352 6.191 1 96.75 164 LEU A C 1
ATOM 1184 O O . LEU A 1 164 ? 9.656 10.445 6.754 1 96.75 164 LEU A O 1
ATOM 1188 N N . TRP A 1 165 ? 9.859 8.172 6.855 1 96.75 165 TRP A N 1
ATOM 1189 C CA . TRP A 1 165 ? 10.023 8.156 8.305 1 96.75 165 TRP A CA 1
ATOM 1190 C C . TRP A 1 165 ? 11.289 8.898 8.71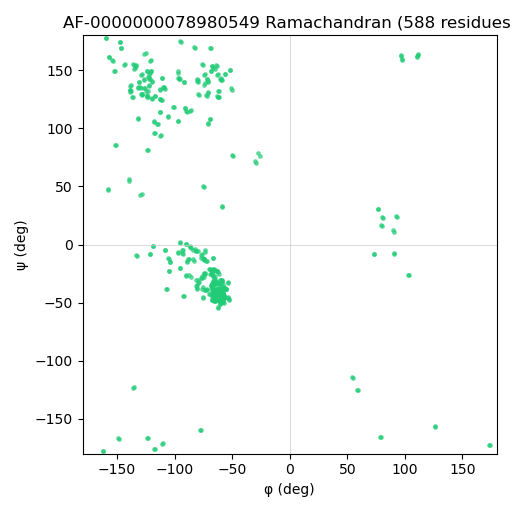9 1 96.75 165 TRP A C 1
ATOM 1192 O O . TRP A 1 165 ? 11.297 9.602 9.734 1 96.75 165 TRP A O 1
ATOM 1202 N N . ALA A 1 166 ? 12.312 8.68 7.938 1 94.81 166 ALA A N 1
ATOM 1203 C CA . ALA A 1 166 ? 13.555 9.391 8.227 1 94.81 166 ALA A CA 1
ATOM 1204 C C . ALA A 1 166 ? 13.375 10.898 8.078 1 94.81 166 ALA A C 1
ATOM 1206 O O . ALA A 1 166 ? 13.82 11.672 8.93 1 94.81 166 ALA A O 1
ATOM 1207 N N . GLN A 1 167 ? 12.711 11.305 7.074 1 93.19 167 GLN A N 1
ATOM 1208 C CA . GLN A 1 167 ? 12.453 12.719 6.844 1 93.19 167 GLN A CA 1
ATOM 1209 C C . GLN A 1 167 ? 11.586 13.312 7.953 1 93.19 167 GLN A C 1
ATOM 1211 O O . GLN A 1 167 ? 11.758 14.477 8.32 1 93.19 167 GLN A O 1
ATOM 1216 N N . ASP A 1 168 ? 10.719 12.5 8.484 1 95.44 168 ASP A N 1
ATOM 1217 C CA . ASP A 1 168 ? 9.805 12.922 9.547 1 95.44 168 ASP A CA 1
ATOM 1218 C C . ASP A 1 168 ? 10.5 12.867 10.914 1 95.44 168 ASP A C 1
ATOM 1220 O O . ASP A 1 168 ? 9.891 13.203 11.93 1 95.44 168 ASP A O 1
ATOM 1224 N N . GLY A 1 169 ? 11.719 12.398 10.969 1 94.88 169 GLY A N 1
ATOM 1225 C CA . GLY A 1 169 ? 12.453 12.305 12.219 1 94.88 169 GLY A CA 1
ATOM 1226 C C . GLY A 1 169 ? 12.047 11.102 13.062 1 94.88 169 GLY A C 1
ATOM 1227 O O . GLY A 1 169 ? 12.305 11.07 14.266 1 94.88 169 GLY A O 1
ATOM 1228 N N . LEU A 1 170 ? 11.375 10.133 12.453 1 96 170 LEU A N 1
ATOM 1229 C CA . LEU A 1 170 ? 10.945 8.938 13.164 1 96 170 LEU A CA 1
ATOM 1230 C C . LEU A 1 170 ? 12.039 7.875 13.148 1 96 170 LEU A C 1
ATOM 1232 O O . LEU A 1 170 ? 12.008 6.941 13.953 1 96 170 LEU A O 1
ATOM 1236 N N . GLU A 1 171 ? 12.891 7.945 12.125 1 94.06 171 GLU A N 1
ATOM 1237 C CA . GLU A 1 171 ? 14.016 7.031 11.969 1 94.06 171 GLU A CA 1
ATOM 1238 C C . GLU A 1 171 ? 15.289 7.785 11.586 1 94.06 171 GLU A C 1
ATOM 1240 O O . GLU A 1 171 ? 15.219 8.883 11.023 1 94.06 171 GLU A O 1
ATOM 1245 N N . PRO A 1 172 ? 16.406 7.234 11.977 1 93.75 172 PRO A N 1
ATOM 1246 C CA . PRO A 1 172 ? 17.656 7.902 11.609 1 93.75 172 PRO A CA 1
ATOM 1247 C C . PRO A 1 172 ? 17.922 7.863 10.102 1 93.75 172 PRO A C 1
ATOM 1249 O O . PRO A 1 172 ? 17.484 6.93 9.422 1 93.75 172 PRO A O 1
ATOM 1252 N N . GLU A 1 173 ? 18.656 8.852 9.688 1 93.38 173 GLU A N 1
ATOM 1253 C CA . GLU A 1 173 ? 19.156 8.836 8.312 1 93.38 173 GLU A CA 1
ATOM 1254 C C . GLU A 1 173 ? 20.281 7.82 8.148 1 93.38 173 GLU A C 1
ATOM 1256 O O . GLU A 1 173 ? 21.078 7.602 9.07 1 93.38 173 GLU A O 1
ATOM 1261 N N . THR A 1 174 ? 20.297 7.109 7.094 1 95.81 174 THR A N 1
ATOM 1262 C CA . THR A 1 174 ? 21.375 6.223 6.695 1 95.81 174 THR A CA 1
ATOM 1263 C C . THR A 1 174 ? 21.844 6.543 5.277 1 95.81 174 THR A C 1
ATOM 1265 O O . THR A 1 174 ? 21.172 7.281 4.551 1 95.81 174 THR A O 1
ATOM 1268 N N . PRO A 1 175 ? 23.016 6.043 4.902 1 96.69 175 PRO A N 1
ATOM 1269 C CA . PRO A 1 175 ? 23.484 6.27 3.533 1 96.69 175 PRO A CA 1
ATOM 1270 C C . PRO A 1 175 ? 22.469 5.836 2.484 1 96.69 175 PRO A C 1
ATOM 1272 O O . PRO A 1 175 ? 22.344 6.477 1.436 1 96.69 175 PRO A O 1
ATOM 1275 N N . LEU A 1 176 ? 21.719 4.836 2.756 1 97.19 176 LEU A N 1
ATOM 1276 C CA . LEU A 1 176 ? 20.703 4.367 1.819 1 97.19 176 LEU A CA 1
ATOM 1277 C C . LEU A 1 176 ? 19.641 5.434 1.58 1 97.19 176 LEU A C 1
ATOM 1279 O O . LEU A 1 176 ? 19.234 5.672 0.438 1 97.19 176 LEU A O 1
ATOM 1283 N N . VAL A 1 177 ? 19.219 6.074 2.635 1 95.69 177 VAL A N 1
ATOM 1284 C CA . VAL A 1 177 ? 18.219 7.129 2.516 1 95.69 177 VAL A CA 1
ATOM 1285 C C . VAL A 1 177 ? 18.734 8.242 1.61 1 95.69 177 VAL A C 1
ATOM 1287 O O . VAL A 1 177 ? 18.016 8.734 0.738 1 95.69 177 VAL A O 1
ATOM 1290 N N . ALA A 1 178 ? 19.984 8.602 1.807 1 94.5 178 ALA A N 1
ATOM 1291 C CA . ALA A 1 178 ? 20.594 9.648 0.988 1 94.5 178 ALA A CA 1
ATOM 1292 C C . ALA A 1 178 ? 20.656 9.227 -0.479 1 94.5 178 ALA A C 1
ATOM 1294 O O . ALA A 1 178 ? 20.438 10.047 -1.373 1 94.5 178 ALA A O 1
ATOM 1295 N N . THR A 1 179 ? 20.953 7.996 -0.701 1 95.19 179 THR A N 1
ATOM 1296 C CA . THR A 1 179 ? 21.047 7.477 -2.061 1 95.19 179 THR A CA 1
ATOM 1297 C C . THR A 1 179 ? 19.703 7.562 -2.773 1 95.19 179 THR A C 1
ATOM 1299 O O . THR A 1 179 ? 19.641 7.848 -3.971 1 95.19 179 THR A O 1
ATOM 1302 N N . VAL A 1 180 ? 18.609 7.297 -2.074 1 94.5 180 VAL A N 1
ATOM 1303 C CA . VAL A 1 180 ? 17.281 7.371 -2.646 1 94.5 180 VAL A CA 1
ATOM 1304 C C . VAL A 1 180 ? 16.984 8.797 -3.117 1 94.5 180 VAL A C 1
ATOM 1306 O O . VAL A 1 180 ? 16.391 9 -4.172 1 94.5 180 VAL A O 1
ATOM 1309 N N . GLY A 1 181 ? 17.391 9.766 -2.283 1 90.81 181 GLY A N 1
ATOM 1310 C CA . GLY A 1 181 ? 17.219 11.164 -2.66 1 90.81 181 GLY A CA 1
ATOM 1311 C C . GLY A 1 181 ? 17.875 11.5 -3.986 1 90.81 181 GLY A C 1
ATOM 1312 O O . GLY A 1 181 ? 17.328 12.273 -4.777 1 90.81 181 GLY A O 1
ATOM 1313 N N . GLY A 1 182 ? 19.047 10.922 -4.23 1 89.56 182 GLY A N 1
ATOM 1314 C CA . GLY A 1 182 ? 19.734 11.109 -5.492 1 89.56 182 GLY A CA 1
ATOM 1315 C C . GLY A 1 182 ? 19.016 10.484 -6.672 1 89.56 182 GLY A C 1
ATOM 1316 O O . GLY A 1 182 ? 19.156 10.945 -7.805 1 89.56 182 GLY A O 1
ATOM 1317 N N . ARG A 1 183 ? 18.203 9.516 -6.391 1 89.62 183 ARG A N 1
ATOM 1318 C CA . ARG A 1 183 ? 17.562 8.742 -7.445 1 89.62 183 ARG A CA 1
ATOM 1319 C C . ARG A 1 183 ? 16.203 9.328 -7.805 1 89.62 183 ARG A C 1
ATOM 1321 O O . ARG A 1 183 ? 15.836 9.398 -8.977 1 89.62 183 ARG A O 1
ATOM 1328 N N . ILE A 1 184 ? 15.406 9.695 -6.816 1 91.75 184 ILE A N 1
ATOM 1329 C CA . ILE A 1 184 ? 14.047 10.102 -7.152 1 91.75 184 ILE A CA 1
ATOM 1330 C C . ILE A 1 184 ? 13.828 11.555 -6.727 1 91.75 184 ILE A C 1
ATOM 1332 O O . ILE A 1 184 ? 12.75 12.117 -6.953 1 91.75 184 ILE A O 1
ATOM 1336 N N . GLY A 1 185 ? 14.789 12.188 -6.141 1 88.44 185 GLY A N 1
ATOM 1337 C CA . GLY A 1 185 ? 14.688 13.539 -5.621 1 88.44 185 GLY A CA 1
ATOM 1338 C C . GLY A 1 185 ? 14.711 13.602 -4.105 1 88.44 185 GLY A C 1
ATOM 1339 O O . GLY A 1 185 ? 14.453 12.602 -3.436 1 88.44 185 GLY A O 1
ATOM 1340 N N . VAL A 1 186 ? 14.992 14.766 -3.676 1 84 186 VAL A N 1
ATOM 1341 C CA . VAL A 1 186 ? 15.125 14.945 -2.234 1 84 186 VAL A CA 1
ATOM 1342 C C . VAL A 1 186 ? 13.805 15.453 -1.654 1 84 186 VAL A C 1
ATOM 1344 O O . VAL A 1 186 ? 13.109 16.234 -2.289 1 84 186 VAL A O 1
ATOM 1347 N N . GLY A 1 187 ? 13.562 14.906 -0.44 1 89.06 187 GLY A N 1
ATOM 1348 C CA . GLY A 1 187 ? 12.414 15.414 0.289 1 89.06 187 GLY A CA 1
ATOM 1349 C C . GLY A 1 187 ? 11.172 14.562 0.12 1 89.06 187 GLY A C 1
ATOM 1350 O O . GLY A 1 187 ? 11.086 13.758 -0.811 1 89.06 187 GLY A O 1
ATOM 1351 N N . SER A 1 188 ? 10.211 14.742 0.99 1 92.5 188 SER A N 1
ATOM 1352 C CA . SER A 1 188 ? 8.977 13.961 1.009 1 92.5 188 SER A CA 1
ATOM 1353 C C . SER A 1 188 ? 8.141 14.211 -0.242 1 92.5 188 SER A C 1
ATOM 1355 O O . SER A 1 188 ? 7.484 13.305 -0.749 1 92.5 188 SER A O 1
ATOM 1357 N N . SER A 1 189 ? 8.203 15.492 -0.77 1 93.62 189 SER A N 1
ATOM 1358 C CA . SER A 1 189 ? 7.406 15.82 -1.948 1 93.62 189 SER A CA 1
ATOM 1359 C C . SER A 1 189 ? 7.844 15 -3.156 1 93.62 189 SER A C 1
ATOM 1361 O O . SER A 1 189 ? 7.012 14.57 -3.959 1 93.62 189 SER A O 1
ATOM 1363 N N . ALA A 1 190 ? 9.148 14.805 -3.277 1 95.12 190 ALA A N 1
ATOM 1364 C CA . ALA A 1 190 ? 9.656 13.992 -4.375 1 95.12 190 ALA A CA 1
ATOM 1365 C C . ALA A 1 190 ? 9.141 12.555 -4.281 1 95.12 190 ALA A C 1
ATOM 1367 O O . ALA A 1 190 ? 8.75 11.961 -5.289 1 95.12 190 ALA A O 1
ATOM 1368 N N . ILE A 1 191 ? 9.141 11.953 -3.143 1 95.94 191 ILE A N 1
ATOM 1369 C CA . ILE A 1 191 ? 8.68 10.594 -2.906 1 95.94 191 ILE A CA 1
ATOM 1370 C C . ILE A 1 191 ? 7.184 10.492 -3.199 1 95.94 191 ILE A C 1
ATOM 1372 O O . ILE A 1 191 ? 6.73 9.539 -3.838 1 95.94 191 ILE A O 1
ATOM 1376 N N . VAL A 1 192 ? 6.43 11.453 -2.77 1 94.5 192 VAL A N 1
ATOM 1377 C CA . VAL A 1 192 ? 4.988 11.477 -2.984 1 94.5 192 VAL A CA 1
ATOM 1378 C C . VAL A 1 192 ? 4.688 11.562 -4.48 1 94.5 192 VAL A C 1
ATOM 1380 O O . VAL A 1 192 ? 3.83 10.836 -4.988 1 94.5 192 VAL A O 1
ATOM 1383 N N . ARG A 1 193 ? 5.418 12.453 -5.199 1 94.25 193 ARG A N 1
ATOM 1384 C CA . ARG A 1 193 ? 5.246 12.578 -6.645 1 94.25 193 ARG A CA 1
ATOM 1385 C C . ARG A 1 193 ? 5.566 11.273 -7.352 1 94.25 193 ARG A C 1
ATOM 1387 O O . ARG A 1 193 ? 4.832 10.844 -8.25 1 94.25 193 ARG A O 1
ATOM 1394 N N . PHE A 1 194 ? 6.672 10.656 -6.949 1 95.88 194 PHE A N 1
ATOM 1395 C CA . PHE A 1 194 ? 7.059 9.375 -7.523 1 95.88 194 PHE A CA 1
ATOM 1396 C C . PHE A 1 194 ? 5.965 8.336 -7.309 1 95.88 194 PHE A C 1
ATOM 1398 O O . PHE A 1 194 ? 5.547 7.664 -8.258 1 95.88 194 PHE A O 1
ATOM 1405 N N . SER A 1 195 ? 5.477 8.211 -6.102 1 94.25 195 SER A N 1
ATOM 1406 C CA . SER A 1 195 ? 4.523 7.176 -5.711 1 94.25 195 SER A CA 1
ATOM 1407 C C . SER A 1 195 ? 3.197 7.344 -6.438 1 94.25 195 SER A C 1
ATOM 1409 O O . SER A 1 195 ? 2.506 6.363 -6.715 1 94.25 195 SER A O 1
ATOM 1411 N N . ALA A 1 196 ? 2.809 8.531 -6.762 1 91.56 196 ALA A N 1
ATOM 1412 C CA . ALA A 1 196 ? 1.536 8.828 -7.41 1 91.56 196 ALA A CA 1
ATOM 1413 C C . ALA A 1 196 ? 1.489 8.25 -8.82 1 91.56 196 ALA A C 1
ATOM 1415 O O . ALA A 1 196 ? 0.409 7.992 -9.359 1 91.56 196 ALA A O 1
ATOM 1416 N N . GLN A 1 197 ? 2.67 7.996 -9.359 1 92.44 197 GLN A N 1
ATOM 1417 C CA . GLN A 1 197 ? 2.715 7.555 -10.75 1 92.44 197 GLN A CA 1
ATOM 1418 C C . GLN A 1 197 ? 3.385 6.191 -10.875 1 92.44 197 GLN A C 1
ATOM 1420 O O . GLN A 1 197 ? 3.369 5.582 -11.945 1 92.44 197 GLN A O 1
ATOM 1425 N N . ALA A 1 198 ? 3.926 5.738 -9.859 1 94.25 198 ALA A N 1
ATOM 1426 C CA . ALA A 1 198 ? 4.793 4.562 -9.914 1 94.25 198 ALA A CA 1
ATOM 1427 C C . ALA A 1 198 ? 3.982 3.295 -10.172 1 94.25 198 ALA A C 1
ATOM 1429 O O . ALA A 1 198 ? 2.932 3.086 -9.562 1 94.25 198 ALA A O 1
ATOM 1430 N N . SER A 1 199 ? 4.414 2.479 -11.141 1 93.56 199 SER A N 1
ATOM 1431 C CA . SER A 1 199 ? 3.959 1.104 -11.328 1 93.56 199 SER A CA 1
ATOM 1432 C C . SER A 1 199 ? 4.711 0.147 -10.406 1 93.56 199 SER A C 1
ATOM 1434 O O . SER A 1 199 ? 5.715 0.521 -9.797 1 93.56 199 SER A O 1
ATOM 1436 N N . PRO A 1 200 ? 4.23 -1.116 -10.312 1 92.94 200 PRO A N 1
ATOM 1437 C CA . PRO A 1 200 ? 4.992 -2.105 -9.547 1 92.94 200 PRO A CA 1
ATOM 1438 C C . PRO A 1 200 ? 6.43 -2.256 -10.039 1 92.94 200 PRO A C 1
ATOM 1440 O O . PRO A 1 200 ? 7.352 -2.389 -9.234 1 92.94 200 PRO A O 1
ATOM 1443 N N . SER A 1 201 ? 6.609 -2.174 -11.328 1 93.75 201 SER A N 1
ATOM 1444 C CA . SER A 1 201 ? 7.949 -2.287 -11.891 1 93.75 201 SER A CA 1
ATOM 1445 C C . SER A 1 201 ? 8.82 -1.101 -11.492 1 93.75 201 SER A C 1
ATOM 1447 O O . SER A 1 201 ? 10.031 -1.247 -11.312 1 93.75 201 SER A O 1
ATOM 1449 N N . ASP A 1 202 ? 8.227 0.092 -11.383 1 95.62 202 ASP A N 1
ATOM 1450 C CA . ASP A 1 202 ? 8.969 1.272 -10.945 1 95.62 202 ASP A CA 1
ATOM 1451 C C . ASP A 1 202 ? 9.469 1.106 -9.516 1 95.62 202 ASP A C 1
ATOM 1453 O O . ASP A 1 202 ? 10.617 1.432 -9.211 1 95.62 202 ASP A O 1
ATOM 1457 N N . TYR A 1 203 ? 8.633 0.578 -8.617 1 96.69 203 TYR A N 1
ATOM 1458 C CA . TYR A 1 203 ? 9.047 0.299 -7.25 1 96.69 203 TYR A CA 1
ATOM 1459 C C . TYR A 1 203 ? 10.148 -0.761 -7.223 1 96.69 203 TYR A C 1
ATOM 1461 O O . TYR A 1 203 ? 11.148 -0.607 -6.523 1 96.69 203 TYR A O 1
ATOM 1469 N N . ALA A 1 204 ? 9.938 -1.805 -7.988 1 97 204 ALA A N 1
ATOM 1470 C CA . ALA A 1 204 ? 10.891 -2.908 -8.016 1 97 204 ALA A CA 1
ATOM 1471 C C . ALA A 1 204 ? 12.266 -2.432 -8.469 1 97 204 ALA A C 1
ATOM 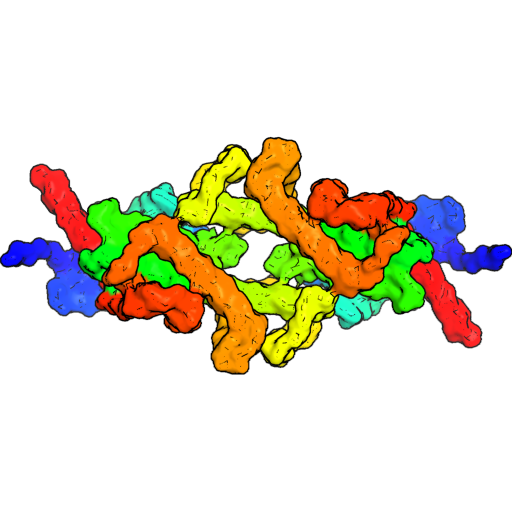1473 O O . ALA A 1 204 ? 13.289 -2.965 -8.039 1 97 204 ALA A O 1
ATOM 1474 N N . ALA A 1 205 ? 12.297 -1.439 -9.297 1 96.5 205 ALA A N 1
ATOM 1475 C CA . ALA A 1 205 ? 13.547 -0.9 -9.828 1 96.5 205 ALA A CA 1
ATOM 1476 C C . ALA A 1 205 ? 14.367 -0.243 -8.719 1 96.5 205 ALA A C 1
ATOM 1478 O O . ALA A 1 205 ? 15.555 0.044 -8.906 1 96.5 205 ALA A O 1
ATOM 1479 N N . LEU A 1 206 ? 13.797 -0.033 -7.57 1 97.62 206 LEU A N 1
ATOM 1480 C CA . LEU A 1 206 ? 14.523 0.548 -6.441 1 97.62 206 LEU A CA 1
ATOM 1481 C C . LEU A 1 206 ? 15.18 -0.54 -5.598 1 97.62 206 LEU A C 1
ATOM 1483 O O . LEU A 1 206 ? 16.031 -0.25 -4.762 1 97.62 206 LEU A O 1
ATOM 1487 N N . ALA A 1 207 ? 14.828 -1.793 -5.75 1 97.81 207 ALA A N 1
ATOM 1488 C CA . ALA A 1 207 ? 15.273 -2.904 -4.91 1 97.81 207 ALA A CA 1
ATOM 1489 C C . ALA A 1 207 ? 16.797 -3.035 -4.934 1 97.81 207 ALA A C 1
ATOM 1491 O O . ALA A 1 207 ? 17.422 -3.299 -3.902 1 97.81 207 ALA A O 1
ATOM 1492 N N . PRO A 1 208 ? 17.453 -2.822 -6.09 1 97.62 208 PRO A N 1
ATOM 1493 C CA . PRO A 1 208 ? 18.922 -2.936 -6.109 1 97.62 208 PRO A CA 1
ATOM 1494 C C . PRO A 1 208 ? 19.594 -1.972 -5.137 1 97.62 208 PRO A C 1
ATOM 1496 O O . PRO A 1 208 ? 20.672 -2.277 -4.605 1 97.62 208 PRO A O 1
ATOM 1499 N N . LEU A 1 209 ? 18.984 -0.801 -4.895 1 98.06 209 LEU A N 1
ATOM 1500 C CA . LEU A 1 209 ? 19.531 0.116 -3.902 1 98.06 209 LEU A CA 1
ATOM 1501 C C . LEU A 1 209 ? 19.578 -0.533 -2.523 1 98.06 209 LEU A C 1
ATOM 1503 O O . LEU A 1 209 ? 20.531 -0.332 -1.768 1 98.06 209 LEU A O 1
ATOM 1507 N N . VAL A 1 210 ? 18.547 -1.329 -2.219 1 98.44 210 VAL A N 1
ATOM 1508 C CA . VAL A 1 210 ? 18.469 -2.002 -0.927 1 98.44 210 VAL A CA 1
ATOM 1509 C C . VAL A 1 210 ? 19.531 -3.092 -0.835 1 98.44 210 VAL A C 1
ATOM 1511 O O . VAL A 1 210 ? 20.219 -3.201 0.175 1 98.44 210 VAL A O 1
ATOM 1514 N N . PHE A 1 211 ? 19.703 -3.846 -1.929 1 97.25 211 PHE A N 1
ATOM 1515 C CA . PHE A 1 211 ? 20.703 -4.906 -1.971 1 97.25 211 PHE A CA 1
ATOM 1516 C C . PHE A 1 211 ? 22.094 -4.344 -1.754 1 97.25 211 PHE A C 1
ATOM 1518 O O . PHE A 1 211 ? 22.859 -4.867 -0.943 1 97.25 211 PHE A O 1
ATOM 1525 N N . GLN A 1 212 ? 22.344 -3.361 -2.529 1 97.44 212 GLN A N 1
ATOM 1526 C CA . GLN A 1 212 ? 23.656 -2.754 -2.49 1 97.44 212 GLN A CA 1
ATOM 1527 C C . GLN A 1 212 ? 23.953 -2.168 -1.111 1 97.44 212 GLN A C 1
ATOM 1529 O O . GLN A 1 212 ? 25.062 -2.322 -0.59 1 97.44 212 GLN A O 1
ATOM 1534 N N . ALA A 1 213 ? 23 -1.537 -0.561 1 98.25 213 ALA A N 1
ATOM 1535 C CA . ALA A 1 213 ? 23.156 -0.967 0.775 1 98.25 213 ALA A CA 1
ATOM 1536 C C . ALA A 1 213 ? 23.375 -2.061 1.816 1 98.25 213 ALA A C 1
ATOM 1538 O O . ALA A 1 213 ? 24.219 -1.93 2.695 1 98.25 213 ALA A O 1
ATOM 1539 N N . ALA A 1 214 ? 22.594 -3.107 1.773 1 98.12 214 ALA A N 1
ATOM 1540 C CA . ALA A 1 214 ? 22.766 -4.23 2.693 1 98.12 214 ALA A CA 1
ATOM 1541 C C . ALA A 1 214 ? 24.172 -4.824 2.592 1 98.12 214 ALA A C 1
ATOM 1543 O O . ALA A 1 214 ? 24.797 -5.109 3.611 1 98.12 214 ALA A O 1
ATOM 1544 N N . ASP A 1 215 ? 24.656 -4.988 1.353 1 97.56 215 ASP A N 1
ATOM 1545 C CA . ASP A 1 215 ? 26 -5.5 1.115 1 97.56 215 ASP A CA 1
ATOM 1546 C C . ASP A 1 215 ? 27.062 -4.594 1.749 1 97.56 215 ASP A C 1
ATOM 1548 O O . ASP A 1 215 ? 28.094 -5.07 2.223 1 97.56 215 ASP A O 1
ATOM 1552 N N . ALA A 1 216 ? 26.75 -3.342 1.758 1 98 216 ALA A N 1
ATOM 1553 C CA . ALA A 1 216 ? 27.688 -2.352 2.287 1 98 216 ALA A CA 1
ATOM 1554 C C . ALA A 1 216 ? 27.516 -2.191 3.795 1 98 216 ALA A C 1
ATOM 1556 O O . ALA A 1 216 ? 28.188 -1.362 4.414 1 98 216 ALA A O 1
ATOM 1557 N N . GLY A 1 217 ? 26.578 -2.898 4.371 1 97.75 217 GLY A N 1
ATOM 1558 C CA . GLY A 1 217 ? 26.406 -2.898 5.816 1 97.75 217 GLY A CA 1
ATOM 1559 C C . GLY A 1 217 ? 25.469 -1.823 6.312 1 97.75 217 GLY A C 1
ATOM 1560 O O . GLY A 1 217 ? 25.406 -1.544 7.512 1 97.75 217 GLY A O 1
ATOM 1561 N N . ASP A 1 218 ? 24.734 -1.184 5.449 1 98.31 218 ASP A N 1
ATOM 1562 C CA . ASP A 1 218 ? 23.75 -0.174 5.836 1 98.31 218 ASP A CA 1
ATOM 1563 C C . ASP A 1 218 ? 22.656 -0.778 6.711 1 98.31 218 ASP A C 1
ATOM 1565 O O . ASP A 1 218 ? 22.031 -1.764 6.328 1 98.31 218 ASP A O 1
ATOM 1569 N N . PRO A 1 219 ? 22.438 -0.179 7.844 1 97.81 219 PRO A N 1
ATOM 1570 C CA . PRO A 1 219 ? 21.5 -0.795 8.773 1 97.81 219 PRO A CA 1
ATOM 1571 C C . PRO A 1 219 ? 20.078 -0.87 8.203 1 97.81 219 PRO A C 1
ATOM 1573 O O . PRO A 1 219 ? 19.359 -1.845 8.445 1 97.81 219 PRO A O 1
ATOM 1576 N N . LEU A 1 220 ? 19.625 0.124 7.48 1 98 220 LEU A N 1
ATOM 1577 C CA . LEU A 1 220 ? 18.297 0.095 6.898 1 98 220 LEU A CA 1
ATOM 1578 C C . LEU A 1 220 ? 18.203 -0.976 5.816 1 98 220 LEU A C 1
ATOM 1580 O O . LEU A 1 220 ? 17.219 -1.729 5.77 1 98 220 LEU A O 1
ATOM 1584 N N . GLY A 1 221 ? 19.188 -0.987 4.926 1 98.44 221 GLY A N 1
ATOM 1585 C CA . GLY A 1 221 ? 19.219 -2.031 3.916 1 98.44 221 GLY A CA 1
ATOM 1586 C C . GLY A 1 221 ? 19.156 -3.43 4.5 1 98.44 221 GLY A C 1
ATOM 1587 O O . GLY A 1 221 ? 18.375 -4.27 4.039 1 98.44 221 GLY A O 1
ATOM 1588 N N . ARG A 1 222 ? 19.953 -3.66 5.539 1 98.56 222 ARG A N 1
ATOM 1589 C CA . ARG A 1 222 ? 19.984 -4.969 6.184 1 98.56 222 ARG A CA 1
ATOM 1590 C C . ARG A 1 222 ? 18.641 -5.293 6.836 1 98.56 222 ARG A C 1
ATOM 1592 O O . ARG A 1 222 ? 18.172 -6.426 6.766 1 98.56 222 ARG A O 1
ATOM 1599 N N . ALA A 1 223 ? 18.062 -4.297 7.453 1 98.38 223 ALA A N 1
ATOM 1600 C CA . ALA A 1 223 ? 16.781 -4.5 8.117 1 98.38 223 ALA A CA 1
ATOM 1601 C C . ALA A 1 223 ? 15.695 -4.879 7.105 1 98.38 223 ALA A C 1
ATOM 1603 O O . ALA A 1 223 ? 14.875 -5.758 7.371 1 98.38 223 ALA A O 1
ATOM 1604 N N . LEU A 1 224 ? 15.648 -4.238 5.977 1 98.56 224 LEU A N 1
ATOM 1605 C CA . LEU A 1 224 ? 14.648 -4.512 4.949 1 98.56 224 LEU A CA 1
ATOM 1606 C C . LEU A 1 224 ? 14.836 -5.906 4.359 1 98.56 224 LEU A C 1
ATOM 1608 O O . LEU A 1 224 ? 13.875 -6.652 4.191 1 98.56 224 LEU A O 1
ATOM 1612 N N . MET A 1 225 ? 16.094 -6.246 4.109 1 98.75 225 MET A N 1
ATOM 1613 C CA . MET A 1 225 ? 16.391 -7.582 3.596 1 98.75 225 MET A CA 1
ATOM 1614 C C . MET A 1 225 ? 15.992 -8.656 4.605 1 98.75 225 MET A C 1
ATOM 1616 O O . MET A 1 225 ? 15.414 -9.68 4.238 1 98.75 225 MET A O 1
ATOM 1620 N N . GLN A 1 226 ? 16.297 -8.383 5.844 1 98.75 226 GLN A N 1
ATOM 1621 C CA . GLN A 1 226 ? 15.969 -9.359 6.887 1 98.75 226 GLN A CA 1
ATOM 1622 C C . GLN A 1 226 ? 14.461 -9.539 7.016 1 98.75 226 GLN A C 1
ATOM 1624 O O . GLN A 1 226 ? 13.977 -10.656 7.215 1 98.75 226 GLN A O 1
ATOM 1629 N N . ALA A 1 227 ? 13.75 -8.453 6.941 1 98.5 227 ALA A N 1
ATOM 1630 C CA . ALA A 1 227 ? 12.289 -8.539 7.008 1 98.5 227 ALA A CA 1
ATOM 1631 C C . ALA A 1 227 ? 11.742 -9.414 5.887 1 98.5 227 ALA A C 1
ATOM 1633 O O . ALA A 1 227 ? 10.844 -10.234 6.109 1 98.5 227 ALA A O 1
ATOM 1634 N N . GLY A 1 228 ? 12.227 -9.219 4.68 1 98.62 228 GLY A N 1
ATOM 1635 C CA . GLY A 1 228 ? 11.828 -10.07 3.568 1 98.62 228 GLY A CA 1
ATOM 1636 C C . GLY A 1 228 ? 12.18 -11.531 3.781 1 98.62 228 GLY A C 1
ATOM 1637 O O . GLY A 1 228 ? 11.344 -12.414 3.553 1 98.62 228 GLY A O 1
ATOM 1638 N N . ALA A 1 229 ? 13.383 -11.766 4.27 1 98.75 229 ALA A N 1
ATOM 1639 C CA . ALA A 1 229 ? 13.836 -13.125 4.531 1 98.75 229 ALA A CA 1
ATOM 1640 C C . ALA A 1 229 ? 12.977 -13.797 5.605 1 98.75 229 ALA A C 1
ATOM 1642 O O . ALA A 1 229 ? 12.695 -14.992 5.527 1 98.75 229 ALA A O 1
ATOM 1643 N N . ASP A 1 230 ? 12.641 -13.031 6.594 1 98.62 230 ASP A N 1
ATOM 1644 C CA . ASP A 1 230 ? 11.789 -13.555 7.656 1 98.62 230 ASP A CA 1
ATOM 1645 C C . ASP A 1 230 ? 10.453 -14.039 7.105 1 98.62 230 ASP A C 1
ATOM 1647 O O . ASP A 1 230 ? 9.945 -15.086 7.516 1 98.62 230 ASP A O 1
ATOM 1651 N N . TYR A 1 231 ? 9.859 -13.312 6.215 1 98.38 231 TYR A N 1
ATOM 1652 C CA . TYR A 1 231 ? 8.617 -13.719 5.574 1 98.38 231 TYR A CA 1
ATOM 1653 C C . TYR A 1 231 ? 8.805 -15.016 4.789 1 98.38 231 TYR A C 1
ATOM 1655 O O . TYR A 1 231 ? 7.98 -15.93 4.879 1 98.38 231 TYR A O 1
ATOM 1663 N N . LEU A 1 232 ? 9.852 -15.023 4.004 1 98.62 232 LEU A N 1
ATOM 1664 C CA . LEU A 1 232 ? 10.109 -16.219 3.193 1 98.62 232 LEU A CA 1
ATOM 1665 C C . LEU A 1 232 ? 10.297 -17.438 4.074 1 98.62 232 LEU A C 1
ATOM 1667 O O . LEU A 1 232 ? 9.711 -18.5 3.811 1 98.62 232 LEU A O 1
ATOM 1671 N N . ALA A 1 233 ? 11.078 -17.281 5.129 1 98.56 233 ALA A N 1
ATOM 1672 C CA . ALA A 1 233 ? 11.344 -18.391 6.035 1 98.56 233 ALA A CA 1
ATOM 1673 C C . ALA A 1 233 ? 10.055 -18.859 6.715 1 98.56 233 ALA A C 1
ATOM 1675 O O . ALA A 1 233 ? 9.805 -20.062 6.828 1 98.56 233 ALA A O 1
ATOM 1676 N N . ARG A 1 234 ? 9.281 -17.938 7.148 1 98 234 ARG A N 1
ATOM 1677 C CA . ARG A 1 234 ? 8 -18.25 7.766 1 98 234 ARG A CA 1
ATOM 1678 C C . ARG A 1 234 ? 7.094 -19 6.793 1 98 234 ARG A C 1
ATOM 1680 O O . ARG A 1 234 ? 6.422 -19.953 7.168 1 98 234 ARG A O 1
ATOM 1687 N N . GLY A 1 235 ? 7.02 -18.531 5.586 1 98.5 235 GLY A N 1
ATOM 1688 C CA . GLY A 1 235 ? 6.215 -19.188 4.562 1 98.5 235 GLY A CA 1
ATOM 1689 C C . GLY A 1 235 ? 6.66 -20.594 4.266 1 98.5 235 GLY A C 1
ATOM 1690 O O . GLY A 1 235 ? 5.828 -21.5 4.129 1 98.5 235 GLY A O 1
ATOM 1691 N N . LEU A 1 236 ? 7.969 -20.797 4.172 1 98.56 236 LEU A N 1
ATOM 1692 C CA . LEU A 1 236 ? 8.508 -22.125 3.918 1 98.56 236 LEU A CA 1
ATOM 1693 C C . LEU A 1 236 ? 8.133 -23.078 5.047 1 98.56 236 LEU A C 1
ATOM 1695 O O . LEU A 1 236 ? 7.762 -24.234 4.793 1 98.56 236 LEU A O 1
ATOM 1699 N N . ARG A 1 237 ? 8.234 -22.625 6.246 1 98.06 237 ARG A N 1
ATOM 1700 C CA . ARG A 1 237 ? 7.848 -23.453 7.383 1 98.06 237 ARG A CA 1
ATOM 1701 C C . ARG A 1 237 ? 6.355 -23.766 7.348 1 98.06 237 ARG A C 1
ATOM 1703 O O . ARG A 1 237 ? 5.953 -24.906 7.613 1 98.06 237 ARG A O 1
ATOM 1710 N N . ALA A 1 238 ? 5.566 -22.797 7.043 1 97.94 238 ALA A N 1
ATOM 1711 C CA . ALA A 1 238 ? 4.121 -23 6.965 1 97.94 238 ALA A CA 1
ATOM 1712 C C . ALA A 1 238 ? 3.766 -24.016 5.883 1 97.94 238 ALA A C 1
ATOM 1714 O O . ALA A 1 238 ? 2.797 -24.766 6.02 1 97.94 238 ALA A O 1
ATOM 1715 N N . LEU A 1 239 ? 4.559 -24.016 4.812 1 98.12 239 LEU A N 1
ATOM 1716 C CA . LEU A 1 239 ? 4.348 -24.969 3.723 1 98.12 239 LEU A CA 1
ATOM 1717 C C . LEU A 1 239 ? 4.805 -26.359 4.121 1 98.12 239 LEU A C 1
ATOM 1719 O O . LEU A 1 239 ? 4.555 -27.328 3.396 1 98.12 239 LEU A O 1
ATOM 1723 N N . GLY A 1 240 ? 5.523 -26.469 5.219 1 97.56 240 GLY A N 1
ATOM 1724 C CA . GLY A 1 240 ? 5.949 -27.766 5.727 1 97.56 240 GLY A CA 1
ATOM 1725 C C . GLY A 1 240 ? 7.32 -28.188 5.223 1 97.56 240 GLY A C 1
ATOM 1726 O O . GLY A 1 240 ? 7.621 -29.375 5.141 1 97.56 240 GLY A O 1
ATOM 1727 N N . TRP A 1 241 ? 8.141 -27.203 4.848 1 98.19 241 TRP A N 1
ATOM 1728 C CA . TRP A 1 241 ? 9.492 -27.531 4.418 1 98.19 241 TRP A CA 1
ATOM 1729 C C . TRP A 1 241 ? 10.266 -28.234 5.535 1 98.19 241 TRP A C 1
ATOM 1731 O O . TRP A 1 241 ? 10.148 -27.859 6.703 1 98.19 241 TRP A O 1
ATOM 1741 N N . GLN A 1 242 ? 11.07 -29.172 5.168 1 96.69 242 GLN A N 1
ATOM 1742 C CA . GLN A 1 242 ? 11.938 -29.891 6.098 1 96.69 242 GLN A CA 1
ATOM 1743 C C . GLN A 1 242 ? 13.398 -29.781 5.676 1 96.69 242 GLN A C 1
ATOM 1745 O O . GLN A 1 242 ? 13.703 -29.75 4.484 1 96.69 242 GLN A O 1
ATOM 1750 N N . PRO A 1 243 ? 14.258 -29.703 6.703 1 95.56 243 PRO A N 1
ATOM 1751 C CA . PRO A 1 243 ? 15.68 -29.688 6.348 1 95.56 243 PRO A CA 1
ATOM 1752 C C . PRO A 1 243 ? 16.062 -30.828 5.414 1 95.56 243 PRO A C 1
ATOM 1754 O O . PRO A 1 243 ? 15.648 -31.969 5.621 1 95.56 243 PRO A O 1
ATOM 1757 N N . GLY A 1 244 ? 16.797 -30.5 4.418 1 93.62 244 GLY A N 1
ATOM 1758 C CA . GLY A 1 244 ? 17.203 -31.5 3.441 1 93.62 244 GLY A CA 1
ATOM 1759 C C . GLY A 1 244 ? 16.406 -31.438 2.15 1 93.62 244 GLY A C 1
ATOM 1760 O O . GLY A 1 244 ? 16.875 -31.891 1.104 1 93.62 244 GLY A O 1
ATOM 1761 N N . GLU A 1 245 ? 15.203 -30.938 2.236 1 96.94 245 GLU A N 1
ATOM 1762 C CA . GLU A 1 245 ? 14.414 -30.75 1.02 1 96.94 245 GLU A CA 1
ATOM 1763 C C . GLU A 1 245 ? 14.93 -29.547 0.219 1 96.94 245 GLU A C 1
ATOM 1765 O O . GLU A 1 245 ? 15.344 -28.547 0.795 1 96.94 245 GLU A O 1
ATOM 1770 N N . ALA A 1 246 ? 14.844 -29.672 -1.021 1 97.69 246 ALA A N 1
ATOM 1771 C CA . ALA A 1 246 ? 15.328 -28.609 -1.895 1 97.69 246 ALA A CA 1
ATOM 1772 C C . ALA A 1 246 ? 14.43 -27.391 -1.825 1 97.69 246 ALA A C 1
ATOM 1774 O O . ALA A 1 246 ? 13.203 -27.516 -1.721 1 97.69 246 ALA A O 1
ATOM 1775 N N . ILE A 1 247 ? 15.016 -26.234 -1.838 1 98.5 247 ILE A N 1
ATOM 1776 C CA . ILE A 1 247 ? 14.336 -24.969 -2.043 1 98.5 247 ILE A CA 1
ATOM 1777 C C . ILE A 1 247 ? 14.812 -24.328 -3.348 1 98.5 247 ILE A C 1
ATOM 1779 O O . ILE A 1 247 ? 15.922 -23.797 -3.416 1 98.5 247 ILE A O 1
ATOM 1783 N N . CYS A 1 248 ? 14.016 -24.391 -4.371 1 98.31 248 CYS A N 1
ATOM 1784 C CA . CYS A 1 248 ? 14.383 -23.75 -5.629 1 98.31 248 CYS A CA 1
ATOM 1785 C C . CYS A 1 248 ? 14.102 -22.266 -5.586 1 98.31 248 CYS A C 1
ATOM 1787 O O . CYS A 1 248 ? 13.094 -21.828 -5.016 1 98.31 248 CYS A O 1
ATOM 1789 N N . ALA A 1 249 ? 14.945 -21.484 -6.125 1 97.06 249 ALA A N 1
ATOM 1790 C CA . ALA A 1 249 ? 14.789 -20.031 -6.18 1 97.06 249 ALA A CA 1
ATOM 1791 C C . ALA A 1 249 ? 14.586 -19.562 -7.613 1 97.06 249 ALA A C 1
ATOM 1793 O O . ALA A 1 249 ? 15.383 -19.875 -8.5 1 97.06 249 ALA A O 1
ATOM 1794 N N . LEU A 1 250 ? 13.523 -18.844 -7.812 1 95.12 250 LEU A N 1
ATOM 1795 C CA . LEU A 1 250 ? 13.188 -18.25 -9.102 1 95.12 250 LEU A CA 1
ATOM 1796 C C . LEU A 1 250 ? 13.055 -16.75 -8.984 1 95.12 250 LEU A C 1
ATOM 1798 O O . LEU A 1 250 ? 12.555 -16.234 -7.98 1 95.12 250 LEU A O 1
ATOM 1802 N N . GLY A 1 251 ? 13.438 -16.031 -10.078 1 93.19 251 GLY A N 1
ATOM 1803 C CA . GLY A 1 251 ? 13.289 -14.578 -10.109 1 93.19 251 GLY A CA 1
ATOM 1804 C C . GLY A 1 251 ? 14.57 -13.844 -9.758 1 93.19 251 GLY A C 1
ATOM 1805 O O . GLY A 1 251 ? 15.406 -14.367 -9.016 1 93.19 251 GLY A O 1
ATOM 1806 N N . GLY A 1 252 ? 14.711 -12.656 -10.125 1 91.25 252 GLY A N 1
ATOM 1807 C CA . GLY A 1 252 ? 15.938 -11.883 -10.031 1 91.25 252 GLY A CA 1
ATOM 1808 C C . GLY A 1 252 ? 16.25 -11.414 -8.617 1 91.25 252 GLY A C 1
ATOM 1809 O O . GLY A 1 252 ? 17.375 -11.016 -8.32 1 91.25 252 GLY A O 1
ATOM 1810 N N . VAL A 1 253 ? 15.305 -11.539 -7.711 1 94.56 253 VAL A N 1
ATOM 1811 C CA . VAL A 1 253 ? 15.477 -11.016 -6.359 1 94.56 253 VAL A CA 1
ATOM 1812 C C . VAL A 1 253 ? 15.734 -12.164 -5.391 1 94.56 253 VAL A C 1
ATOM 1814 O O . VAL A 1 253 ? 16.328 -11.961 -4.324 1 94.56 253 VAL A O 1
ATOM 1817 N N . ALA A 1 254 ? 15.344 -13.367 -5.703 1 95.25 254 ALA A N 1
ATOM 1818 C CA . ALA A 1 254 ? 15.352 -14.516 -4.801 1 95.25 254 ALA A CA 1
ATOM 1819 C C . ALA A 1 254 ? 16.75 -14.797 -4.277 1 95.25 254 ALA A C 1
ATOM 1821 O O . ALA A 1 254 ? 16.953 -15.023 -3.08 1 95.25 254 ALA A O 1
ATOM 1822 N N . GLY A 1 255 ? 17.688 -14.742 -5.168 1 94.31 255 GLY A N 1
ATOM 1823 C CA . GLY A 1 255 ? 19.062 -15.055 -4.793 1 94.31 255 GLY A CA 1
ATOM 1824 C C . GLY A 1 255 ? 19.641 -14.102 -3.77 1 94.31 255 GLY A C 1
ATOM 1825 O O . GLY A 1 255 ? 20.547 -14.461 -3.01 1 94.31 255 GLY A O 1
ATOM 1826 N N . ARG A 1 256 ? 19.125 -12.914 -3.662 1 96.69 256 ARG A N 1
ATOM 1827 C CA . ARG A 1 256 ? 19.641 -11.875 -2.775 1 96.69 256 ARG A CA 1
ATOM 1828 C C . ARG A 1 256 ? 19.281 -12.164 -1.323 1 96.69 256 ARG A C 1
ATOM 1830 O O . ARG A 1 256 ? 19.859 -11.586 -0.404 1 96.69 256 ARG A O 1
ATOM 1837 N N . TYR A 1 257 ? 18.375 -13.117 -1.109 1 97.88 257 TYR A N 1
ATOM 1838 C CA . TYR A 1 257 ? 17.922 -13.406 0.245 1 97.88 257 TYR A CA 1
ATOM 1839 C C . TYR A 1 257 ? 18.734 -14.531 0.864 1 97.88 257 TYR A C 1
ATOM 1841 O O . TYR A 1 257 ? 18.594 -14.828 2.053 1 97.88 257 TYR A O 1
ATOM 1849 N N . ALA A 1 258 ? 19.609 -15.195 0.103 1 96.62 258 ALA A N 1
ATOM 1850 C CA . ALA A 1 258 ? 20.328 -16.391 0.549 1 96.62 258 ALA A CA 1
ATOM 1851 C C . ALA A 1 258 ? 21.047 -16.141 1.878 1 96.62 258 ALA A C 1
ATOM 1853 O O . ALA A 1 258 ? 20.875 -16.906 2.828 1 96.62 258 ALA A O 1
ATOM 1854 N N . SER A 1 259 ? 21.75 -15.023 1.987 1 95.94 259 SER A N 1
ATOM 1855 C CA . SER A 1 259 ? 22.578 -14.75 3.168 1 95.94 259 SER A CA 1
ATOM 1856 C C . SER A 1 259 ? 21.703 -14.305 4.344 1 95.94 259 SER A C 1
ATOM 1858 O O . SER A 1 259 ? 22.203 -14.18 5.469 1 95.94 259 SER A O 1
ATOM 1860 N N . PHE A 1 260 ? 20.469 -14.055 4.152 1 98.25 260 PHE A N 1
ATOM 1861 C CA . PHE A 1 260 ? 19.594 -13.57 5.211 1 98.25 260 PHE A CA 1
ATOM 1862 C C . PHE A 1 260 ? 18.688 -14.688 5.719 1 98.25 260 PHE A C 1
ATOM 1864 O O . PHE A 1 260 ? 18.047 -14.555 6.77 1 98.25 260 PHE A O 1
ATOM 1871 N N . LEU A 1 261 ? 18.594 -15.758 4.98 1 98.25 261 LEU A N 1
ATOM 1872 C CA . LEU A 1 261 ? 17.797 -16.906 5.398 1 98.25 261 LEU A CA 1
ATOM 1873 C C . LEU A 1 261 ? 18.516 -17.703 6.484 1 98.25 261 LEU A C 1
ATOM 1875 O O . LEU A 1 261 ? 19.734 -17.625 6.605 1 98.25 261 LEU A O 1
ATOM 1879 N N . PRO A 1 262 ? 17.734 -18.422 7.301 1 97.94 262 PRO A N 1
ATOM 1880 C CA . PRO A 1 262 ? 18.406 -19.375 8.203 1 97.94 262 PRO A CA 1
ATOM 1881 C C . PRO A 1 262 ? 19.375 -20.312 7.477 1 97.94 262 PRO A C 1
ATOM 1883 O O . PRO A 1 262 ? 19.109 -20.703 6.34 1 97.94 262 PRO A O 1
ATOM 1886 N N . ALA A 1 263 ? 20.406 -20.75 8.117 1 97.31 263 ALA A N 1
ATOM 1887 C CA . ALA A 1 263 ? 21.484 -21.516 7.504 1 97.31 263 ALA A CA 1
ATOM 1888 C C . ALA A 1 263 ? 20.953 -22.797 6.855 1 97.31 263 ALA A C 1
ATOM 1890 O O . ALA A 1 263 ? 21.359 -23.156 5.75 1 97.31 263 ALA A O 1
ATOM 1891 N N . GLU A 1 264 ? 20.078 -23.484 7.484 1 97.56 264 GLU A N 1
ATOM 1892 C CA . GLU A 1 264 ? 19.547 -24.734 6.961 1 97.56 264 GLU A CA 1
ATOM 1893 C C . GLU A 1 264 ? 18.797 -24.516 5.648 1 97.56 264 GLU A C 1
ATOM 1895 O O . GLU A 1 264 ? 18.781 -25.391 4.777 1 97.56 264 GLU A O 1
ATOM 1900 N N . MET A 1 265 ? 18.172 -23.344 5.523 1 98.25 265 MET A N 1
ATOM 1901 C CA . MET A 1 265 ? 17.453 -23.031 4.301 1 98.25 265 MET A CA 1
ATOM 1902 C C . MET A 1 265 ? 18.406 -22.562 3.207 1 98.25 265 MET A C 1
ATOM 1904 O O . MET A 1 265 ? 18.219 -22.891 2.035 1 98.25 265 MET A O 1
ATOM 1908 N N . THR A 1 266 ? 19.391 -21.797 3.646 1 97.31 266 THR A N 1
ATOM 1909 C CA . THR A 1 266 ? 20.422 -21.359 2.699 1 97.31 266 THR A CA 1
ATOM 1910 C C . THR A 1 266 ? 21.109 -22.547 2.057 1 97.31 266 THR A C 1
ATOM 1912 O O . THR A 1 266 ? 21.297 -22.578 0.839 1 97.31 266 THR A O 1
ATOM 1915 N N . ASP A 1 267 ? 21.406 -23.531 2.85 1 96.75 267 ASP A N 1
ATOM 1916 C CA . ASP A 1 267 ? 22.125 -24.719 2.385 1 96.75 267 ASP A CA 1
ATOM 1917 C C . ASP A 1 267 ? 21.25 -25.547 1.444 1 96.75 267 ASP A C 1
ATOM 1919 O O . ASP A 1 267 ? 21.75 -26.344 0.664 1 96.75 267 ASP A O 1
ATOM 1923 N N . ALA A 1 268 ? 19.953 -25.359 1.536 1 97.5 268 ALA A N 1
ATOM 1924 C CA . ALA A 1 268 ? 19 -26.172 0.779 1 97.5 268 ALA A CA 1
ATOM 1925 C C . ALA A 1 268 ? 18.641 -25.5 -0.547 1 97.5 268 ALA A C 1
ATOM 1927 O O . ALA A 1 268 ? 17.922 -26.078 -1.361 1 97.5 268 ALA A O 1
ATOM 1928 N N . LEU A 1 269 ? 19.125 -24.297 -0.771 1 97.19 269 LEU A N 1
ATOM 1929 C CA . LEU A 1 269 ? 18.844 -23.609 -2.021 1 97.19 269 LEU A CA 1
ATOM 1930 C C . LEU A 1 269 ? 19.391 -24.375 -3.213 1 97.19 269 LEU A C 1
ATOM 1932 O O . LEU A 1 269 ? 20.531 -24.859 -3.172 1 97.19 269 LEU A O 1
ATOM 1936 N N . ALA A 1 270 ? 18.562 -24.516 -4.176 1 95.62 270 ALA A N 1
ATOM 1937 C CA . ALA A 1 270 ? 18.938 -25.281 -5.363 1 95.62 270 ALA A CA 1
ATOM 1938 C C . ALA A 1 270 ? 18.5 -24.562 -6.637 1 95.62 270 ALA A C 1
ATOM 1940 O O . ALA A 1 270 ? 17.578 -23.734 -6.605 1 95.62 270 ALA A O 1
ATOM 1941 N N . LYS A 1 271 ? 19.156 -24.844 -7.707 1 95.19 271 LYS A N 1
ATOM 1942 C CA . LYS A 1 271 ? 18.75 -24.328 -9.016 1 95.19 271 LYS A CA 1
ATOM 1943 C C . LYS A 1 271 ? 17.484 -25 -9.516 1 95.19 271 LYS A C 1
ATOM 1945 O O . LYS A 1 271 ? 17.312 -26.219 -9.328 1 95.19 271 LYS A O 1
ATOM 1950 N N . PRO A 1 272 ? 16.656 -24.312 -10.133 1 97.31 272 PRO A N 1
ATOM 1951 C CA . PRO A 1 272 ? 15.484 -24.938 -10.734 1 97.31 272 PRO A CA 1
ATOM 1952 C C . PRO A 1 272 ? 15.844 -25.938 -11.82 1 97.31 272 PRO A C 1
ATOM 1954 O O . PRO A 1 272 ? 16.812 -25.75 -12.555 1 97.31 272 PRO A O 1
ATOM 1957 N N . GLU A 1 273 ? 15.078 -26.969 -11.93 1 96.75 273 GLU A N 1
ATOM 1958 C CA . GLU A 1 273 ? 15.297 -27.984 -12.953 1 96.75 273 GLU A CA 1
ATOM 1959 C C . GLU A 1 273 ? 14.836 -27.5 -14.32 1 96.75 273 GLU A C 1
ATOM 1961 O O . GLU A 1 273 ? 15.367 -27.922 -15.352 1 96.75 273 GLU A O 1
ATOM 1966 N N . GLY A 1 274 ? 13.883 -26.656 -14.32 1 96.62 274 GLY A N 1
ATOM 1967 C CA . GLY A 1 274 ? 13.32 -26.109 -15.547 1 96.62 274 GLY A CA 1
ATOM 1968 C C . GLY A 1 274 ? 12.523 -24.844 -15.336 1 96.62 274 GLY A C 1
ATOM 1969 O O . GLY A 1 274 ? 12.422 -24.344 -14.211 1 96.62 274 GLY A O 1
ATOM 1970 N N . SER A 1 275 ? 11.938 -24.344 -16.453 1 96.06 275 SER A N 1
ATOM 1971 C CA . SER A 1 275 ? 11.148 -23.125 -16.453 1 96.06 275 SER A CA 1
ATOM 1972 C C . SER A 1 275 ? 9.664 -23.422 -16.297 1 96.06 275 SER A C 1
ATOM 1974 O O . SER A 1 275 ? 9.266 -24.578 -16.219 1 96.06 275 SER A O 1
ATOM 1976 N N . ALA A 1 276 ? 8.938 -22.344 -16.172 1 96.94 276 ALA A N 1
ATOM 1977 C CA . ALA A 1 276 ? 7.484 -22.5 -16.125 1 96.94 276 ALA A CA 1
ATOM 1978 C C . ALA A 1 276 ? 6.957 -23.172 -17.391 1 96.94 276 ALA A C 1
ATOM 1980 O O . ALA A 1 276 ? 5.973 -23.906 -17.344 1 96.94 276 ALA A O 1
ATOM 1981 N N . LEU A 1 277 ? 7.633 -22.953 -18.5 1 97.25 277 LEU A N 1
ATOM 1982 C CA . LEU A 1 277 ? 7.23 -23.594 -19.75 1 97.25 277 LEU A CA 1
ATOM 1983 C C . LEU A 1 277 ? 7.426 -25.109 -19.672 1 97.25 277 LEU A C 1
ATOM 1985 O O . LEU A 1 277 ? 6.562 -25.875 -20.094 1 97.25 277 LEU A O 1
ATOM 1989 N N . GLU A 1 278 ? 8.578 -25.5 -19.109 1 97.25 278 GLU A N 1
ATOM 1990 C CA . GLU A 1 278 ? 8.805 -26.922 -18.906 1 97.25 278 GLU A CA 1
ATOM 1991 C C . GLU A 1 278 ? 7.746 -27.516 -17.984 1 97.25 278 GLU A C 1
ATOM 1993 O O . GLU A 1 278 ? 7.25 -28.625 -18.234 1 97.25 278 GLU A O 1
ATOM 1998 N N . GLY A 1 279 ? 7.473 -26.781 -16.906 1 98.25 279 GLY A N 1
ATOM 1999 C CA . GLY A 1 279 ? 6.41 -27.234 -16.016 1 98.25 279 GLY A CA 1
ATOM 2000 C C . GLY A 1 279 ? 5.066 -27.359 -16.719 1 98.25 279 GLY A C 1
ATOM 2001 O O . GLY A 1 279 ? 4.328 -28.312 -16.469 1 98.25 279 GLY A O 1
ATOM 2002 N N . GLY A 1 280 ? 4.766 -26.406 -17.547 1 98.25 280 GLY A N 1
ATOM 2003 C CA . GLY A 1 280 ? 3.541 -26.453 -18.328 1 98.25 280 GLY A CA 1
ATOM 2004 C C . GLY A 1 280 ? 3.467 -27.672 -19.234 1 98.25 280 GLY A C 1
ATOM 2005 O O . GLY A 1 280 ? 2.4 -28.266 -19.391 1 98.25 280 GLY A O 1
ATOM 2006 N N . LEU A 1 281 ? 4.574 -28.062 -19.875 1 97.75 281 LEU A N 1
ATOM 2007 C CA . LEU A 1 281 ? 4.605 -29.25 -20.734 1 97.75 281 LEU A CA 1
ATOM 2008 C C . LEU A 1 281 ? 4.375 -30.516 -19.922 1 97.75 281 LEU A C 1
ATOM 2010 O O . LEU A 1 281 ? 3.688 -31.438 -20.375 1 97.75 281 LEU A O 1
ATOM 2014 N N . VAL A 1 282 ? 4.938 -30.562 -18.766 1 97 282 VAL A N 1
ATOM 2015 C CA . VAL A 1 282 ? 4.707 -31.688 -17.875 1 97 282 VAL A CA 1
ATOM 2016 C C . VAL A 1 282 ? 3.223 -31.797 -17.531 1 97 282 VAL A C 1
ATOM 2018 O O . VAL A 1 282 ? 2.641 -32.875 -17.594 1 97 282 VAL A O 1
ATOM 2021 N N . LEU A 1 283 ? 2.65 -30.703 -17.203 1 97.62 283 LEU A N 1
ATOM 2022 C CA . LEU A 1 283 ? 1.241 -30.672 -16.828 1 97.62 283 LEU A CA 1
ATOM 2023 C C . LEU A 1 283 ? 0.353 -31 -18.031 1 97.62 283 LEU A C 1
ATOM 2025 O O . LEU A 1 283 ? -0.68 -31.656 -17.875 1 97.62 283 LEU A O 1
ATOM 2029 N N . ALA A 1 284 ? 0.744 -30.516 -19.172 1 97.75 284 ALA A N 1
ATOM 2030 C CA . ALA A 1 284 ? 0.028 -30.875 -20.391 1 97.75 284 ALA A CA 1
ATOM 2031 C C . ALA A 1 284 ? 0.074 -32.375 -20.625 1 97.75 284 ALA A C 1
ATOM 2033 O O . ALA A 1 284 ? -0.909 -32.969 -21.078 1 97.75 284 ALA A O 1
ATOM 2034 N N . ARG A 1 285 ? 1.155 -32.969 -20.391 1 95.94 285 ARG A N 1
ATOM 2035 C CA . ARG A 1 285 ? 1.296 -34.406 -20.516 1 95.94 285 ARG A CA 1
ATOM 2036 C C . ARG A 1 285 ? 0.383 -35.156 -19.547 1 95.94 285 ARG A C 1
ATOM 2038 O O . ARG A 1 285 ? -0.256 -36.125 -19.906 1 95.94 285 ARG A O 1
ATOM 2045 N N . ARG A 1 286 ? 0.391 -34.656 -18.328 1 94.38 286 ARG A N 1
ATOM 2046 C CA . ARG A 1 286 ? -0.505 -35.25 -17.328 1 94.38 286 ARG A CA 1
ATOM 2047 C C . ARG A 1 286 ? -1.959 -35.156 -17.781 1 94.38 286 ARG A C 1
ATOM 2049 O O . ARG A 1 286 ? -2.74 -36.094 -17.578 1 94.38 286 ARG A O 1
ATOM 2056 N N . LEU A 1 287 ? -2.287 -34.031 -18.297 1 95 287 LEU A N 1
ATOM 2057 C CA . LEU A 1 287 ? -3.625 -33.844 -18.844 1 95 287 LEU A CA 1
ATOM 2058 C C . LEU A 1 287 ? -3.928 -34.875 -19.922 1 95 287 LEU A C 1
ATOM 2060 O O . LEU A 1 287 ? -5.02 -35.438 -19.953 1 95 287 LEU A O 1
ATOM 2064 N N . ALA A 1 288 ? -2.998 -35.094 -20.812 1 93.88 288 ALA A N 1
ATOM 2065 C CA . ALA A 1 288 ? -3.15 -36.062 -21.891 1 93.88 288 ALA A CA 1
ATOM 2066 C C . ALA A 1 288 ? -3.367 -37.469 -21.344 1 93.88 288 ALA A C 1
ATOM 2068 O O . ALA A 1 288 ? -4.188 -38.219 -21.859 1 93.88 288 ALA A O 1
ATOM 2069 N N . GLU A 1 289 ? -2.674 -37.719 -20.312 1 91.56 289 GLU A N 1
ATOM 2070 C CA . GLU A 1 289 ? -2.74 -39.062 -19.719 1 91.56 289 GLU A CA 1
ATOM 2071 C C . GLU A 1 289 ? -4.062 -39.281 -18.984 1 91.56 289 GLU A C 1
ATOM 2073 O O . GLU A 1 289 ? -4.602 -40.375 -18.969 1 91.56 289 GLU A O 1
ATOM 2078 N N . ARG A 1 290 ? -4.531 -38.312 -18.328 1 88.5 290 ARG A N 1
ATOM 2079 C CA . ARG A 1 290 ? -5.812 -38.375 -17.625 1 88.5 290 ARG A CA 1
ATOM 2080 C C . ARG A 1 290 ? -6.957 -38.594 -18.609 1 88.5 290 ARG A C 1
ATOM 2082 O O . ARG A 1 290 ? -7.91 -39.344 -18.312 1 88.5 290 ARG A O 1
ATOM 2089 N N . ASN A 1 291 ? -6.898 -37.906 -19.656 1 82.06 291 ASN A N 1
ATOM 2090 C CA . ASN A 1 291 ? -7.945 -38.031 -20.672 1 82.06 291 ASN A CA 1
ATOM 2091 C C . ASN A 1 291 ? -7.926 -39.406 -21.344 1 82.06 291 ASN A C 1
ATOM 2093 O O . ASN A 1 291 ? -8.961 -39.875 -21.797 1 82.06 291 ASN A O 1
ATOM 2097 N N . ALA A 1 292 ? -6.773 -39.969 -21.516 1 74.25 292 ALA A N 1
ATOM 2098 C CA . ALA A 1 292 ? -6.648 -41.312 -22.109 1 74.25 292 ALA A CA 1
ATOM 2099 C C . ALA A 1 292 ? -7.211 -42.375 -21.172 1 74.25 292 ALA A C 1
ATOM 2101 O O . ALA A 1 292 ? -7.785 -43.375 -21.625 1 74.25 292 ALA A O 1
ATOM 2102 N N . ARG A 1 293 ? -7.086 -42.219 -19.938 1 70.56 293 ARG A N 1
ATOM 2103 C CA . ARG A 1 293 ? -7.605 -43.188 -18.969 1 70.56 293 ARG A CA 1
ATOM 2104 C C . ARG A 1 293 ? -9.117 -43.062 -18.828 1 70.56 293 ARG A C 1
ATOM 2106 O O . ARG A 1 293 ? -9.805 -44.031 -18.484 1 70.56 293 ARG A O 1
ATOM 2113 N N . GLY A 1 294 ? -9.586 -41.844 -18.859 1 57.88 294 GLY A N 1
ATOM 2114 C CA . GLY A 1 294 ? -11.023 -41.656 -18.734 1 57.88 294 GLY A CA 1
ATOM 2115 C C . GLY A 1 294 ? -11.789 -42.188 -19.938 1 57.88 294 GLY A C 1
ATOM 2116 O O . GLY A 1 294 ? -13.016 -42.312 -19.891 1 57.88 294 GLY A O 1
ATOM 2117 N N . VAL A 1 295 ? -11.289 -42.375 -21.125 1 50.09 295 VAL A N 1
ATOM 2118 C CA . VAL A 1 295 ? -11.891 -42.969 -22.328 1 50.09 295 VAL A CA 1
ATOM 2119 C C . VAL A 1 295 ? -11.766 -44.469 -22.297 1 50.09 295 VAL A C 1
ATOM 2121 O O . VAL A 1 295 ? -12.25 -45.156 -23.188 1 50.09 295 VAL A O 1
ATOM 2124 N N . VAL A 1 296 ? -11.078 -45.094 -21.297 1 39.03 296 VAL A N 1
ATOM 2125 C CA . VAL A 1 296 ? -11.109 -46.562 -21.25 1 39.03 296 VAL A CA 1
ATOM 2126 C C . VAL A 1 296 ? -12.281 -47.031 -20.391 1 39.03 296 VAL A C 1
ATOM 2128 O O . VAL A 1 296 ? -12.547 -46.438 -19.328 1 39.03 296 VAL A O 1
ATOM 2131 N N . MET B 1 1 ? -7.582 47.156 23.938 1 32.06 1 MET B N 1
ATOM 2132 C CA . MET B 1 1 ? -7.121 46.031 23.094 1 32.06 1 MET B CA 1
ATOM 2133 C C . MET B 1 1 ? -7.32 46.375 21.609 1 32.06 1 MET B C 1
ATOM 2135 O O . MET B 1 1 ? -8.445 46.594 21.172 1 32.06 1 MET B O 1
ATOM 2139 N N . ARG B 1 2 ? -6.395 47 20.969 1 38.06 2 ARG B N 1
ATOM 2140 C CA . ARG B 1 2 ? -6.543 47.594 19.641 1 38.06 2 ARG B CA 1
ATOM 2141 C C . ARG B 1 2 ? -7.145 46.594 18.672 1 38.06 2 ARG B C 1
ATOM 2143 O O . ARG B 1 2 ? -6.594 45.5 18.46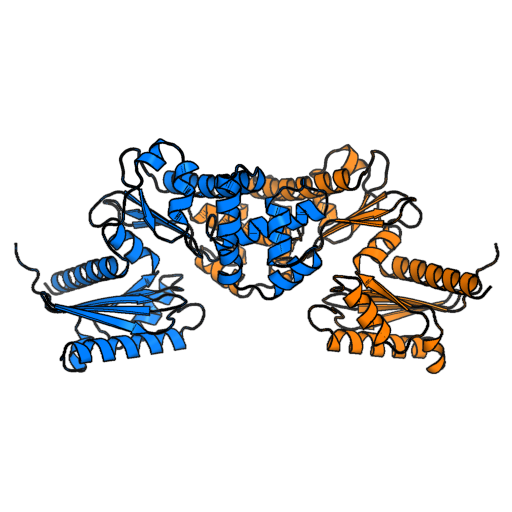9 1 38.06 2 ARG B O 1
ATOM 2150 N N . GLU B 1 3 ? -8.406 46.312 18.672 1 42.03 3 GLU B N 1
ATOM 2151 C CA . GLU B 1 3 ? -9.125 45.469 17.719 1 42.03 3 GLU B CA 1
ATOM 2152 C C . GLU B 1 3 ? -8.461 45.5 16.344 1 42.03 3 GLU B C 1
ATOM 2154 O O . GLU B 1 3 ? -8.352 46.562 15.727 1 42.03 3 GLU B O 1
ATOM 2159 N N . SER B 1 4 ? -7.363 44.969 16.141 1 47.53 4 SER B N 1
ATOM 2160 C CA . SER B 1 4 ? -6.699 44.906 14.844 1 47.53 4 SER B CA 1
ATOM 2161 C C . SER B 1 4 ? -7.715 44.969 13.711 1 47.53 4 SER B C 1
ATOM 2163 O O . SER B 1 4 ? -8.625 44.156 13.633 1 47.53 4 SER B O 1
ATOM 2165 N N . ARG B 1 5 ? -8.297 46.125 13.359 1 60.31 5 ARG B N 1
ATOM 2166 C CA . ARG B 1 5 ? -9.531 46.469 12.656 1 60.31 5 ARG B CA 1
ATOM 2167 C C . ARG B 1 5 ? -9.555 45.875 11.258 1 60.31 5 ARG B C 1
ATOM 2169 O O . ARG B 1 5 ? -9.398 46.594 10.266 1 60.31 5 ARG B O 1
ATOM 2176 N N . VAL B 1 6 ? -8.883 44.562 11.07 1 66.38 6 VAL B N 1
ATOM 2177 C CA . VAL B 1 6 ? -9.094 44.031 9.734 1 66.38 6 VAL B CA 1
ATOM 2178 C C . VAL B 1 6 ? -10.555 43.625 9.562 1 66.38 6 VAL B C 1
ATOM 2180 O O . VAL B 1 6 ? -11.039 42.688 10.219 1 66.38 6 VAL B O 1
ATOM 2183 N N . PRO B 1 7 ? -11.219 44.312 8.859 1 80.56 7 PRO B N 1
ATOM 2184 C CA . PRO B 1 7 ? -12.68 44.156 8.844 1 80.56 7 PRO B CA 1
ATOM 2185 C C . PRO B 1 7 ? -13.141 42.844 8.25 1 80.56 7 PRO B C 1
ATOM 2187 O O . PRO B 1 7 ? -14.188 42.312 8.641 1 80.56 7 PRO B O 1
ATOM 2190 N N . TYR B 1 8 ? -12.312 42.219 7.352 1 94.81 8 TYR B N 1
ATOM 2191 C CA . TYR B 1 8 ? -12.742 41 6.703 1 94.81 8 TYR B CA 1
ATOM 2192 C C . TYR B 1 8 ? -11.602 40 6.625 1 94.81 8 TYR B C 1
ATOM 2194 O O . TYR B 1 8 ? -10.461 40.344 6.336 1 94.81 8 TYR B O 1
ATOM 2202 N N . LEU B 1 9 ? -11.867 38.719 7.004 1 97.56 9 LEU B N 1
ATOM 2203 C CA . LEU B 1 9 ? -10.938 37.594 6.871 1 97.56 9 LEU B CA 1
ATOM 2204 C C . LEU B 1 9 ? -11.609 36.438 6.172 1 97.56 9 LEU B C 1
ATOM 2206 O O . LEU B 1 9 ? -12.789 36.156 6.406 1 97.56 9 LEU B O 1
ATOM 2210 N N . ILE B 1 10 ? -10.828 35.688 5.398 1 98.44 10 ILE B N 1
ATOM 2211 C CA . ILE B 1 10 ? -11.375 34.5 4.762 1 98.44 10 ILE B CA 1
ATOM 2212 C C . ILE B 1 10 ? -10.453 33.312 5.035 1 98.44 10 ILE B C 1
ATOM 2214 O O . ILE B 1 10 ? -9.227 33.438 4.977 1 98.44 10 ILE B O 1
ATOM 2218 N N . ALA B 1 11 ? -11.086 32.188 5.383 1 98.69 11 ALA B N 1
ATOM 2219 C CA . ALA B 1 11 ? -10.398 30.906 5.492 1 98.69 11 ALA B CA 1
ATOM 2220 C C . ALA B 1 11 ? -10.984 29.891 4.527 1 98.69 11 ALA B C 1
ATOM 2222 O O . ALA B 1 11 ? -12.203 29.844 4.332 1 98.69 11 ALA B O 1
ATOM 2223 N N . VAL B 1 12 ? -10.125 29.125 3.938 1 98.75 12 VAL B N 1
ATOM 2224 C CA . VAL B 1 12 ? -10.531 28.031 3.068 1 98.75 12 VAL B CA 1
ATOM 2225 C C . VAL B 1 12 ? -9.93 26.719 3.58 1 98.75 12 VAL B C 1
ATOM 2227 O O . VAL B 1 12 ? -8.727 26.641 3.848 1 98.75 12 VAL B O 1
ATOM 2230 N N . ASP B 1 13 ? -10.711 25.75 3.775 1 98.19 13 ASP B N 1
ATOM 2231 C CA . ASP B 1 13 ? -10.344 24.375 4.102 1 98.19 13 ASP B CA 1
ATOM 2232 C C . ASP B 1 13 ? -10.695 23.422 2.959 1 98.19 13 ASP B C 1
ATOM 2234 O O . ASP B 1 13 ? -11.812 22.922 2.893 1 98.19 13 ASP B O 1
ATOM 2238 N N . GLY B 1 14 ? -9.711 23.203 2.117 1 97.06 14 GLY B N 1
ATOM 2239 C CA . GLY B 1 14 ? -9.938 22.422 0.91 1 97.06 14 GLY B CA 1
ATOM 2240 C C . GLY B 1 14 ? -9.453 20.984 1.028 1 97.06 14 GLY B C 1
ATOM 2241 O O . GLY B 1 14 ? -8.25 20.734 1.127 1 97.06 14 GLY B O 1
ATOM 2242 N N . GLY B 1 15 ? -10.312 20.047 0.911 1 92.44 15 GLY B N 1
ATOM 2243 C CA . GLY B 1 15 ? -9.992 18.641 1.017 1 92.44 15 GLY B CA 1
ATOM 2244 C C . GLY B 1 15 ? -10.266 17.859 -0.262 1 92.44 15 GLY B C 1
ATOM 2245 O O . GLY B 1 15 ? -10.539 18.469 -1.306 1 92.44 15 GLY B O 1
ATOM 2246 N N . GLY B 1 16 ? -10.078 16.547 -0.213 1 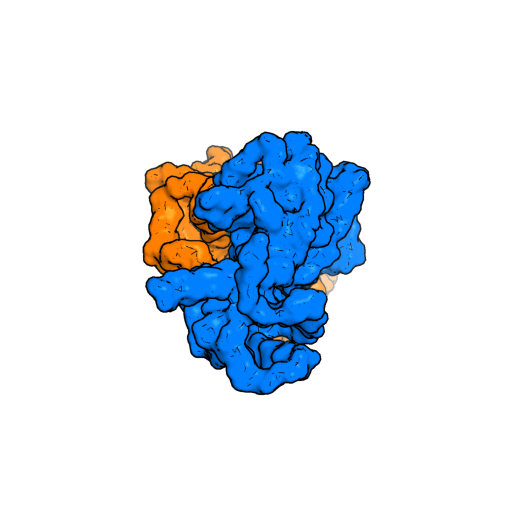86.06 16 GLY B N 1
ATOM 2247 C CA . GLY B 1 16 ? -10.297 15.68 -1.356 1 86.06 16 GLY B CA 1
ATOM 2248 C C . GLY B 1 16 ? -11.766 15.469 -1.675 1 86.06 16 GLY B C 1
ATOM 2249 O O . GLY B 1 16 ? -12.125 15.203 -2.824 1 86.06 16 GLY B O 1
ATOM 2250 N N . THR B 1 17 ? -12.609 15.625 -0.671 1 85.44 17 THR B N 1
ATOM 2251 C CA . THR B 1 17 ? -14.031 15.352 -0.859 1 85.44 17 THR B CA 1
ATOM 2252 C C . THR B 1 17 ? -14.836 16.656 -0.897 1 85.44 17 THR B C 1
ATOM 2254 O O . THR B 1 17 ? -15.789 16.766 -1.663 1 85.44 17 THR B O 1
ATOM 2257 N N . SER B 1 18 ? -14.438 17.609 -0.057 1 92.88 18 SER B N 1
ATOM 2258 C CA . SER B 1 18 ? -15.156 18.891 0.005 1 92.88 18 SER B CA 1
ATOM 2259 C C . SER B 1 18 ? -14.211 20.047 0.306 1 92.88 18 SER B C 1
ATOM 2261 O O . SER B 1 18 ? -13.055 19.828 0.688 1 92.88 18 SER B O 1
ATOM 2263 N N . CYS B 1 19 ? -14.75 21.172 0.145 1 97.62 19 CYS B N 1
ATOM 2264 C CA . CYS B 1 19 ? -14.055 22.422 0.445 1 97.62 19 CYS B CA 1
ATOM 2265 C C . CYS B 1 19 ? -14.969 23.391 1.192 1 97.62 19 CYS B C 1
ATOM 2267 O O . CYS B 1 19 ? -16.078 23.672 0.736 1 97.62 19 CYS B O 1
ATOM 2269 N N . ARG B 1 20 ? -14.492 23.859 2.295 1 98.31 20 ARG B N 1
ATOM 2270 C CA . ARG B 1 20 ? -15.266 24.766 3.115 1 98.31 20 ARG B CA 1
ATOM 2271 C C . ARG B 1 20 ? -14.656 26.172 3.1 1 98.31 20 ARG B C 1
ATOM 2273 O O . ARG B 1 20 ? -13.438 26.328 3.078 1 98.31 20 ARG B O 1
ATOM 2280 N N . PHE B 1 21 ? -15.531 27.141 3.111 1 98.62 21 PHE B N 1
ATOM 2281 C CA . PHE B 1 21 ? -15.141 28.547 3.102 1 98.62 21 PHE B CA 1
ATOM 2282 C C . PHE B 1 21 ? -15.805 29.297 4.25 1 98.62 21 PHE B C 1
ATOM 2284 O O . PHE B 1 21 ? -16.984 29.062 4.555 1 98.62 21 PHE B O 1
ATOM 2291 N N . ALA B 1 22 ? -15.062 30.203 4.824 1 98.56 22 ALA B N 1
ATOM 2292 C CA . ALA B 1 22 ? -15.633 31.078 5.844 1 98.56 22 ALA B CA 1
ATOM 2293 C C . ALA B 1 22 ? -15.133 32.5 5.668 1 98.56 22 ALA B C 1
ATOM 2295 O O . ALA B 1 22 ? -13.945 32.719 5.414 1 98.56 22 ALA B O 1
ATOM 2296 N N . LEU B 1 23 ? -15.992 33.469 5.68 1 98.12 23 LEU B N 1
ATOM 2297 C CA . LEU B 1 23 ? -15.688 34.875 5.73 1 98.12 23 LEU B CA 1
ATOM 2298 C C . LEU B 1 23 ? -16.141 35.5 7.055 1 98.12 23 LEU B C 1
ATOM 2300 O O . LEU B 1 23 ? -17.312 35.438 7.395 1 98.12 23 LEU B O 1
ATOM 2304 N N . GLN B 1 24 ? -15.188 35.906 7.789 1 97 24 GLN B N 1
ATOM 2305 C CA . GLN B 1 24 ? -15.484 36.594 9.031 1 97 24 GLN B CA 1
ATOM 2306 C C . GLN B 1 24 ? -15.578 38.125 8.789 1 97 24 GLN B C 1
ATOM 2308 O O . GLN B 1 24 ? -14.625 38.75 8.328 1 97 24 GLN B O 1
ATOM 2313 N N . ALA B 1 25 ? -16.719 38.656 9.031 1 92 25 ALA B N 1
ATOM 2314 C CA . ALA B 1 25 ? -16.984 40.094 8.969 1 92 25 ALA B CA 1
ATOM 2315 C C . ALA B 1 25 ? -17.391 40.656 10.328 1 92 25 ALA B C 1
ATOM 2317 O O . ALA B 1 25 ? -18.578 40.75 10.641 1 92 25 ALA B O 1
ATOM 2318 N N . GLY B 1 26 ? -16.391 41.219 11.055 1 87.62 26 GLY B N 1
ATOM 2319 C CA . GLY B 1 26 ? -16.703 41.594 12.422 1 87.62 26 GLY B CA 1
ATOM 2320 C C . GLY B 1 26 ? -17.266 40.469 13.242 1 87.62 26 GLY B C 1
ATOM 2321 O O . GLY B 1 26 ? -16.625 39.438 13.406 1 87.62 26 GLY B O 1
ATOM 2322 N N . THR B 1 27 ? -18.5 40.594 13.633 1 88.25 27 THR B N 1
ATOM 2323 C CA . THR B 1 27 ? -19.125 39.562 14.469 1 88.25 27 THR B CA 1
ATOM 2324 C C . THR B 1 27 ? -19.938 38.594 13.617 1 88.25 27 THR B C 1
ATOM 2326 O O . THR B 1 27 ? -20.422 37.562 14.117 1 88.25 27 THR B O 1
ATOM 2329 N N . THR B 1 28 ? -20.062 38.875 12.367 1 93.25 28 THR B N 1
ATOM 2330 C CA . THR B 1 28 ? -20.844 38.031 11.461 1 93.25 28 THR B CA 1
ATOM 2331 C C . THR B 1 28 ? -19.938 37.062 10.695 1 93.25 28 THR B C 1
ATOM 2333 O O . THR B 1 28 ? -18.812 37.406 10.352 1 93.25 28 THR B O 1
ATOM 2336 N N . ARG B 1 29 ? -20.469 35.906 10.5 1 95.94 29 ARG B N 1
ATOM 2337 C CA . ARG B 1 29 ? -19.719 34.906 9.773 1 95.94 29 ARG B CA 1
ATOM 2338 C C . ARG B 1 29 ? -20.562 34.312 8.641 1 95.94 29 ARG B C 1
ATOM 2340 O O . ARG B 1 29 ? -21.75 34.031 8.82 1 95.94 29 ARG B O 1
ATOM 2347 N N . HIS B 1 30 ? -20.016 34.281 7.449 1 97.44 30 HIS B N 1
ATOM 2348 C CA . HIS B 1 30 ? -20.625 33.625 6.293 1 97.44 30 HIS B CA 1
ATOM 2349 C C . HIS B 1 30 ? -19.844 32.344 5.922 1 97.44 30 HIS B C 1
ATOM 2351 O O . HIS B 1 30 ? -18.609 32.344 5.941 1 97.44 30 HIS B O 1
ATOM 2357 N N . GLU B 1 31 ? -20.547 31.266 5.645 1 98.06 31 GLU B N 1
ATOM 2358 C CA . GLU B 1 31 ? -19.891 30 5.293 1 98.06 31 GLU B CA 1
ATOM 2359 C C . GLU B 1 31 ? -20.547 29.375 4.066 1 98.06 31 GLU B C 1
ATOM 2361 O O . GLU B 1 31 ? -21.719 29.625 3.777 1 98.06 31 GLU B O 1
ATOM 2366 N N . LEU B 1 32 ? -19.781 28.609 3.387 1 96.81 32 LEU B N 1
ATOM 2367 C CA . LEU B 1 32 ? -20.297 27.797 2.297 1 96.81 32 LEU B CA 1
ATOM 2368 C C . LEU B 1 32 ? -19.438 26.562 2.084 1 96.81 32 LEU B C 1
ATOM 2370 O O . LEU B 1 32 ? -18.312 26.484 2.596 1 96.81 32 LEU B O 1
ATOM 2374 N N . ARG B 1 33 ? -20.016 25.594 1.493 1 97.75 33 ARG B N 1
ATOM 2375 C CA . ARG B 1 33 ? -19.359 24.328 1.205 1 97.75 33 ARG B CA 1
ATOM 2376 C C . ARG B 1 33 ? -19.516 23.953 -0.265 1 97.75 33 ARG B C 1
ATOM 2378 O O . ARG B 1 33 ? -20.594 24.094 -0.838 1 97.75 33 ARG B O 1
ATOM 2385 N N . LEU B 1 34 ? -18.453 23.625 -0.907 1 97.81 34 LEU B N 1
ATOM 2386 C CA . LEU B 1 34 ? -18.438 23.156 -2.287 1 97.81 34 LEU B CA 1
ATOM 2387 C C . LEU B 1 34 ? -17.766 21.781 -2.393 1 97.81 34 LEU B C 1
ATOM 2389 O O . LEU B 1 34 ? -17.656 21.062 -1.397 1 97.81 34 LEU B O 1
ATOM 2393 N N . GLY B 1 35 ? -17.438 21.359 -3.674 1 93.5 35 GLY B N 1
ATOM 2394 C CA . GLY B 1 35 ? -16.812 20.062 -3.91 1 93.5 35 GLY B CA 1
ATOM 2395 C C . GLY B 1 35 ? -15.336 20.047 -3.58 1 93.5 35 GLY B C 1
ATOM 2396 O O . GLY B 1 35 ? -14.836 20.922 -2.857 1 93.5 35 GLY B O 1
ATOM 2397 N N . SER B 1 36 ? -14.656 19.109 -4.129 1 91.94 36 SER B N 1
ATOM 2398 C CA . SER B 1 36 ? -13.266 18.828 -3.797 1 91.94 36 SER B CA 1
ATOM 2399 C C . SER B 1 36 ? -12.344 19.953 -4.27 1 91.94 36 SER B C 1
ATOM 2401 O O . SER B 1 36 ? -12.633 20.609 -5.27 1 91.94 36 SER B O 1
ATOM 2403 N N . ALA B 1 37 ? -11.273 20.156 -3.543 1 94.5 37 ALA B N 1
ATOM 2404 C CA . ALA B 1 37 ? -10.211 21.094 -3.926 1 94.5 37 ALA B CA 1
ATOM 2405 C C . ALA B 1 37 ? -8.836 20.516 -3.613 1 94.5 37 ALA B C 1
ATOM 2407 O O . ALA B 1 37 ? -8.023 21.141 -2.943 1 94.5 37 ALA B O 1
ATOM 2408 N N . ASN B 1 38 ? -8.562 19.359 -4.109 1 94.31 38 ASN B N 1
ATOM 2409 C CA . ASN B 1 38 ? -7.242 18.766 -3.98 1 94.31 38 ASN B CA 1
ATOM 2410 C C . ASN B 1 38 ? -6.324 19.172 -5.129 1 94.31 38 ASN B C 1
ATOM 2412 O O . ASN B 1 38 ? -6.531 18.766 -6.27 1 94.31 38 ASN B O 1
ATOM 2416 N N . VAL B 1 39 ? -5.332 19.891 -4.77 1 95.31 39 VAL B N 1
ATOM 2417 C CA . VAL B 1 39 ? -4.48 20.531 -5.766 1 95.31 39 VAL B CA 1
ATOM 2418 C C . VAL B 1 39 ? -3.58 19.5 -6.426 1 95.31 39 VAL B C 1
ATOM 2420 O O . VAL B 1 39 ? -3.145 19.672 -7.562 1 95.31 39 VAL B O 1
ATOM 2423 N N . PHE B 1 40 ? -3.219 18.422 -5.785 1 92.88 40 PHE B N 1
ATOM 2424 C CA . PHE B 1 40 ? -2.316 17.406 -6.312 1 92.88 40 PHE B CA 1
ATOM 2425 C C . PHE B 1 40 ? -3.025 16.531 -7.344 1 92.88 40 PHE B C 1
ATOM 2427 O O . PHE B 1 40 ? -2.504 16.312 -8.438 1 92.88 40 PHE B O 1
ATOM 2434 N N . SER B 1 41 ? -4.219 16.094 -7.059 1 90.94 41 SER B N 1
ATOM 2435 C CA . SER B 1 41 ? -4.941 15.172 -7.934 1 90.94 41 SER B CA 1
ATOM 2436 C C . SER B 1 41 ? -5.605 15.914 -9.086 1 90.94 41 SER B C 1
ATOM 2438 O O . SER B 1 41 ? -5.762 15.359 -10.18 1 90.94 41 SER B O 1
ATOM 2440 N N . ASN B 1 42 ? -6.105 17.156 -8.836 1 94.19 42 ASN B N 1
ATOM 2441 C CA . ASN B 1 42 ? -6.82 17.953 -9.836 1 94.19 42 ASN B CA 1
ATOM 2442 C C . ASN B 1 42 ? -6.656 19.438 -9.594 1 94.19 42 ASN B C 1
ATOM 2444 O O . ASN B 1 42 ? -7.578 20.109 -9.102 1 94.19 42 ASN B O 1
ATOM 2448 N N . ARG B 1 43 ? -5.605 19.969 -10.094 1 95.25 43 ARG B N 1
ATOM 2449 C CA . ARG B 1 43 ? -5.273 21.359 -9.828 1 95.25 43 ARG B CA 1
ATOM 2450 C C . ARG B 1 43 ? -6.305 22.297 -10.445 1 95.25 43 ARG B C 1
ATOM 2452 O O . ARG B 1 43 ? -6.781 23.234 -9.797 1 95.25 43 ARG B O 1
ATOM 2459 N N . ALA B 1 44 ? -6.609 22.047 -11.695 1 96.38 44 ALA B N 1
ATOM 2460 C CA . ALA B 1 44 ? -7.57 22.891 -12.391 1 96.38 44 ALA B CA 1
ATOM 2461 C C . ALA B 1 44 ? -8.922 22.891 -11.68 1 96.38 44 ALA B C 1
ATOM 2463 O O . ALA B 1 44 ? -9.555 23.938 -11.523 1 96.38 44 ALA B O 1
ATOM 2464 N N . GLY B 1 45 ? -9.336 21.703 -11.297 1 96.81 45 GLY B N 1
ATOM 2465 C CA . GLY B 1 45 ? -10.586 21.578 -10.562 1 96.81 45 GLY B CA 1
ATOM 2466 C C . GLY B 1 45 ? -10.555 22.297 -9.227 1 96.81 45 GLY B C 1
ATOM 2467 O O . GLY B 1 45 ? -11.531 22.953 -8.844 1 96.81 45 GLY B O 1
ATOM 2468 N N . ALA B 1 46 ? -9.461 22.188 -8.523 1 97.38 46 ALA B N 1
ATOM 2469 C CA . ALA B 1 46 ? -9.297 22.859 -7.242 1 97.38 46 ALA B CA 1
ATOM 2470 C C . ALA B 1 46 ? -9.375 24.375 -7.402 1 97.38 46 ALA B C 1
ATOM 2472 O O . ALA B 1 46 ? -10.047 25.062 -6.625 1 97.38 46 ALA B O 1
ATOM 2473 N N . LEU B 1 47 ? -8.75 24.891 -8.438 1 97.75 47 LEU B N 1
ATOM 2474 C CA . LEU B 1 47 ? -8.742 26.328 -8.68 1 97.75 47 LEU B CA 1
ATOM 2475 C C . LEU B 1 47 ? -10.148 26.828 -9.016 1 97.75 47 LEU B C 1
ATOM 2477 O O . LEU B 1 47 ? -10.547 27.922 -8.586 1 97.75 47 LEU B O 1
ATOM 2481 N N . ARG B 1 48 ? -10.828 26.047 -9.758 1 97.94 48 ARG B N 1
ATOM 2482 C CA . ARG B 1 48 ? -12.211 26.406 -10.07 1 97.94 48 ARG B CA 1
ATOM 2483 C C . ARG B 1 48 ? -13.062 26.453 -8.805 1 97.94 48 ARG B C 1
ATOM 2485 O O . ARG B 1 48 ? -13.836 27.391 -8.609 1 97.94 48 ARG B O 1
ATOM 2492 N N . THR B 1 49 ? -12.922 25.469 -8 1 98.25 49 THR B N 1
ATOM 2493 C CA . THR B 1 49 ? -13.664 25.406 -6.742 1 98.25 49 THR B CA 1
ATOM 2494 C C . THR B 1 49 ? -13.328 26.594 -5.855 1 98.25 49 THR B C 1
ATOM 2496 O O . THR B 1 49 ? -14.227 27.219 -5.281 1 98.25 49 THR B O 1
ATOM 2499 N N . LEU B 1 50 ? -12.07 26.906 -5.766 1 98.25 50 LEU B N 1
ATOM 2500 C CA . LEU B 1 50 ? -11.617 28.016 -4.938 1 98.25 50 LEU B CA 1
ATOM 2501 C C . LEU B 1 50 ? -12.18 29.344 -5.445 1 98.25 50 LEU B C 1
ATOM 2503 O O . LEU B 1 50 ? -12.711 30.125 -4.668 1 98.25 50 LEU B O 1
ATOM 2507 N N . THR B 1 51 ? -12.078 29.562 -6.723 1 97.62 51 THR B N 1
ATOM 2508 C CA . THR B 1 51 ? -12.547 30.812 -7.32 1 97.62 51 THR B CA 1
ATOM 2509 C C . THR B 1 51 ? -14.055 30.969 -7.145 1 97.62 51 THR B C 1
ATOM 2511 O O . THR B 1 51 ? -14.531 32.031 -6.738 1 97.62 51 THR B O 1
ATOM 2514 N N . GLU B 1 52 ? -14.711 29.891 -7.457 1 97.94 52 GLU B N 1
ATOM 2515 C CA . GLU B 1 52 ? -16.172 29.906 -7.293 1 97.94 52 GLU B CA 1
ATOM 2516 C C . GLU B 1 52 ? -16.547 30.172 -5.84 1 97.94 52 GLU B C 1
ATOM 2518 O O . GLU B 1 52 ? -17.422 31 -5.566 1 97.94 52 GLU B O 1
ATOM 2523 N N . GLY B 1 53 ? -15.977 29.469 -4.941 1 98.31 53 GLY B N 1
ATOM 2524 C CA . GLY B 1 53 ? -16.297 29.594 -3.529 1 98.31 53 GLY B CA 1
ATOM 2525 C C . GLY B 1 53 ? -16.016 30.984 -2.98 1 98.31 53 GLY B C 1
ATOM 2526 O O . GLY B 1 53 ? -16.844 31.547 -2.256 1 98.31 53 GLY B O 1
ATOM 2527 N N . LEU B 1 54 ? -14.914 31.547 -3.334 1 98 54 LEU B N 1
ATOM 2528 C CA . LEU B 1 54 ? -14.531 32.875 -2.871 1 98 54 LEU B CA 1
ATOM 2529 C C . LEU B 1 54 ? -15.484 33.938 -3.414 1 98 54 LEU B C 1
ATOM 2531 O O . LEU B 1 54 ? -15.906 34.844 -2.68 1 98 54 LEU B O 1
ATOM 2535 N N . THR B 1 55 ? -15.805 33.781 -4.68 1 97.25 55 THR B N 1
ATOM 2536 C CA . THR B 1 55 ? -16.719 34.719 -5.312 1 97.25 55 THR B CA 1
ATOM 2537 C C . THR B 1 55 ? -18.094 34.688 -4.648 1 97.25 55 THR B C 1
ATOM 2539 O O . THR B 1 55 ? -18.672 35.719 -4.312 1 97.25 55 THR B O 1
ATOM 2542 N N . ARG B 1 56 ? -18.547 33.5 -4.445 1 97.75 56 ARG B N 1
ATOM 2543 C CA . ARG B 1 56 ? -19.844 33.312 -3.828 1 97.75 56 ARG B CA 1
ATOM 2544 C C . ARG B 1 56 ? -19.844 33.812 -2.389 1 97.75 56 ARG B C 1
ATOM 2546 O O . ARG B 1 56 ? -20.844 34.375 -1.918 1 97.75 56 ARG B O 1
ATOM 2553 N N . LEU B 1 57 ? -18.781 33.562 -1.724 1 97.38 57 LEU B N 1
ATOM 2554 C CA . LEU B 1 57 ? -18.672 33.938 -0.318 1 97.38 57 LEU B CA 1
ATOM 2555 C C . LEU B 1 57 ? -18.75 35.469 -0.149 1 97.38 57 LEU B C 1
ATOM 2557 O O . LEU B 1 57 ? -19.438 35.938 0.749 1 97.38 57 LEU B O 1
ATOM 2561 N N . VAL B 1 58 ? -18.094 36.188 -0.928 1 95.88 58 VAL B N 1
ATOM 2562 C CA . VAL B 1 58 ? -18.078 37.625 -0.881 1 95.88 58 VAL B CA 1
ATOM 2563 C C . VAL B 1 58 ? -19.453 38.188 -1.24 1 95.88 58 VAL B C 1
ATOM 2565 O O . VAL B 1 58 ? -19.938 39.125 -0.623 1 95.88 58 VAL B O 1
ATOM 2568 N N . ALA B 1 59 ? -20.047 37.531 -2.232 1 96.25 59 ALA B N 1
ATOM 2569 C CA . ALA B 1 59 ? -21.406 37.938 -2.613 1 96.25 59 ALA B CA 1
ATOM 2570 C C . ALA B 1 59 ? -22.391 37.719 -1.458 1 96.25 59 ALA B C 1
ATOM 2572 O O . ALA B 1 59 ? -23.25 38.562 -1.196 1 96.25 59 ALA B O 1
ATOM 2573 N N . GLN B 1 60 ? -22.266 36.625 -0.813 1 95.69 60 GLN B N 1
ATOM 2574 C CA . GLN B 1 60 ? -23.109 36.312 0.327 1 95.69 60 GLN B CA 1
ATOM 2575 C C . GLN B 1 60 ? -22.969 37.344 1.436 1 95.69 60 GLN B C 1
ATOM 2577 O O . GLN B 1 60 ? -23.922 37.625 2.154 1 95.69 60 GLN B O 1
ATOM 2582 N N . ALA B 1 61 ? -21.797 37.844 1.571 1 94.69 61 ALA B N 1
ATOM 2583 C CA . ALA B 1 61 ? -21.516 38.812 2.623 1 94.69 61 ALA B CA 1
ATOM 2584 C C . ALA B 1 61 ? -21.969 40.219 2.213 1 94.69 61 ALA B C 1
ATOM 2586 O O . ALA B 1 61 ? -21.859 41.156 2.986 1 94.69 61 ALA B O 1
ATOM 2587 N N . GLY B 1 62 ? -22.422 40.375 0.97 1 94.5 62 GLY B N 1
ATOM 2588 C CA . GLY B 1 62 ? -22.922 41.656 0.478 1 94.5 62 GLY B CA 1
ATOM 2589 C C . GLY B 1 62 ? -21.812 42.594 0.066 1 94.5 62 GLY B C 1
ATOM 2590 O O . GLY B 1 62 ? -22 43.812 0.061 1 94.5 62 GLY B O 1
ATOM 2591 N N . LEU B 1 63 ? -20.672 42.094 -0.24 1 94.5 63 LEU B N 1
ATOM 2592 C CA . LEU B 1 63 ? -19.516 42.906 -0.644 1 94.5 63 LEU B CA 1
ATOM 2593 C C . LEU B 1 63 ? -19.406 42.969 -2.164 1 94.5 63 LEU B C 1
ATOM 2595 O O . LEU B 1 63 ? -19.812 42.031 -2.855 1 94.5 63 LEU B O 1
ATOM 2599 N N . PRO B 1 64 ? -18.891 44.062 -2.639 1 94.31 64 PRO B N 1
ATOM 2600 C CA . PRO B 1 64 ? -18.625 44.094 -4.078 1 94.31 64 PRO B CA 1
ATOM 2601 C C . PRO B 1 64 ? -17.531 43.125 -4.5 1 94.31 64 PRO B C 1
ATOM 2603 O O . PRO B 1 64 ? -16.609 42.875 -3.738 1 94.31 64 PRO B O 1
ATOM 2606 N N . PRO B 1 65 ? -17.578 42.656 -5.676 1 92.38 65 PRO B N 1
ATOM 2607 C CA . PRO B 1 65 ? -16.641 41.625 -6.148 1 92.38 65 PRO B CA 1
ATOM 2608 C C . PRO B 1 65 ? -15.18 42.062 -6.047 1 92.38 65 PRO B C 1
ATOM 2610 O O . PRO B 1 65 ? -14.297 41.25 -5.785 1 92.38 65 PRO B O 1
ATOM 2613 N N . ASP B 1 66 ? -14.945 43.25 -6.242 1 93.12 66 ASP B N 1
ATOM 2614 C CA . ASP B 1 66 ? -13.57 43.75 -6.277 1 93.12 66 ASP B CA 1
ATOM 2615 C C . ASP B 1 66 ? -12.969 43.781 -4.871 1 93.12 66 ASP B C 1
ATOM 2617 O O . ASP B 1 66 ? -11.758 43.906 -4.715 1 93.12 66 ASP B O 1
ATOM 2621 N N . ALA B 1 67 ? -13.844 43.656 -3.814 1 93.38 67 ALA B N 1
ATOM 2622 C CA . ALA B 1 67 ? -13.367 43.656 -2.436 1 93.38 67 ALA B CA 1
ATOM 2623 C C . ALA B 1 67 ? -12.508 42.438 -2.152 1 93.38 67 ALA B C 1
ATOM 2625 O O . ALA B 1 67 ? -11.609 42.469 -1.312 1 93.38 67 ALA B O 1
ATOM 2626 N N . LEU B 1 68 ? -12.812 41.375 -2.857 1 95.12 68 LEU B N 1
ATOM 2627 C CA . LEU B 1 68 ? -12.164 40.094 -2.631 1 95.12 68 LEU B CA 1
ATOM 2628 C C . LEU B 1 68 ? -10.648 40.219 -2.738 1 95.12 68 LEU B C 1
ATOM 2630 O O . LEU B 1 68 ? -9.914 39.625 -1.944 1 95.12 68 LEU B O 1
ATOM 2634 N N . ALA B 1 69 ? -10.164 41 -3.637 1 94.56 69 ALA B N 1
ATOM 2635 C CA . ALA B 1 69 ? -8.734 41.094 -3.945 1 94.56 69 ALA B CA 1
ATOM 2636 C C . ALA B 1 69 ? -7.949 41.594 -2.736 1 94.56 69 ALA B C 1
ATOM 2638 O O . ALA B 1 69 ? -6.766 41.25 -2.584 1 94.56 69 ALA B O 1
ATOM 2639 N N . ASP B 1 70 ? -8.672 42.312 -1.853 1 93.25 70 ASP B N 1
ATOM 2640 C CA . ASP B 1 70 ? -7.941 42.969 -0.773 1 93.25 70 ASP B CA 1
ATOM 2641 C C . ASP B 1 70 ? -8.203 42.281 0.566 1 93.25 70 ASP B C 1
ATOM 2643 O O . ASP B 1 70 ? -7.613 42.656 1.583 1 93.25 70 ASP B O 1
ATOM 2647 N N . ILE B 1 71 ? -9.07 41.312 0.597 1 96.19 71 ILE B N 1
ATOM 2648 C CA . ILE B 1 71 ? -9.359 40.594 1.823 1 96.19 71 ILE B CA 1
ATOM 2649 C C . ILE B 1 71 ? -8.258 39.562 2.074 1 96.19 71 ILE B C 1
ATOM 2651 O O . ILE B 1 71 ? -7.902 38.781 1.177 1 96.19 71 ILE B O 1
ATOM 2655 N N . PRO B 1 72 ? -7.656 39.531 3.33 1 97.44 72 PRO B N 1
ATOM 2656 C CA . PRO B 1 72 ? -6.695 38.469 3.641 1 97.44 72 PRO B CA 1
ATOM 2657 C C . PRO B 1 72 ? -7.324 37.094 3.605 1 97.44 72 PRO B C 1
ATOM 2659 O O . PRO B 1 72 ? -8.352 36.844 4.246 1 97.44 72 PRO B O 1
ATOM 2662 N N . VAL B 1 73 ? -6.719 36.219 2.859 1 98.31 73 VAL B N 1
ATOM 2663 C CA . VAL B 1 73 ? -7.23 34.844 2.682 1 98.31 73 VAL B CA 1
ATOM 2664 C C . VAL B 1 73 ? -6.156 33.844 3.068 1 98.31 73 VAL B C 1
ATOM 2666 O O . VAL B 1 73 ? -5.012 33.938 2.627 1 98.31 73 VAL B O 1
ATOM 2669 N N . PHE B 1 74 ? -6.504 32.906 3.926 1 98.56 74 PHE B N 1
ATOM 2670 C CA . PHE B 1 74 ? -5.68 31.734 4.137 1 98.56 74 PHE B CA 1
ATOM 2671 C C . PHE B 1 74 ? -6.371 30.484 3.605 1 98.56 74 PHE B C 1
ATOM 2673 O O . PHE B 1 74 ? -7.5 30.188 3.998 1 98.56 74 PHE B O 1
ATOM 2680 N N . ALA B 1 75 ? -5.699 29.812 2.746 1 98.69 75 ALA B N 1
ATOM 2681 C CA . ALA B 1 75 ? -6.262 28.594 2.158 1 98.69 75 ALA B CA 1
ATOM 2682 C C . ALA B 1 75 ? -5.418 27.375 2.506 1 98.69 75 ALA B C 1
ATOM 2684 O O . ALA B 1 75 ? -4.281 27.25 2.047 1 98.69 75 ALA B O 1
ATOM 2685 N N . GLY B 1 76 ? -5.91 26.516 3.418 1 98.44 76 GLY B N 1
ATOM 2686 C CA . GLY B 1 76 ? -5.348 25.203 3.635 1 98.44 76 GLY B CA 1
ATOM 2687 C C . GLY B 1 76 ? -5.922 24.141 2.701 1 98.44 76 GLY B C 1
ATOM 2688 O O . GLY B 1 76 ? -7.105 23.812 2.779 1 98.44 76 GLY B O 1
ATOM 2689 N N . LEU B 1 77 ? -5.086 23.625 1.862 1 97.88 77 LEU B N 1
ATOM 2690 C CA . LEU B 1 77 ? -5.602 22.797 0.78 1 97.88 77 LEU B CA 1
ATOM 2691 C C . LEU B 1 77 ? -4.926 21.422 0.773 1 97.88 77 LEU B C 1
ATOM 2693 O O . LEU B 1 77 ? -3.701 21.328 0.864 1 97.88 77 LEU B O 1
ATOM 2697 N N . ALA B 1 78 ? -5.754 20.359 0.611 1 95.25 78 ALA B N 1
ATOM 2698 C CA . ALA B 1 78 ? -5.203 19.031 0.345 1 95.25 78 ALA B CA 1
ATOM 2699 C C . ALA B 1 78 ? -4.375 19.031 -0.935 1 95.25 78 ALA B C 1
ATOM 2701 O O . ALA B 1 78 ? -4.715 19.719 -1.904 1 95.25 78 ALA B O 1
ATOM 2702 N N . GLY B 1 79 ? -3.316 18.312 -0.859 1 94.12 79 GLY B N 1
ATOM 2703 C CA . GLY B 1 79 ? -2.535 18.109 -2.068 1 94.12 79 GLY B CA 1
ATOM 2704 C C . GLY B 1 79 ? -1.453 19.156 -2.262 1 94.12 79 GLY B C 1
ATOM 2705 O O . GLY B 1 79 ? -0.671 19.078 -3.211 1 94.12 79 GLY B O 1
ATOM 2706 N N . VAL B 1 80 ? -1.4 20.203 -1.468 1 96.31 80 VAL B N 1
ATOM 2707 C CA . VAL B 1 80 ? -0.231 21.078 -1.46 1 96.31 80 VAL B CA 1
ATOM 2708 C C . VAL B 1 80 ? 0.95 20.359 -0.816 1 96.31 80 VAL B C 1
ATOM 2710 O O . VAL B 1 80 ? 1.055 20.297 0.412 1 96.31 80 VAL B O 1
ATOM 2713 N N . ILE B 1 81 ? 1.919 19.906 -1.664 1 93.75 81 ILE B N 1
ATOM 2714 C CA . ILE B 1 81 ? 2.902 18.953 -1.154 1 93.75 81 ILE B CA 1
ATOM 2715 C C . ILE B 1 81 ? 4.238 19.656 -0.94 1 93.75 81 ILE B C 1
ATOM 2717 O O . ILE B 1 81 ? 5.164 19.078 -0.356 1 93.75 81 ILE B O 1
ATOM 2721 N N . ASP B 1 82 ? 4.402 20.906 -1.456 1 94.06 82 ASP B N 1
ATOM 2722 C CA . ASP B 1 82 ? 5.602 21.703 -1.228 1 94.06 82 ASP B CA 1
ATOM 2723 C C . ASP B 1 82 ? 5.336 23.188 -1.476 1 94.06 82 ASP B C 1
ATOM 2725 O O . ASP B 1 82 ? 4.215 23.578 -1.817 1 94.06 82 ASP B O 1
ATOM 2729 N N . GLU B 1 83 ? 6.32 23.984 -1.25 1 95.06 83 GLU B N 1
ATOM 2730 C CA . GLU B 1 83 ? 6.188 25.438 -1.345 1 95.06 83 GLU B CA 1
ATOM 2731 C C . GLU B 1 83 ? 5.918 25.875 -2.781 1 95.06 83 GLU B C 1
ATOM 2733 O O . GLU B 1 83 ? 5.215 26.859 -3.016 1 95.06 83 GLU B O 1
ATOM 2738 N N . VAL B 1 84 ? 6.426 25.172 -3.711 1 94.81 84 VAL B N 1
ATOM 2739 C CA . VAL B 1 84 ? 6.234 25.516 -5.117 1 94.81 84 VAL B CA 1
ATOM 2740 C C . VAL B 1 84 ? 4.758 25.375 -5.484 1 94.81 84 VAL B C 1
ATOM 2742 O O . VAL B 1 84 ? 4.176 26.266 -6.094 1 94.81 84 VAL B O 1
ATOM 2745 N N . ALA B 1 85 ? 4.199 24.281 -5.059 1 95.38 85 ALA B N 1
ATOM 2746 C CA . ALA B 1 85 ? 2.775 24.062 -5.309 1 95.38 85 ALA B CA 1
ATOM 2747 C C . ALA B 1 85 ? 1.93 25.156 -4.648 1 95.38 85 ALA B C 1
ATOM 2749 O O . ALA B 1 85 ? 0.971 25.641 -5.242 1 95.38 85 ALA B O 1
ATOM 2750 N N . ALA B 1 86 ? 2.295 25.5 -3.461 1 97.62 86 ALA B N 1
ATOM 2751 C CA . ALA B 1 86 ? 1.574 26.547 -2.729 1 97.62 86 ALA B CA 1
ATOM 2752 C C . ALA B 1 86 ? 1.619 27.875 -3.475 1 97.62 86 ALA B C 1
ATOM 2754 O O . ALA B 1 86 ? 0.59 28.531 -3.65 1 97.62 86 ALA B O 1
ATOM 2755 N N . LYS B 1 87 ? 2.752 28.266 -3.896 1 97.25 87 LYS B N 1
ATOM 2756 C CA . LYS B 1 87 ? 2.957 29.531 -4.59 1 97.25 87 LYS B CA 1
ATOM 2757 C C . LYS B 1 87 ? 2.209 29.547 -5.922 1 97.25 87 LYS B C 1
ATOM 2759 O O . LYS B 1 87 ? 1.659 30.594 -6.309 1 97.25 87 LYS B O 1
ATOM 2764 N N . GLU B 1 88 ? 2.215 28.469 -6.547 1 96.81 88 GLU B N 1
ATOM 2765 C CA . GLU B 1 88 ? 1.527 28.375 -7.836 1 96.81 88 GLU B CA 1
ATOM 2766 C C . GLU B 1 88 ? 0.022 28.562 -7.668 1 96.81 88 GLU B C 1
ATOM 2768 O O . GLU B 1 88 ? -0.615 29.25 -8.469 1 96.81 88 GLU B O 1
ATOM 2773 N N . VAL B 1 89 ? -0.483 27.953 -6.672 1 98 89 VAL B N 1
ATOM 2774 C CA . VAL B 1 89 ? -1.915 28.078 -6.418 1 98 89 VAL B CA 1
ATOM 2775 C C . VAL B 1 89 ? -2.242 29.516 -6.008 1 98 89 VAL B C 1
ATOM 2777 O O . VAL B 1 89 ? -3.211 30.094 -6.492 1 98 89 VAL B O 1
ATOM 2780 N N . ALA B 1 90 ? -1.448 30.062 -5.141 1 97.88 90 ALA B N 1
ATOM 2781 C CA . ALA B 1 90 ? -1.652 31.438 -4.699 1 97.88 90 ALA B CA 1
ATOM 2782 C C . ALA B 1 90 ? -1.619 32.406 -5.879 1 97.88 90 ALA B C 1
ATOM 2784 O O . ALA B 1 90 ? -2.451 33.312 -5.973 1 97.88 90 ALA B O 1
ATOM 2785 N N . ALA B 1 91 ? -0.696 32.219 -6.805 1 97.25 91 ALA B N 1
ATOM 2786 C CA . ALA B 1 91 ? -0.5 33.094 -7.953 1 97.25 91 ALA B CA 1
ATOM 2787 C C . ALA B 1 91 ? -1.672 33 -8.93 1 97.25 91 ALA B C 1
ATOM 2789 O O . ALA B 1 91 ? -1.946 33.938 -9.672 1 97.25 91 ALA B O 1
ATOM 2790 N N . ALA B 1 92 ? -2.316 31.891 -8.891 1 97.31 92 ALA B N 1
ATOM 2791 C CA . ALA B 1 92 ? -3.404 31.656 -9.836 1 97.31 92 ALA B CA 1
ATOM 2792 C C . ALA B 1 92 ? -4.711 32.281 -9.344 1 97.31 92 ALA B C 1
ATOM 2794 O O . ALA B 1 92 ? -5.68 32.375 -10.094 1 97.31 92 ALA B O 1
ATOM 2795 N N . LEU B 1 93 ? -4.758 32.656 -8.109 1 96.5 93 LEU B N 1
ATOM 2796 C CA . LEU B 1 93 ? -5.953 33.25 -7.535 1 96.5 93 LEU B CA 1
ATOM 2797 C C . LEU B 1 93 ? -5.906 34.781 -7.672 1 96.5 93 LEU B C 1
ATOM 2799 O O . LEU B 1 93 ? -4.84 35.375 -7.551 1 96.5 93 LEU B O 1
ATOM 2803 N N . PRO B 1 94 ? -7.051 35.375 -7.992 1 92.94 94 PRO B N 1
ATOM 2804 C CA . PRO B 1 94 ? -7.094 36.844 -8.133 1 92.94 94 PRO B CA 1
ATOM 2805 C C . PRO B 1 94 ? -7.066 37.562 -6.789 1 92.94 94 PRO B C 1
ATOM 2807 O O . PRO B 1 94 ? -7.926 38.406 -6.52 1 92.94 94 PRO B O 1
ATOM 2810 N N . LEU B 1 95 ? -6.152 37.219 -5.945 1 95.81 95 LEU B N 1
ATOM 2811 C CA . LEU B 1 95 ? -6.047 37.75 -4.59 1 95.81 95 LEU B CA 1
ATOM 2812 C C . LEU B 1 95 ? -4.691 38.406 -4.375 1 95.81 95 LEU B C 1
ATOM 2814 O O . LEU B 1 95 ? -3.66 37.875 -4.801 1 95.81 95 LEU B O 1
ATOM 2818 N N . ARG B 1 96 ? -4.699 39.531 -3.74 1 94.56 96 ARG B N 1
ATOM 2819 C CA . ARG B 1 96 ? -3.459 40.25 -3.436 1 94.56 96 ARG B CA 1
ATOM 2820 C C . ARG B 1 96 ? -2.904 39.812 -2.08 1 94.56 96 ARG B C 1
ATOM 2822 O O . ARG B 1 96 ? -1.707 39.969 -1.822 1 94.56 96 ARG B O 1
ATOM 2829 N N . ARG B 1 97 ? -3.771 39.375 -1.218 1 95.38 97 ARG B N 1
ATOM 2830 C CA . ARG B 1 97 ? -3.395 38.969 0.134 1 95.38 97 ARG B CA 1
ATOM 2831 C C . ARG B 1 97 ? -3.818 37.531 0.414 1 95.38 97 ARG B C 1
ATOM 2833 O O . ARG B 1 97 ? -4.84 37.281 1.062 1 95.38 97 ARG B O 1
ATOM 2840 N N . VAL B 1 98 ? -3.023 36.594 -0.04 1 97.88 98 VAL B N 1
ATOM 2841 C CA . VAL B 1 98 ? -3.398 35.188 0.094 1 97.88 98 VAL B CA 1
ATOM 2842 C C . VAL B 1 98 ? -2.178 34.375 0.496 1 97.88 98 VAL B C 1
ATOM 2844 O O . VAL B 1 98 ? -1.067 34.625 0.018 1 97.88 98 VAL B O 1
ATOM 2847 N N . GLU B 1 99 ? -2.346 33.5 1.4 1 98 99 GLU B N 1
ATOM 2848 C CA . GLU B 1 99 ? -1.396 32.438 1.729 1 98 99 GLU B CA 1
ATOM 2849 C C . GLU B 1 99 ? -2.014 31.078 1.527 1 98 99 GLU B C 1
ATOM 2851 O O . GLU B 1 99 ? -3.143 30.828 1.953 1 98 99 GLU B O 1
ATOM 2856 N N . VAL B 1 100 ? -1.346 30.281 0.762 1 98.31 100 VAL B N 1
ATOM 2857 C CA . VAL B 1 100 ? -1.763 28.906 0.513 1 98.31 100 VAL B CA 1
ATOM 2858 C C . VAL B 1 100 ? -0.804 27.953 1.207 1 98.31 100 VAL B C 1
ATOM 2860 O O . VAL B 1 100 ? 0.413 28.156 1.186 1 98.31 100 VAL B O 1
ATOM 2863 N N . ALA B 1 101 ? -1.318 26.969 1.871 1 97.62 101 ALA B N 1
ATOM 2864 C CA . ALA B 1 101 ? -0.519 25.938 2.525 1 97.62 101 ALA B CA 1
ATOM 2865 C C . ALA B 1 101 ? -1.246 24.594 2.521 1 97.62 101 ALA B C 1
ATOM 2867 O O . ALA B 1 101 ? -2.361 24.484 2.004 1 97.62 101 ALA B O 1
ATOM 2868 N N . ASP B 1 102 ? -0.59 23.594 2.961 1 96.31 102 ASP B N 1
ATOM 2869 C CA . ASP B 1 102 ? -1.225 22.281 3.137 1 96.31 102 ASP B CA 1
ATOM 2870 C C . ASP B 1 102 ? -2.33 22.344 4.188 1 96.31 102 ASP B C 1
ATOM 2872 O O . ASP B 1 102 ? -2.281 23.172 5.098 1 96.31 102 ASP B O 1
ATOM 2876 N N . ASP B 1 103 ? -3.273 21.469 4.086 1 96.81 103 ASP B N 1
ATOM 2877 C CA . ASP B 1 103 ? -4.473 21.516 4.918 1 96.81 103 ASP B CA 1
ATOM 2878 C C . ASP B 1 103 ? -4.168 21.078 6.352 1 96.81 103 ASP B C 1
ATOM 2880 O O . ASP B 1 103 ? -4.98 21.297 7.254 1 96.81 103 ASP B O 1
ATOM 2884 N N . ARG B 1 104 ? -2.988 20.641 6.656 1 96.94 104 ARG B N 1
ATOM 2885 C CA . ARG B 1 104 ? -2.652 20.188 8 1 96.94 104 ARG B CA 1
ATOM 2886 C C . ARG B 1 104 ? -2.361 21.359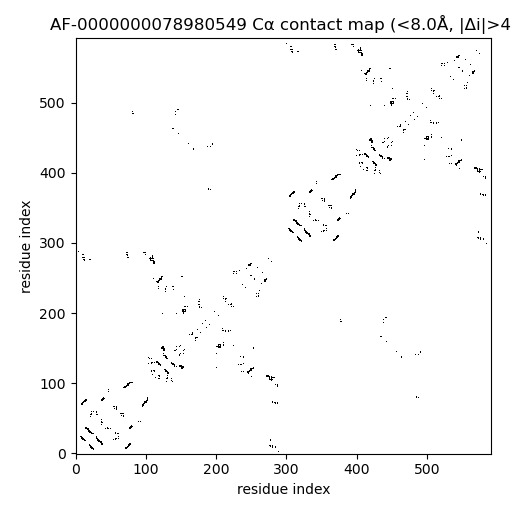 8.922 1 96.94 104 ARG B C 1
ATOM 2888 O O . ARG B 1 104 ? -2.66 21.312 10.117 1 96.94 104 ARG B O 1
ATOM 2895 N N . LEU B 1 105 ? -1.812 22.391 8.352 1 97.62 105 LEU B N 1
ATOM 2896 C CA . LEU B 1 105 ? -1.376 23.547 9.141 1 97.62 105 LEU B CA 1
ATOM 2897 C C . LEU B 1 105 ? -2.557 24.203 9.844 1 97.62 105 LEU B C 1
ATOM 2899 O O . LEU B 1 105 ? -2.562 24.328 11.07 1 97.62 105 LEU B O 1
ATOM 2903 N N . PRO B 1 106 ? -3.6 24.562 9.117 1 98.12 106 PRO B N 1
ATOM 2904 C CA . PRO B 1 106 ? -4.727 25.188 9.82 1 98.12 106 PRO B CA 1
ATOM 2905 C C . PRO B 1 106 ? -5.43 24.219 10.766 1 98.12 106 PRO B C 1
ATOM 2907 O O . PRO B 1 106 ? -6.031 24.641 11.758 1 98.12 106 PRO B O 1
ATOM 2910 N N . ALA B 1 107 ? -5.379 22.922 10.492 1 97.81 107 ALA B N 1
ATOM 2911 C CA . ALA B 1 107 ? -5.941 21.938 11.414 1 97.81 107 ALA B CA 1
ATOM 2912 C C . ALA B 1 107 ? -5.23 21.984 12.766 1 97.81 107 ALA B C 1
ATOM 2914 O O . ALA B 1 107 ? -5.875 21.953 13.812 1 97.81 107 ALA B O 1
ATOM 2915 N N . VAL B 1 108 ? -3.908 22.094 12.758 1 98.44 108 VAL B N 1
ATOM 2916 C CA . VAL B 1 108 ? -3.121 22.172 13.984 1 98.44 108 VAL B CA 1
ATOM 2917 C C . VAL B 1 108 ? -3.451 23.453 14.742 1 98.44 108 VAL B C 1
ATOM 2919 O O . VAL B 1 108 ? -3.748 23.422 15.938 1 98.44 108 VAL B O 1
ATOM 2922 N N . VAL B 1 109 ? -3.443 24.562 14.031 1 98.19 109 VAL B N 1
ATOM 2923 C CA . VAL B 1 109 ? -3.68 25.875 14.633 1 98.19 109 VAL B CA 1
ATOM 2924 C C . VAL B 1 109 ? -5.09 25.922 15.219 1 98.19 109 VAL B C 1
ATOM 2926 O O . VAL B 1 109 ? -5.293 26.406 16.328 1 98.19 109 VAL B O 1
ATOM 2929 N N . GLY B 1 110 ? -6.066 25.422 14.461 1 98.25 110 GLY B N 1
ATOM 2930 C CA . GLY B 1 110 ? -7.441 25.406 14.938 1 98.25 110 GLY B CA 1
ATOM 2931 C C . GLY B 1 110 ? -7.637 24.547 16.172 1 98.25 110 GLY B C 1
ATOM 2932 O O . GLY B 1 110 ? -8.312 24.953 17.109 1 98.25 110 GLY B O 1
ATOM 2933 N N . ALA B 1 111 ? -7.035 23.406 16.188 1 98.12 111 ALA B N 1
ATOM 2934 C CA . ALA B 1 111 ? -7.227 22.453 17.266 1 98.12 111 ALA B CA 1
ATOM 2935 C C . ALA B 1 111 ? -6.547 22.922 18.547 1 98.12 111 ALA B C 1
ATOM 2937 O O . ALA B 1 111 ? -7.102 22.781 19.641 1 98.12 111 ALA B O 1
ATOM 2938 N N . LEU B 1 112 ? -5.375 23.516 18.422 1 97.94 112 LEU B N 1
ATOM 2939 C CA . LEU B 1 112 ? -4.57 23.812 19.609 1 97.94 112 LEU B CA 1
ATOM 2940 C C . LEU B 1 112 ? -4.801 25.234 20.078 1 97.94 112 LEU B C 1
ATOM 2942 O O . LEU B 1 112 ? -4.5 25.562 21.234 1 97.94 112 LEU B O 1
ATOM 2946 N N . GLY B 1 113 ? -5.309 26.125 19.188 1 95.94 113 GLY B N 1
ATOM 2947 C CA . GLY B 1 113 ? -5.379 27.531 19.547 1 95.94 113 GLY B CA 1
ATOM 2948 C C . GLY B 1 113 ? -4.023 28.125 19.891 1 95.94 113 GLY B C 1
ATOM 2949 O O . GLY B 1 113 ? -3.072 28 19.125 1 95.94 113 GLY B O 1
ATOM 2950 N N . ALA B 1 114 ? -3.918 28.703 21.062 1 92.69 114 ALA B N 1
ATOM 2951 C CA . ALA B 1 114 ? -2.666 29.344 21.469 1 92.69 114 ALA B CA 1
ATOM 2952 C C . ALA B 1 114 ? -1.815 28.375 22.297 1 92.69 114 ALA B C 1
ATOM 2954 O O . ALA B 1 114 ? -0.683 28.703 22.672 1 92.69 114 ALA B O 1
ATOM 2955 N N . ARG B 1 115 ? -2.256 27.203 22.5 1 93.12 115 ARG B N 1
ATOM 2956 C CA . ARG B 1 115 ? -1.594 26.25 23.391 1 93.12 115 ARG B CA 1
ATOM 2957 C C . ARG B 1 115 ? -0.411 25.594 22.703 1 93.12 115 ARG B C 1
ATOM 2959 O O . ARG B 1 115 ? -0.471 25.297 21.5 1 93.12 115 ARG B O 1
ATOM 2966 N N . THR B 1 116 ? 0.617 25.406 23.484 1 97.19 116 THR B N 1
ATOM 2967 C CA . THR B 1 116 ? 1.64 24.438 23.094 1 97.19 116 THR B CA 1
ATOM 2968 C C . THR B 1 116 ? 1.117 23.016 23.25 1 97.19 116 THR B C 1
ATOM 2970 O O . THR B 1 116 ? 0.535 22.672 24.281 1 97.19 116 THR B O 1
ATOM 2973 N N . GLY B 1 117 ? 1.239 22.266 22.25 1 98.44 117 GLY B N 1
ATOM 2974 C CA . GLY B 1 117 ? 0.759 20.891 22.312 1 98.44 117 GLY B CA 1
ATOM 2975 C C . GLY B 1 117 ? 0.838 20.172 20.969 1 98.44 117 GLY B C 1
ATOM 2976 O O . GLY B 1 117 ? 1.545 20.625 20.062 1 98.44 117 GLY B O 1
ATOM 2977 N N . CYS B 1 118 ? 0.276 18.984 20.938 1 98.69 118 CYS B N 1
ATOM 2978 C CA . CYS B 1 118 ? 0.307 18.156 19.734 1 98.69 118 CYS B CA 1
ATOM 2979 C C . CYS B 1 118 ? -1.104 17.828 19.266 1 98.69 118 CYS B C 1
ATOM 2981 O O . CYS B 1 118 ? -2.07 18 20.016 1 98.69 118 CYS B O 1
ATOM 2983 N N . LEU B 1 119 ? -1.179 17.516 18.047 1 98.56 119 LEU B N 1
ATOM 2984 C CA . LEU B 1 119 ? -2.402 17.047 17.406 1 98.56 119 LEU B CA 1
ATOM 2985 C C . LEU B 1 119 ? -2.189 15.68 16.75 1 98.56 119 LEU B C 1
ATOM 2987 O O . LEU B 1 119 ? -1.166 15.453 16.094 1 98.56 119 LEU B O 1
ATOM 2991 N N . ILE B 1 120 ? -3.057 14.734 16.969 1 98.5 120 ILE B N 1
ATOM 2992 C CA . ILE B 1 120 ? -3.17 13.547 16.125 1 98.5 120 ILE B CA 1
ATOM 2993 C C . ILE B 1 120 ? -4.422 13.648 15.258 1 98.5 120 ILE B C 1
ATOM 2995 O O . ILE B 1 120 ? -5.539 13.695 15.773 1 98.5 120 ILE B O 1
ATOM 2999 N N . GLY B 1 121 ? -4.25 13.82 13.977 1 97.44 121 GLY B N 1
ATOM 3000 C CA . GLY B 1 121 ? -5.328 13.766 13.008 1 97.44 121 GLY B CA 1
ATOM 3001 C C . GLY B 1 121 ? -5.453 12.406 12.328 1 97.44 121 GLY B C 1
ATOM 3002 O O . GLY B 1 121 ? -4.66 12.078 11.445 1 97.44 121 GLY B O 1
ATOM 3003 N N . VAL B 1 122 ? -6.484 11.617 12.703 1 97.31 122 VAL B N 1
ATOM 3004 C CA . VAL B 1 122 ? -6.602 10.25 12.203 1 97.31 122 VAL B CA 1
ATOM 3005 C C . VAL B 1 122 ? -8.023 10.008 11.703 1 97.31 122 VAL B C 1
ATOM 3007 O O . VAL B 1 122 ? -8.969 9.938 12.492 1 97.31 122 VAL B O 1
ATOM 3010 N N . GLY B 1 123 ? -8.25 9.891 10.477 1 95.19 123 GLY B N 1
ATOM 3011 C CA . GLY B 1 123 ? -9.469 9.523 9.773 1 95.19 123 GLY B CA 1
ATOM 3012 C C . GLY B 1 123 ? -9.234 8.539 8.648 1 95.19 123 GLY B C 1
ATOM 3013 O O . GLY B 1 123 ? -8.609 7.492 8.852 1 95.19 123 GLY B O 1
ATOM 3014 N N . THR B 1 124 ? -9.68 8.977 7.426 1 93.62 124 THR B N 1
ATOM 3015 C CA . THR B 1 124 ? -9.297 8.18 6.27 1 93.62 124 THR B CA 1
ATOM 3016 C C . THR B 1 124 ? -7.785 8.156 6.09 1 93.62 124 THR B C 1
ATOM 3018 O O . THR B 1 124 ? -7.199 7.113 5.801 1 93.62 124 THR B O 1
ATOM 3021 N N . GLY B 1 125 ? -7.176 9.289 6.277 1 95.12 125 GLY B N 1
ATOM 3022 C CA . GLY B 1 125 ? -5.734 9.422 6.379 1 95.12 125 GLY B CA 1
ATOM 3023 C C . GLY B 1 125 ? -5.266 9.781 7.777 1 95.12 125 GLY B C 1
ATOM 3024 O O . GLY B 1 125 ? -6.039 9.711 8.734 1 95.12 125 GLY B O 1
ATOM 3025 N N . SER B 1 126 ? -3.969 10.102 7.906 1 97.31 126 SER B N 1
ATOM 3026 C CA . SER B 1 126 ? -3.465 10.453 9.234 1 97.31 126 SER B CA 1
ATOM 3027 C C . SER B 1 126 ? -2.27 11.398 9.133 1 97.31 126 SER B C 1
ATOM 3029 O O . SER B 1 126 ? -1.556 11.398 8.125 1 97.31 126 SER B O 1
ATOM 3031 N N . PHE B 1 127 ? -2.135 12.234 10.117 1 97.88 127 PHE B N 1
ATOM 3032 C CA . PHE B 1 127 ? -0.937 13.039 10.328 1 97.88 127 PHE B CA 1
ATOM 3033 C C . PHE B 1 127 ? -0.819 13.461 11.781 1 97.88 127 PHE B C 1
ATOM 3035 O O . PHE B 1 127 ? -1.762 13.297 12.562 1 97.88 127 PHE B O 1
ATOM 3042 N N . LEU B 1 128 ? 0.377 13.859 12.195 1 98.56 128 LEU B N 1
ATOM 3043 C CA . LEU B 1 128 ? 0.646 14.43 13.508 1 98.56 128 LEU B CA 1
ATOM 3044 C C . LEU B 1 128 ? 1.229 15.828 13.383 1 98.56 128 LEU B C 1
ATOM 3046 O O . LEU B 1 128 ? 1.886 16.156 12.391 1 98.56 128 LEU B O 1
ATOM 3050 N N . GLY B 1 129 ? 0.943 16.625 14.344 1 98.44 129 GLY B N 1
ATOM 3051 C CA . GLY B 1 129 ? 1.484 17.969 14.383 1 98.44 129 GLY B CA 1
ATOM 3052 C C . GLY B 1 129 ? 1.822 18.438 15.789 1 98.44 129 GLY B C 1
ATOM 3053 O O . GLY B 1 129 ? 1.285 17.922 16.766 1 98.44 129 GLY B O 1
ATOM 3054 N N . ARG B 1 130 ? 2.73 19.359 15.883 1 98.56 130 ARG B N 1
ATOM 3055 C CA . ARG B 1 130 ? 3.072 20.047 17.125 1 98.56 130 ARG B CA 1
ATOM 3056 C C . ARG B 1 130 ? 3.127 21.547 16.922 1 98.56 130 ARG B C 1
ATOM 3058 O O . ARG B 1 130 ? 3.615 22.031 15.883 1 98.56 130 ARG B O 1
ATOM 3065 N N . GLN B 1 131 ? 2.564 22.266 17.797 1 98.25 131 GLN B N 1
ATOM 3066 C CA . GLN B 1 131 ? 2.676 23.719 17.859 1 98.25 131 GLN B CA 1
ATOM 3067 C C . GLN B 1 131 ? 3.354 24.156 19.156 1 98.25 131 GLN B C 1
ATOM 3069 O O . GLN B 1 131 ? 2.961 23.75 20.25 1 98.25 131 GLN B O 1
ATOM 3074 N N . ASP B 1 132 ? 4.359 24.953 19.031 1 97.31 132 ASP B N 1
ATOM 3075 C CA . ASP B 1 132 ? 5.012 25.594 20.172 1 97.31 132 ASP B CA 1
ATOM 3076 C C . ASP B 1 132 ? 5.582 26.969 19.781 1 97.31 132 ASP B C 1
ATOM 3078 O O . ASP B 1 132 ? 5.18 27.547 18.781 1 97.31 132 ASP B O 1
ATOM 3082 N N . ALA B 1 133 ? 6.418 27.547 20.594 1 94.62 133 ALA B N 1
ATOM 3083 C CA . ALA B 1 133 ? 6.934 28.906 20.375 1 94.62 133 ALA B CA 1
ATOM 3084 C C . ALA B 1 133 ? 7.777 28.984 19.109 1 94.62 133 ALA B C 1
ATOM 3086 O O . ALA B 1 133 ? 7.938 30.047 18.531 1 94.62 133 ALA B O 1
ATOM 3087 N N . GLN B 1 134 ? 8.281 27.797 18.719 1 94.19 134 GLN B N 1
ATOM 3088 C CA . GLN B 1 134 ? 9.156 27.766 17.547 1 94.19 134 GLN B CA 1
ATOM 3089 C C . GLN B 1 134 ? 8.352 27.609 16.266 1 94.19 134 GLN B C 1
ATOM 3091 O O . GLN B 1 134 ? 8.867 27.828 15.164 1 94.19 134 GLN B O 1
ATOM 3096 N N . GLY B 1 135 ? 7.129 27.281 16.391 1 96 135 GLY B N 1
ATOM 3097 C CA . GLY B 1 135 ? 6.289 27.125 15.211 1 96 135 GLY B CA 1
ATOM 3098 C C . GLY B 1 135 ? 5.594 25.781 15.156 1 96 135 GLY B C 1
ATOM 3099 O O . GLY B 1 135 ? 5.309 25.172 16.188 1 96 135 GLY B O 1
ATOM 3100 N N . ILE B 1 136 ? 5.254 25.406 13.906 1 97.25 136 ILE B N 1
ATOM 3101 C CA . ILE B 1 136 ? 4.5 24.188 13.703 1 97.25 136 ILE B CA 1
ATOM 3102 C C . ILE B 1 136 ? 5.371 23.156 12.984 1 97.25 136 ILE B C 1
ATOM 3104 O O . ILE B 1 136 ? 6.09 23.5 12.039 1 97.25 136 ILE B O 1
ATOM 3108 N N . ARG B 1 137 ? 5.398 21.922 13.453 1 97.31 137 ARG B N 1
ATOM 3109 C CA . ARG B 1 137 ? 6.047 20.781 12.82 1 97.31 137 ARG B CA 1
ATOM 3110 C C . ARG B 1 137 ? 5.047 19.656 12.539 1 97.31 137 ARG B C 1
ATOM 3112 O O . ARG B 1 137 ? 4.117 19.438 13.32 1 97.31 137 ARG B O 1
ATOM 3119 N N . LEU B 1 138 ? 5.254 19.047 11.445 1 97.38 138 LEU B N 1
ATOM 3120 C CA . LEU B 1 138 ? 4.301 18.016 11.016 1 97.38 138 LEU B CA 1
ATOM 3121 C C . LEU B 1 138 ? 5 16.688 10.781 1 97.38 138 LEU B C 1
ATOM 3123 O O . LEU B 1 138 ? 6.18 16.656 10.422 1 97.38 138 LEU B O 1
ATOM 3127 N N . ILE B 1 139 ? 4.344 15.555 10.984 1 97.62 139 ILE B N 1
ATOM 3128 C CA . ILE B 1 139 ? 4.75 14.195 10.648 1 97.62 139 ILE B CA 1
ATOM 3129 C C . ILE B 1 139 ? 3.617 13.484 9.914 1 97.62 139 ILE B C 1
ATOM 3131 O O . ILE B 1 139 ? 2.451 13.609 10.289 1 97.62 139 ILE B O 1
ATOM 3135 N N . GLY B 1 140 ? 4.031 12.727 8.906 1 96.81 140 GLY B N 1
ATOM 3136 C CA . GLY B 1 140 ? 3.049 11.906 8.219 1 96.81 140 GLY B CA 1
ATOM 3137 C C . GLY B 1 140 ? 2.207 12.688 7.227 1 96.81 140 GLY B C 1
ATOM 3138 O O . GLY B 1 140 ? 2.58 13.797 6.824 1 96.81 140 GLY B O 1
ATOM 3139 N N . GLY B 1 141 ? 1.091 12.07 6.789 1 95.38 141 GLY B N 1
ATOM 3140 C CA . GLY B 1 141 ? 0.224 12.68 5.789 1 95.38 141 GLY B CA 1
ATOM 3141 C C . GLY B 1 141 ? 0.788 12.594 4.383 1 95.38 141 GLY B C 1
ATOM 3142 O O . GLY B 1 141 ? 0.627 13.523 3.59 1 95.38 141 GLY B O 1
ATOM 3143 N N . HIS B 1 142 ? 1.526 11.578 4.145 1 94.62 142 HIS B N 1
ATOM 3144 C CA . HIS B 1 142 ? 2.217 11.469 2.863 1 94.62 142 HIS B CA 1
ATOM 3145 C C . HIS B 1 142 ? 1.361 10.734 1.836 1 94.62 142 HIS B C 1
ATOM 3147 O O . HIS B 1 142 ? 1.806 10.492 0.711 1 94.62 142 HIS B O 1
ATOM 3153 N N . GLY B 1 143 ? 0.138 10.328 2.258 1 92.25 143 GLY B N 1
ATOM 3154 C CA . GLY B 1 143 ? -0.748 9.602 1.36 1 92.25 143 GLY B CA 1
ATOM 3155 C C . GLY B 1 143 ? -0.944 8.156 1.762 1 92.25 143 GLY B C 1
ATOM 3156 O O . GLY B 1 143 ? -0.104 7.574 2.455 1 92.25 143 GLY B O 1
ATOM 3157 N N . TRP B 1 144 ? -1.951 7.535 1.243 1 88.69 144 TRP B N 1
ATOM 3158 C CA . TRP B 1 144 ? -2.43 6.242 1.717 1 88.69 144 TRP B CA 1
ATOM 3159 C C . TRP B 1 144 ? -1.487 5.121 1.286 1 88.69 144 TRP B C 1
ATOM 3161 O O . TRP B 1 144 ? -1.372 4.102 1.97 1 88.69 144 TRP B O 1
ATOM 3171 N N . SER B 1 145 ? -0.728 5.324 0.219 1 88.5 145 SER B N 1
ATOM 3172 C CA . SER B 1 145 ? 0.103 4.242 -0.303 1 88.5 145 SER B CA 1
ATOM 3173 C C . SER B 1 145 ? 1.387 4.094 0.507 1 88.5 145 SER B C 1
ATOM 3175 O O . SER B 1 145 ? 1.889 2.98 0.683 1 88.5 145 SER B O 1
ATOM 3177 N N . LEU B 1 146 ? 1.873 5.297 1.083 1 92.38 146 LEU B N 1
ATOM 3178 C CA . LEU B 1 146 ? 3.197 5.211 1.688 1 92.38 146 LEU B CA 1
ATOM 3179 C C . LEU B 1 146 ? 3.209 5.863 3.068 1 92.38 146 LEU B C 1
ATOM 3181 O O . LEU B 1 146 ? 4.176 5.719 3.818 1 92.38 146 LEU B O 1
ATOM 3185 N N . GLY B 1 147 ? 2.133 6.547 3.436 1 90.19 147 GLY B N 1
ATOM 3186 C CA . GLY B 1 147 ? 2.344 7.367 4.617 1 90.19 147 GLY B CA 1
ATOM 3187 C C . GLY B 1 147 ? 1.056 7.707 5.344 1 90.19 147 GLY B C 1
ATOM 3188 O O . GLY B 1 147 ? 0.841 8.859 5.73 1 90.19 147 GLY B O 1
ATOM 3189 N N . ASP B 1 148 ? 0.173 7.043 5.668 1 95.25 148 ASP B N 1
ATOM 3190 C CA . ASP B 1 148 ? -1.045 7.262 6.441 1 95.25 148 ASP B CA 1
ATOM 3191 C C . ASP B 1 148 ? -1.204 6.199 7.527 1 95.25 148 ASP B C 1
ATOM 3193 O O . ASP B 1 148 ? -2.301 5.676 7.734 1 95.25 148 ASP B O 1
ATOM 3197 N N . GLU B 1 149 ? -0.075 5.914 8.188 1 97.38 149 GLU B N 1
ATOM 3198 C CA . GLU B 1 149 ? -0.108 4.898 9.234 1 97.38 149 GLU B CA 1
ATOM 3199 C C . GLU B 1 149 ? -1.151 5.234 10.297 1 97.38 149 GLU B C 1
ATOM 3201 O O . GLU B 1 149 ? -1.388 6.406 10.594 1 97.38 149 GLU B O 1
ATOM 3206 N N . ALA B 1 150 ? -1.751 4.219 10.859 1 98.25 150 ALA B N 1
ATOM 3207 C CA . ALA B 1 150 ? -2.748 4.281 11.922 1 98.25 150 ALA B CA 1
ATOM 3208 C C . ALA B 1 150 ? -4.09 4.781 11.398 1 98.25 150 ALA B C 1
ATOM 3210 O O . ALA B 1 150 ? -5.086 4.797 12.125 1 98.25 150 ALA B O 1
ATOM 3211 N N . SER B 1 151 ? -4.211 5.246 10.188 1 98.19 151 SER B N 1
ATOM 3212 C CA . SER B 1 151 ? -5.457 5.742 9.609 1 98.19 151 SER B CA 1
ATOM 3213 C C . SER B 1 151 ? -6.461 4.613 9.406 1 98.19 151 SER B C 1
ATOM 3215 O O . SER B 1 151 ? -6.125 3.439 9.57 1 98.19 151 SER B O 1
ATOM 3217 N N . GLY B 1 152 ? -7.645 5.039 9.102 1 98 152 GLY B N 1
ATOM 3218 C CA . GLY B 1 152 ? -8.625 4.039 8.727 1 98 152 GLY B CA 1
ATOM 3219 C C . GLY B 1 152 ? -8.227 3.234 7.508 1 98 152 GLY B C 1
ATOM 3220 O O . GLY B 1 152 ? -8.391 2.012 7.48 1 98 152 GLY B O 1
ATOM 3221 N N . CYS B 1 153 ? -7.77 3.938 6.496 1 97.19 153 CYS B N 1
ATOM 3222 C CA . CYS B 1 153 ? -7.305 3.258 5.293 1 97.19 153 CYS B CA 1
ATOM 3223 C C . CYS B 1 153 ? -6.199 2.262 5.621 1 97.19 153 CYS B C 1
ATOM 3225 O O . CYS B 1 153 ? -6.234 1.118 5.164 1 97.19 153 CYS B O 1
ATOM 3227 N N . TRP B 1 154 ? -5.25 2.676 6.426 1 97.81 154 TRP B N 1
ATOM 3228 C CA . TRP B 1 154 ? -4.129 1.834 6.824 1 97.81 154 TRP B CA 1
ATOM 3229 C C . TRP B 1 154 ? -4.617 0.59 7.562 1 97.81 154 TRP B C 1
ATOM 3231 O O . TRP B 1 154 ? -4.16 -0.521 7.285 1 97.81 154 TRP B O 1
ATOM 3241 N N . LEU B 1 155 ? -5.508 0.777 8.469 1 98.31 155 LEU B N 1
ATOM 3242 C CA . LEU B 1 155 ? -6.066 -0.339 9.227 1 98.31 155 LEU B CA 1
ATOM 3243 C C . LEU B 1 155 ? -6.77 -1.325 8.297 1 98.31 155 LEU B C 1
ATOM 3245 O O . LEU B 1 155 ? -6.605 -2.539 8.438 1 98.31 155 LEU B O 1
ATOM 3249 N N . GLY B 1 156 ? -7.602 -0.763 7.434 1 97.75 156 GLY B N 1
ATOM 3250 C CA . GLY B 1 156 ? -8.297 -1.624 6.492 1 97.75 156 GLY B CA 1
ATOM 3251 C C . GLY B 1 156 ? -7.359 -2.453 5.633 1 97.75 156 GLY B C 1
ATOM 3252 O O . GLY B 1 156 ? -7.57 -3.654 5.457 1 97.75 156 GLY B O 1
ATOM 3253 N N . MET B 1 157 ? -6.332 -1.858 5.09 1 97.31 157 MET B N 1
ATOM 3254 C CA . MET B 1 157 ? -5.348 -2.562 4.273 1 97.31 157 MET B CA 1
ATOM 3255 C C . MET B 1 157 ? -4.617 -3.623 5.094 1 97.31 157 MET B C 1
ATOM 3257 O O . MET B 1 157 ? -4.434 -4.75 4.633 1 97.31 157 MET B O 1
ATOM 3261 N N . ALA B 1 158 ? -4.184 -3.205 6.277 1 97.38 158 ALA B N 1
ATOM 3262 C CA . ALA B 1 158 ? -3.494 -4.141 7.16 1 97.38 158 ALA B CA 1
ATOM 3263 C C . ALA B 1 158 ? -4.375 -5.344 7.48 1 97.38 158 ALA B C 1
ATOM 3265 O O . ALA B 1 158 ? -3.898 -6.48 7.516 1 97.38 158 ALA B O 1
ATOM 3266 N N . LEU B 1 159 ? -5.602 -5.07 7.742 1 97.69 159 LEU B N 1
ATOM 3267 C CA . LEU B 1 159 ? -6.551 -6.145 8.023 1 97.69 159 LEU B CA 1
ATOM 3268 C C . LEU B 1 159 ? -6.605 -7.141 6.871 1 97.69 159 LEU B C 1
ATOM 3270 O O . LEU B 1 159 ? -6.5 -8.352 7.086 1 97.69 159 LEU B O 1
ATOM 3274 N N . LEU B 1 160 ? -6.773 -6.66 5.68 1 97.38 160 LEU B N 1
ATOM 3275 C CA . LEU B 1 160 ? -6.902 -7.543 4.527 1 97.38 160 LEU B CA 1
ATOM 3276 C C . LEU B 1 160 ? -5.617 -8.328 4.293 1 97.38 160 LEU B C 1
ATOM 3278 O O . LEU B 1 160 ? -5.656 -9.5 3.93 1 97.38 160 LEU B O 1
ATOM 3282 N N . ARG B 1 161 ? -4.477 -7.699 4.469 1 96.94 161 ARG B N 1
ATOM 3283 C CA . ARG B 1 161 ? -3.205 -8.406 4.375 1 96.94 161 ARG B CA 1
ATOM 3284 C C . ARG B 1 161 ? -3.158 -9.578 5.355 1 96.94 161 ARG B C 1
ATOM 3286 O O . ARG B 1 161 ? -2.738 -10.68 4.996 1 96.94 161 ARG B O 1
ATOM 3293 N N . ARG B 1 162 ? -3.57 -9.297 6.559 1 96.81 162 ARG B N 1
ATOM 3294 C CA . ARG B 1 162 ? -3.543 -10.328 7.586 1 96.81 162 ARG B CA 1
ATOM 3295 C C . ARG B 1 162 ? -4.547 -11.43 7.277 1 96.81 162 ARG B C 1
ATOM 3297 O O . ARG B 1 162 ? -4.316 -12.602 7.602 1 96.81 162 ARG B O 1
ATOM 3304 N N . CYS B 1 163 ? -5.656 -11.094 6.707 1 96.62 163 CYS B N 1
ATOM 3305 C CA . CYS B 1 163 ? -6.617 -12.102 6.262 1 96.62 163 CYS B CA 1
ATOM 3306 C C . CYS B 1 163 ? -5.996 -13.016 5.215 1 96.62 163 CYS B C 1
ATOM 3308 O O . CYS B 1 163 ? -6.195 -14.234 5.25 1 96.62 163 CYS B O 1
ATOM 3310 N N . LEU B 1 164 ? -5.262 -12.438 4.312 1 96.75 164 LEU B N 1
ATOM 3311 C CA . LEU B 1 164 ? -4.578 -13.234 3.301 1 96.75 164 LEU B CA 1
ATOM 3312 C C . LEU B 1 164 ? -3.551 -14.164 3.941 1 96.75 164 LEU B C 1
ATOM 3314 O O . LEU B 1 164 ? -3.418 -15.32 3.541 1 96.75 164 LEU B O 1
ATOM 3318 N N . TRP B 1 165 ? -2.832 -13.641 4.977 1 96.75 165 TRP B N 1
ATOM 3319 C CA . TRP B 1 165 ? -1.871 -14.469 5.699 1 96.75 165 TRP B CA 1
ATOM 3320 C C . TRP B 1 165 ? -2.566 -15.641 6.391 1 96.75 165 TRP B C 1
ATOM 3322 O O . TRP B 1 165 ? -2.035 -16.75 6.426 1 96.75 165 TRP B O 1
ATOM 3332 N N . ALA B 1 166 ? -3.711 -15.32 6.934 1 94.75 166 ALA B N 1
ATOM 3333 C CA . ALA B 1 166 ? -4.48 -16.391 7.57 1 94.75 166 ALA B CA 1
ATOM 3334 C C . ALA B 1 166 ? -4.895 -17.453 6.555 1 94.75 166 ALA B C 1
ATOM 3336 O O . ALA B 1 166 ? -4.773 -18.641 6.812 1 94.75 166 ALA B O 1
ATOM 3337 N N . GLN B 1 167 ? -5.324 -17.031 5.434 1 93.25 167 GLN B N 1
ATOM 3338 C CA . GLN B 1 167 ? -5.734 -17.953 4.375 1 93.25 167 GLN B CA 1
ATOM 3339 C C . GLN B 1 167 ? -4.559 -18.797 3.881 1 93.25 167 GLN B C 1
ATOM 3341 O O . GLN B 1 167 ? -4.723 -19.953 3.52 1 93.25 167 GLN B O 1
ATOM 3346 N N . ASP B 1 168 ? -3.398 -18.203 3.9 1 95.5 168 ASP B N 1
ATOM 3347 C CA . ASP B 1 168 ? -2.178 -18.859 3.449 1 95.5 168 ASP B CA 1
ATOM 3348 C C . ASP B 1 168 ? -1.604 -19.766 4.543 1 95.5 168 ASP B C 1
ATOM 3350 O O . ASP B 1 168 ? -0.579 -20.406 4.344 1 95.5 168 ASP B O 1
ATOM 3354 N N . GLY B 1 169 ? -2.189 -19.75 5.719 1 94.81 169 GLY B N 1
ATOM 3355 C CA . GLY B 1 169 ? -1.712 -20.562 6.824 1 94.81 169 GLY B CA 1
ATOM 3356 C C . GLY B 1 169 ? -0.513 -19.969 7.535 1 94.81 169 GLY B C 1
ATOM 3357 O O . GLY B 1 169 ? 0.211 -20.672 8.242 1 94.81 169 GLY B O 1
ATOM 3358 N N . LEU B 1 170 ? -0.261 -18.688 7.312 1 96 170 LEU B N 1
ATOM 3359 C CA . LEU B 1 170 ? 0.863 -18 7.949 1 96 170 LEU B CA 1
ATOM 3360 C C . LEU B 1 170 ? 0.473 -17.484 9.328 1 96 170 LEU B C 1
ATOM 3362 O O . LEU B 1 170 ? 1.34 -17.172 10.148 1 96 170 LEU B O 1
ATOM 3366 N N . GLU B 1 171 ? -0.821 -17.203 9.492 1 94 171 GLU B N 1
ATOM 3367 C CA . GLU B 1 171 ? -1.378 -16.734 10.75 1 94 171 GLU B CA 1
ATOM 3368 C C . GLU B 1 171 ? -2.666 -17.469 11.102 1 94 171 GLU B C 1
ATOM 3370 O O . GLU B 1 171 ? -3.344 -18 10.227 1 94 171 GLU B O 1
ATOM 3375 N N . PRO B 1 172 ? -2.928 -17.562 12.375 1 93.75 172 PRO B N 1
ATOM 3376 C CA . PRO B 1 172 ? -4.168 -18.234 12.766 1 93.75 172 PRO B CA 1
ATOM 3377 C C . PRO B 1 172 ? -5.414 -17.453 12.359 1 93.75 172 PRO B C 1
ATOM 3379 O O . PRO B 1 172 ? -5.379 -16.219 12.273 1 93.75 172 PRO B O 1
ATOM 3382 N N . GLU B 1 173 ? -6.469 -18.203 12.188 1 93.31 173 GLU B N 1
ATOM 3383 C CA . GLU B 1 173 ? -7.773 -17.578 11.992 1 93.31 173 GLU B CA 1
ATOM 3384 C C . GLU B 1 173 ? -8.32 -17.016 13.297 1 93.31 173 GLU B C 1
ATOM 3386 O O . GLU B 1 173 ? -8.102 -17.578 14.367 1 93.31 173 GLU B O 1
ATOM 3391 N N . THR B 1 174 ? -8.875 -15.867 13.266 1 95.81 174 THR B N 1
ATOM 3392 C CA . THR B 1 174 ? -9.602 -15.266 14.375 1 95.81 174 THR B CA 1
ATOM 3393 C C . THR B 1 174 ? -11.016 -14.875 13.961 1 95.81 174 THR B C 1
ATOM 3395 O O . THR B 1 174 ? -11.336 -14.867 12.766 1 95.81 174 THR B O 1
ATOM 3398 N N . PRO B 1 175 ? -11.875 -14.609 14.922 1 96.69 175 PRO B N 1
ATOM 3399 C CA . PRO B 1 175 ? -13.227 -14.164 14.57 1 96.69 175 PRO B CA 1
ATOM 3400 C C . PRO B 1 175 ? -13.227 -12.961 13.625 1 96.69 175 PRO B C 1
ATOM 3402 O O . PRO B 1 175 ? -14.094 -12.859 12.758 1 96.69 175 PRO B O 1
ATOM 3405 N N . LEU B 1 176 ? -12.281 -12.117 13.75 1 97.19 176 LEU B N 1
ATOM 3406 C CA . LEU B 1 176 ? -12.203 -10.945 12.883 1 97.19 176 LEU B CA 1
ATOM 3407 C C . LEU B 1 176 ? -12.016 -11.359 11.422 1 97.19 176 LEU B C 1
ATOM 3409 O O . LEU B 1 176 ? -12.656 -10.805 10.531 1 97.19 176 LEU B O 1
ATOM 3413 N N . VAL B 1 177 ? -11.164 -12.312 11.203 1 95.62 177 VAL B N 1
ATOM 3414 C CA . VAL B 1 177 ? -10.922 -12.805 9.852 1 95.62 177 VAL B CA 1
ATOM 3415 C C . VAL B 1 177 ? -12.227 -13.328 9.25 1 95.62 177 VAL B C 1
ATOM 3417 O O . VAL B 1 177 ? -12.547 -13.039 8.094 1 95.62 177 VAL B O 1
ATOM 3420 N N . ALA B 1 178 ? -12.961 -14.078 10.031 1 94.56 178 ALA B N 1
ATOM 3421 C CA . ALA B 1 178 ? -14.234 -14.625 9.57 1 94.56 178 ALA B CA 1
ATOM 3422 C C . ALA B 1 178 ? -15.227 -13.508 9.234 1 94.56 178 ALA B C 1
ATOM 3424 O O . ALA B 1 178 ? -15.977 -13.609 8.258 1 94.56 178 ALA B O 1
ATOM 3425 N N . THR B 1 179 ? -15.219 -12.5 10.031 1 95.25 179 THR B N 1
ATOM 3426 C CA . THR B 1 179 ? -16.125 -11.375 9.828 1 95.25 179 THR B CA 1
ATOM 3427 C C . THR B 1 179 ? -15.828 -10.672 8.5 1 95.25 179 THR B C 1
ATOM 3429 O O . THR B 1 179 ? -16.734 -10.234 7.809 1 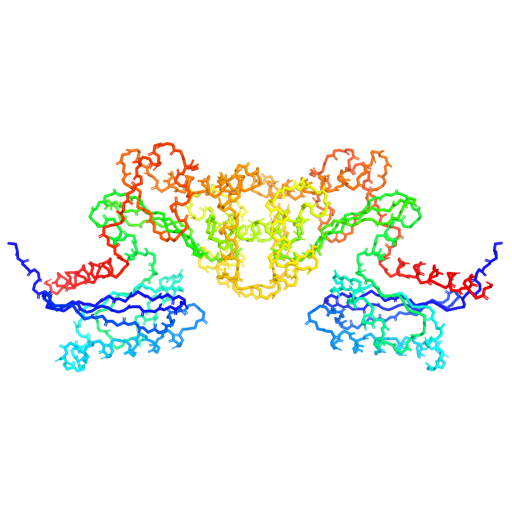95.25 179 THR B O 1
ATOM 3432 N N . VAL B 1 180 ? -14.562 -10.539 8.148 1 94.69 180 VAL B N 1
ATOM 3433 C CA . VAL B 1 180 ? -14.164 -9.914 6.891 1 94.69 180 VAL B CA 1
ATOM 3434 C C . VAL B 1 180 ? -14.727 -10.703 5.715 1 94.69 180 VAL B C 1
ATOM 3436 O O . VAL B 1 180 ? -15.18 -10.117 4.727 1 94.69 180 VAL B O 1
ATOM 3439 N N . GLY B 1 181 ? -14.641 -12.031 5.82 1 90.94 181 GLY B N 1
ATOM 3440 C CA . GLY B 1 181 ? -15.203 -12.883 4.785 1 90.94 181 GLY B CA 1
ATOM 3441 C C . GLY B 1 181 ? -16.672 -12.617 4.527 1 90.94 181 GLY B C 1
ATOM 3442 O O . GLY B 1 181 ? -17.125 -12.648 3.381 1 90.94 181 GLY B O 1
ATOM 3443 N N . GLY B 1 182 ? -17.406 -12.359 5.594 1 89.69 182 GLY B N 1
ATOM 3444 C CA . GLY B 1 182 ? -18.828 -12.023 5.477 1 89.69 182 GLY B CA 1
ATOM 3445 C C . GLY B 1 182 ? -19.062 -10.68 4.805 1 89.69 182 GLY B C 1
ATOM 3446 O O . GLY B 1 182 ? -20.094 -10.469 4.176 1 89.69 182 GLY B O 1
ATOM 3447 N N . ARG B 1 183 ? -18.078 -9.82 4.859 1 89.81 183 ARG B N 1
ATOM 3448 C CA . ARG B 1 183 ? -18.234 -8.453 4.375 1 89.81 183 ARG B CA 1
ATOM 3449 C C . ARG B 1 183 ? -17.812 -8.344 2.914 1 89.81 183 ARG B C 1
ATOM 3451 O O . ARG B 1 183 ? -18.469 -7.66 2.123 1 89.81 183 ARG B O 1
ATOM 3458 N N . ILE B 1 184 ? -16.688 -8.953 2.537 1 91.69 184 ILE B N 1
ATOM 3459 C CA . ILE B 1 184 ? -16.203 -8.711 1.183 1 91.69 184 ILE B CA 1
ATOM 3460 C C . ILE B 1 184 ? -16.156 -10.031 0.411 1 91.69 184 ILE B C 1
ATOM 3462 O O . ILE B 1 184 ? -15.82 -10.047 -0.775 1 91.69 184 ILE B O 1
ATOM 3466 N N . GLY B 1 185 ? -16.5 -11.117 1.024 1 88.5 185 GLY B N 1
ATOM 3467 C CA . GLY B 1 185 ? -16.438 -12.438 0.425 1 88.5 185 GLY B CA 1
ATOM 3468 C C . GLY B 1 185 ? -15.359 -13.32 1.037 1 88.5 185 GLY B C 1
ATOM 3469 O O . GLY B 1 185 ? -14.422 -12.82 1.665 1 88.5 185 GLY B O 1
ATOM 3470 N N . VAL B 1 186 ? -15.562 -14.555 0.78 1 83.94 186 VAL B N 1
ATOM 3471 C CA . VAL B 1 186 ? -14.641 -15.523 1.37 1 83.94 186 VAL B CA 1
ATOM 3472 C C . VAL B 1 186 ? -13.539 -15.867 0.37 1 83.94 186 VAL B C 1
ATOM 3474 O O . VAL B 1 186 ? -13.789 -15.945 -0.835 1 83.94 186 VAL B O 1
ATOM 3477 N N . GLY B 1 187 ? -12.344 -16.031 0.989 1 89.06 187 GLY B N 1
ATOM 3478 C CA . GLY B 1 187 ? -11.242 -16.5 0.169 1 89.06 187 GLY B CA 1
ATOM 3479 C C . GLY B 1 187 ? -10.352 -15.391 -0.341 1 89.06 187 GLY B C 1
ATOM 3480 O O . GLY B 1 187 ? -10.75 -14.227 -0.358 1 89.06 187 GLY B O 1
ATOM 3481 N N . SER B 1 188 ? -9.164 -15.727 -0.777 1 92.5 188 SER B N 1
ATOM 3482 C CA . SER B 1 188 ? -8.164 -14.773 -1.238 1 92.5 188 SER B CA 1
ATOM 3483 C C . SER B 1 188 ? -8.625 -14.055 -2.502 1 92.5 188 SER B C 1
ATOM 3485 O O . SER B 1 188 ? -8.328 -12.875 -2.697 1 92.5 188 SER B O 1
ATOM 3487 N N . SER B 1 189 ? -9.414 -14.789 -3.373 1 93.69 189 SER B N 1
ATOM 3488 C CA . SER B 1 189 ? -9.867 -14.188 -4.617 1 93.69 189 SER B CA 1
ATOM 3489 C C . SER B 1 189 ? -10.789 -13 -4.352 1 93.69 189 SER B C 1
ATOM 3491 O O . SER B 1 189 ? -10.734 -11.992 -5.062 1 93.69 189 SER B O 1
ATOM 3493 N N . ALA B 1 190 ? -11.633 -13.141 -3.344 1 95.06 190 ALA B N 1
ATOM 3494 C CA . ALA B 1 190 ? -12.523 -12.039 -2.982 1 95.06 190 ALA B CA 1
ATOM 3495 C C . ALA B 1 190 ? -11.727 -10.82 -2.539 1 95.06 190 ALA B C 1
ATOM 3497 O O . ALA B 1 190 ? -12.047 -9.688 -2.916 1 95.06 190 ALA B O 1
ATOM 3498 N N . ILE B 1 191 ? -10.727 -10.977 -1.744 1 96 191 ILE B N 1
ATOM 3499 C CA . ILE B 1 191 ? -9.883 -9.898 -1.236 1 96 191 ILE B CA 1
ATOM 3500 C C . ILE B 1 191 ? -9.133 -9.234 -2.393 1 96 191 ILE B C 1
ATOM 3502 O O . ILE B 1 191 ? -9.047 -8.008 -2.465 1 96 191 ILE B O 1
ATOM 3506 N N . VAL B 1 192 ? -8.625 -10.023 -3.291 1 94.5 192 VAL B N 1
ATOM 3507 C CA . VAL B 1 192 ? -7.887 -9.516 -4.445 1 94.5 192 VAL B CA 1
ATOM 3508 C C . VAL B 1 192 ? -8.812 -8.688 -5.324 1 94.5 192 VAL B C 1
ATOM 3510 O O . VAL B 1 192 ? -8.445 -7.594 -5.77 1 94.5 192 VAL B O 1
ATOM 3513 N N . ARG B 1 193 ? -10.039 -9.195 -5.578 1 94.25 193 ARG B N 1
ATOM 3514 C CA . ARG B 1 193 ? -11.023 -8.461 -6.371 1 94.25 193 ARG B CA 1
ATOM 3515 C C . ARG B 1 193 ? -11.367 -7.129 -5.715 1 94.25 193 ARG B C 1
ATOM 3517 O O . ARG B 1 193 ? -11.445 -6.102 -6.387 1 94.25 193 ARG B O 1
ATOM 3524 N N . PHE B 1 194 ? -11.602 -7.176 -4.402 1 95.88 194 PHE B N 1
ATOM 3525 C CA . PHE B 1 194 ? -11.898 -5.961 -3.658 1 95.88 194 PHE B CA 1
ATOM 3526 C C . PHE B 1 194 ? -10.773 -4.945 -3.803 1 95.88 194 PHE B C 1
ATOM 3528 O O . PHE B 1 194 ? -11.008 -3.783 -4.133 1 95.88 194 PHE B O 1
ATOM 3535 N N . SER B 1 195 ? -9.539 -5.371 -3.598 1 94.25 195 SER B N 1
ATOM 3536 C CA . SER B 1 195 ? -8.375 -4.5 -3.57 1 94.25 195 SER B CA 1
ATOM 3537 C C . SER B 1 195 ? -8.125 -3.863 -4.934 1 94.25 195 SER B C 1
ATOM 3539 O O . SER B 1 195 ? -7.613 -2.744 -5.016 1 94.25 195 SER B O 1
ATOM 3541 N N . ALA B 1 196 ? -8.453 -4.516 -5.984 1 91.5 196 ALA B N 1
ATOM 3542 C CA . ALA B 1 196 ? -8.219 -4.039 -7.348 1 91.5 196 ALA B CA 1
ATOM 3543 C C . ALA B 1 196 ? -9.055 -2.795 -7.645 1 91.5 196 ALA B C 1
ATOM 3545 O O . ALA B 1 196 ? -8.703 -1.998 -8.516 1 91.5 196 ALA B O 1
ATOM 3546 N N . GLN B 1 197 ? -10.109 -2.627 -6.867 1 92.38 197 GLN B N 1
ATOM 3547 C CA . GLN B 1 197 ? -11.031 -1.535 -7.168 1 92.38 197 GLN B CA 1
ATOM 3548 C C . GLN B 1 197 ? -11.156 -0.577 -5.984 1 92.38 197 GLN B C 1
ATOM 3550 O O . GLN B 1 197 ? -11.75 0.494 -6.105 1 92.38 197 GLN B O 1
ATOM 3555 N N . ALA B 1 198 ? -10.617 -0.931 -4.922 1 94.19 198 ALA B N 1
ATOM 3556 C CA . ALA B 1 198 ? -10.859 -0.218 -3.67 1 94.19 198 ALA B CA 1
ATOM 3557 C C . ALA B 1 198 ? -10.195 1.154 -3.68 1 94.19 198 ALA B C 1
ATOM 3559 O O . ALA B 1 198 ? -9.031 1.284 -4.082 1 94.19 198 ALA B O 1
ATOM 3560 N N . SER B 1 199 ? -10.938 2.199 -3.32 1 93.5 199 SER B N 1
ATOM 3561 C CA . SER B 1 199 ? -10.398 3.514 -2.979 1 93.5 199 SER B CA 1
ATOM 3562 C C . SER B 1 199 ? -9.93 3.559 -1.527 1 93.5 199 SER B C 1
ATOM 3564 O O . SER B 1 199 ? -10.219 2.648 -0.748 1 93.5 199 SER B O 1
ATOM 3566 N N . PRO B 1 200 ? -9.219 4.633 -1.148 1 92.94 200 PRO B N 1
ATOM 3567 C CA . PRO B 1 200 ? -8.852 4.781 0.263 1 92.94 200 PRO B CA 1
ATOM 3568 C C . PRO B 1 200 ? -10.07 4.77 1.188 1 92.94 200 PRO B C 1
ATOM 3570 O O . PRO B 1 200 ? -10.023 4.172 2.268 1 92.94 200 PRO B O 1
ATOM 3573 N N . SER B 1 201 ? -11.133 5.355 0.746 1 93.69 201 SER B N 1
ATOM 3574 C CA . SER B 1 201 ? -12.352 5.379 1.548 1 93.69 201 SER B CA 1
ATOM 3575 C C . SER B 1 201 ? -12.938 3.98 1.702 1 93.69 201 SER B C 1
ATOM 3577 O O . SER B 1 201 ? -13.523 3.656 2.74 1 93.69 201 SER B O 1
ATOM 3579 N N . ASP B 1 202 ? -12.828 3.143 0.661 1 95.69 202 ASP B N 1
ATOM 3580 C CA . ASP B 1 202 ? -13.305 1.765 0.738 1 95.69 202 ASP B CA 1
ATOM 3581 C C . ASP B 1 202 ? -12.531 0.974 1.788 1 95.69 202 ASP B C 1
ATOM 3583 O O . ASP B 1 202 ? -13.117 0.229 2.574 1 95.69 202 ASP B O 1
ATOM 3587 N N . TYR B 1 203 ? -11.211 1.139 1.84 1 96.62 203 TYR B N 1
ATOM 3588 C CA . TYR B 1 203 ? -10.398 0.496 2.867 1 96.62 203 TYR B CA 1
ATOM 3589 C C . TYR B 1 203 ? -10.766 1.011 4.254 1 96.62 203 TYR B C 1
ATOM 3591 O O . TYR B 1 203 ? -10.93 0.227 5.191 1 96.62 203 TYR B O 1
ATOM 3599 N N . ALA B 1 204 ? -10.898 2.312 4.348 1 96.94 204 ALA B N 1
ATOM 3600 C CA . ALA B 1 204 ? -11.203 2.926 5.637 1 96.94 204 ALA B CA 1
ATOM 3601 C C . ALA B 1 204 ? -12.531 2.412 6.188 1 96.94 204 ALA B C 1
ATOM 3603 O O . ALA B 1 204 ? -12.711 2.311 7.406 1 96.94 204 ALA B O 1
ATOM 3604 N N . ALA B 1 205 ? -13.43 2.07 5.324 1 96.5 205 ALA B N 1
ATOM 3605 C CA . ALA B 1 205 ? -14.742 1.577 5.719 1 96.5 205 ALA B CA 1
ATOM 3606 C C . ALA B 1 205 ? -14.633 0.225 6.418 1 96.5 205 ALA B C 1
ATOM 3608 O O . ALA B 1 205 ? -15.594 -0.234 7.051 1 96.5 205 ALA B O 1
ATOM 3609 N N . LEU B 1 206 ? -13.508 -0.406 6.367 1 97.62 206 LEU B N 1
ATOM 3610 C CA . LEU B 1 206 ? -13.297 -1.683 7.043 1 97.62 206 LEU B CA 1
ATOM 3611 C C . LEU B 1 206 ? -12.789 -1.468 8.461 1 97.62 206 LEU B C 1
ATOM 3613 O O . LEU B 1 206 ? -12.797 -2.396 9.273 1 97.62 206 LEU B O 1
ATOM 3617 N N . ALA B 1 207 ? -12.32 -0.303 8.828 1 97.81 207 ALA B N 1
ATOM 3618 C CA . ALA B 1 207 ? -11.672 -0.007 10.109 1 97.81 207 ALA B CA 1
ATOM 3619 C C . ALA B 1 207 ? -12.602 -0.317 11.281 1 97.81 207 ALA B C 1
ATOM 3621 O O . ALA B 1 207 ? -12.164 -0.846 12.305 1 97.81 207 ALA B O 1
ATOM 3622 N N . PRO B 1 208 ? -13.914 -0.044 11.172 1 97.62 208 PRO B N 1
ATOM 3623 C CA . PRO B 1 208 ? -14.805 -0.354 12.289 1 97.62 208 PRO B CA 1
ATOM 3624 C C . PRO B 1 208 ? -14.789 -1.835 12.664 1 97.62 208 PRO B C 1
ATOM 3626 O O . PRO B 1 208 ? -14.984 -2.184 13.836 1 97.62 208 PRO B O 1
ATOM 3629 N N . LEU B 1 209 ? -14.562 -2.719 11.68 1 98.06 209 LEU B N 1
ATOM 3630 C CA . LEU B 1 209 ? -14.445 -4.137 11.992 1 98.06 209 LEU B CA 1
ATOM 3631 C C . LEU B 1 209 ? -13.289 -4.391 12.953 1 98.06 209 LEU B C 1
ATOM 3633 O O . LEU B 1 209 ? -13.383 -5.23 13.852 1 98.06 209 LEU B O 1
ATOM 3637 N N . VAL B 1 210 ? -12.195 -3.648 12.766 1 98.44 210 VAL B N 1
ATOM 3638 C CA . VAL B 1 210 ? -11.008 -3.797 13.594 1 98.44 210 VAL B CA 1
ATOM 3639 C C . VAL B 1 210 ? -11.297 -3.287 15.008 1 98.44 210 VAL B C 1
ATOM 3641 O O . VAL B 1 210 ? -10.961 -3.947 15.992 1 98.44 210 VAL B O 1
ATOM 3644 N N . PHE B 1 211 ? -11.992 -2.135 15.094 1 97.31 211 PHE B N 1
ATOM 3645 C CA . PHE B 1 211 ? -12.344 -1.558 16.375 1 97.31 211 PHE B CA 1
ATOM 3646 C C . PHE B 1 211 ? -13.219 -2.518 17.188 1 97.31 211 PHE B C 1
ATOM 3648 O O . PHE B 1 211 ? -12.953 -2.766 18.359 1 97.31 211 PHE B O 1
ATOM 3655 N N . GLN B 1 212 ? -14.211 -2.939 16.5 1 97.5 212 GLN B N 1
ATOM 3656 C CA . GLN B 1 212 ? -15.18 -3.816 17.156 1 97.5 212 GLN B CA 1
ATOM 3657 C C . GLN B 1 212 ? -14.523 -5.113 17.609 1 97.5 212 GLN B C 1
ATOM 3659 O O . GLN B 1 212 ? -14.789 -5.586 18.719 1 97.5 212 GLN B O 1
ATOM 3664 N N . ALA B 1 213 ? -13.703 -5.637 16.797 1 98.25 213 ALA B N 1
ATOM 3665 C CA . ALA B 1 213 ? -12.984 -6.859 17.156 1 98.25 213 ALA B CA 1
ATOM 3666 C C . ALA B 1 213 ? -12.055 -6.625 18.344 1 98.25 213 ALA B C 1
ATOM 3668 O O . ALA B 1 213 ? -11.984 -7.449 19.25 1 98.25 213 ALA B O 1
ATOM 3669 N N . ALA B 1 214 ? -11.312 -5.555 18.328 1 98.19 214 ALA B N 1
ATOM 3670 C CA . ALA B 1 214 ? -10.422 -5.219 19.438 1 98.19 214 ALA B CA 1
ATOM 3671 C C . ALA B 1 214 ? -11.203 -5.09 20.75 1 98.19 214 ALA B C 1
ATOM 3673 O O . ALA B 1 214 ? -10.781 -5.602 21.781 1 98.19 214 ALA B O 1
ATOM 3674 N N . ASP B 1 215 ? -12.367 -4.426 20.688 1 97.56 215 ASP B N 1
ATOM 3675 C CA . ASP B 1 215 ? -13.234 -4.27 21.844 1 97.56 215 ASP B CA 1
ATOM 3676 C C . ASP B 1 215 ? -13.688 -5.629 22.375 1 97.56 215 ASP B C 1
ATOM 3678 O O . ASP B 1 215 ? -13.852 -5.801 23.594 1 97.56 215 ASP B O 1
ATOM 3682 N N . ALA B 1 216 ? -13.836 -6.539 21.469 1 98 216 ALA B N 1
ATOM 3683 C CA . ALA B 1 216 ? -14.312 -7.871 21.828 1 98 216 ALA B CA 1
ATOM 3684 C C . ALA B 1 216 ? -13.156 -8.773 22.25 1 98 216 ALA B C 1
ATOM 3686 O O . ALA B 1 216 ? -13.359 -9.953 22.547 1 98 216 ALA B O 1
ATOM 3687 N N . GLY B 1 217 ? -11.953 -8.273 22.188 1 97.75 217 GLY B N 1
ATOM 3688 C CA . GLY B 1 217 ? -10.797 -9.016 22.672 1 97.75 217 GLY B CA 1
ATOM 3689 C C . GLY B 1 217 ? -10.148 -9.867 21.594 1 97.75 217 GLY B C 1
ATOM 3690 O O . GLY B 1 217 ? -9.312 -10.719 21.906 1 97.75 217 GLY B O 1
ATOM 3691 N N . ASP B 1 218 ? -10.516 -9.688 20.359 1 98.31 218 ASP B N 1
ATOM 3692 C CA . ASP B 1 218 ? -9.898 -10.422 19.25 1 98.31 218 ASP B CA 1
ATOM 3693 C C . ASP B 1 218 ? -8.406 -10.109 19.141 1 98.31 218 ASP B C 1
ATOM 3695 O O . ASP B 1 218 ? -8.016 -8.945 19.062 1 98.31 218 ASP B O 1
ATOM 3699 N N . PRO B 1 219 ? -7.617 -11.125 19.125 1 97.81 219 PRO B N 1
ATOM 3700 C CA . PRO B 1 219 ? -6.176 -10.875 19.156 1 97.81 219 PRO B CA 1
ATOM 3701 C C . PRO B 1 219 ? -5.684 -10.117 17.922 1 97.81 219 PRO B C 1
ATOM 3703 O O . PRO B 1 219 ? -4.781 -9.273 18.031 1 97.81 219 PRO B O 1
ATOM 3706 N N . LEU B 1 220 ? -6.211 -10.383 16.766 1 98 220 LEU B N 1
ATOM 3707 C CA . LEU B 1 220 ? -5.793 -9.664 15.562 1 98 220 LEU B CA 1
ATOM 3708 C C . LEU B 1 220 ? -6.223 -8.203 15.625 1 98 220 LEU B C 1
ATOM 3710 O O . LEU B 1 220 ? -5.438 -7.305 15.312 1 98 220 LEU B O 1
ATOM 3714 N N . GLY B 1 221 ? -7.484 -7.988 15.984 1 98.44 221 GLY B N 1
ATOM 3715 C CA . GLY B 1 221 ? -7.945 -6.621 16.156 1 98.44 221 GLY B CA 1
ATOM 3716 C C . GLY B 1 221 ? -7.09 -5.816 17.109 1 98.44 221 GLY B C 1
ATOM 3717 O O . GLY B 1 221 ? -6.707 -4.684 16.812 1 98.44 221 GLY B O 1
ATOM 3718 N N . ARG B 1 222 ? -6.758 -6.426 18.25 1 98.56 222 ARG B N 1
ATOM 3719 C CA . ARG B 1 222 ? -5.941 -5.754 19.25 1 98.56 222 ARG B CA 1
ATOM 3720 C C . ARG B 1 222 ? -4.539 -5.477 18.719 1 98.56 222 ARG B C 1
ATOM 3722 O O . ARG B 1 222 ? -3.977 -4.406 18.969 1 98.56 222 ARG B O 1
ATOM 3729 N N . ALA B 1 223 ? -4.004 -6.43 18.016 1 98.38 223 ALA B N 1
ATOM 3730 C CA . ALA B 1 223 ? -2.662 -6.266 17.469 1 98.38 223 ALA B CA 1
ATOM 3731 C C . ALA B 1 223 ? -2.617 -5.113 16.469 1 98.38 223 ALA B C 1
ATOM 3733 O O . ALA B 1 223 ? -1.661 -4.332 16.453 1 98.38 223 ALA B O 1
ATOM 3734 N N . LEU B 1 224 ? -3.59 -5 15.609 1 98.56 224 LEU B N 1
ATOM 3735 C CA . LEU B 1 224 ? -3.641 -3.941 14.602 1 98.56 224 LEU B CA 1
ATOM 3736 C C . LEU B 1 224 ? -3.799 -2.574 15.258 1 98.56 224 LEU B C 1
ATOM 3738 O O . LEU B 1 224 ? -3.107 -1.621 14.891 1 98.56 224 LEU B O 1
ATOM 3742 N N . MET B 1 225 ? -4.668 -2.52 16.266 1 98.75 225 MET B N 1
ATOM 3743 C CA . MET B 1 225 ? -4.848 -1.266 17 1 98.75 225 MET B CA 1
ATOM 3744 C C . MET B 1 225 ? -3.562 -0.86 17.703 1 98.75 225 MET B C 1
ATOM 3746 O O . MET B 1 225 ? -3.184 0.313 17.688 1 98.75 225 MET B O 1
ATOM 3750 N N . GLN B 1 226 ? -2.92 -1.829 18.281 1 98.75 226 GLN B N 1
ATOM 3751 C CA . GLN B 1 226 ? -1.688 -1.539 19.016 1 98.75 226 GLN B CA 1
ATOM 3752 C C . GLN B 1 226 ? -0.598 -1.043 18.062 1 98.75 226 GLN B C 1
ATOM 3754 O O . GLN B 1 226 ? 0.161 -0.134 18.406 1 98.75 226 GLN B O 1
ATOM 3759 N N . ALA B 1 227 ? -0.511 -1.652 16.938 1 98.5 227 ALA B N 1
ATOM 3760 C CA . ALA B 1 227 ? 0.472 -1.213 15.945 1 98.5 227 ALA B CA 1
ATOM 3761 C C . ALA B 1 227 ? 0.244 0.244 15.555 1 98.5 227 ALA B C 1
ATOM 3763 O O . ALA B 1 227 ? 1.196 1.02 15.438 1 98.5 227 ALA B O 1
ATOM 3764 N N . GLY B 1 228 ? -1 0.61 15.297 1 98.62 228 GLY B N 1
ATOM 3765 C CA . GLY B 1 228 ? -1.325 1.999 15.008 1 98.62 228 GLY B CA 1
ATOM 3766 C C . GLY B 1 228 ? -0.977 2.939 16.156 1 98.62 228 GLY B C 1
ATOM 3767 O O . GLY B 1 228 ? -0.378 3.994 15.93 1 98.62 228 GLY B O 1
ATOM 3768 N N . ALA B 1 229 ? -1.302 2.516 17.359 1 98.75 229 ALA B N 1
ATOM 3769 C CA . ALA B 1 229 ? -1.015 3.322 18.547 1 98.75 229 ALA B CA 1
ATOM 3770 C C . ALA B 1 229 ? 0.489 3.508 18.734 1 98.75 229 ALA B C 1
ATOM 3772 O O . ALA B 1 229 ? 0.942 4.574 19.141 1 98.75 229 ALA B O 1
ATOM 3773 N N . ASP B 1 230 ? 1.203 2.467 18.469 1 98.62 230 ASP B N 1
ATOM 3774 C CA . ASP B 1 230 ? 2.656 2.545 18.578 1 98.62 230 ASP B CA 1
ATOM 3775 C C . ASP B 1 230 ? 3.225 3.602 17.641 1 98.62 230 ASP B C 1
ATOM 3777 O O . ASP B 1 230 ? 4.133 4.348 18 1 98.62 230 ASP B O 1
ATOM 3781 N N . TYR B 1 231 ? 2.742 3.668 16.438 1 98.38 231 TYR B N 1
ATOM 3782 C CA . TYR B 1 231 ? 3.168 4.688 15.484 1 98.38 231 TYR B CA 1
ATOM 3783 C C . TYR B 1 231 ? 2.84 6.086 16 1 98.38 231 TYR B C 1
ATOM 3785 O O . TYR B 1 231 ? 3.676 6.988 15.938 1 98.38 231 TYR B O 1
ATOM 3793 N N . LEU B 1 232 ? 1.619 6.227 16.453 1 98.62 232 LEU B N 1
ATOM 3794 C CA . LEU B 1 232 ? 1.197 7.531 16.969 1 98.62 232 LEU B CA 1
ATOM 3795 C C . LEU B 1 232 ? 2.07 7.969 18.141 1 98.62 232 LEU B C 1
ATOM 3797 O O . LEU B 1 232 ? 2.535 9.109 18.172 1 98.62 232 LEU B O 1
ATOM 3801 N N . ALA B 1 233 ? 2.311 7.047 19.047 1 98.56 233 ALA B N 1
ATOM 3802 C CA . ALA B 1 233 ? 3.123 7.359 20.219 1 98.56 233 ALA B CA 1
ATOM 3803 C C . ALA B 1 233 ? 4.551 7.723 19.812 1 98.56 233 ALA B C 1
ATOM 3805 O O . ALA B 1 233 ? 5.125 8.68 20.344 1 98.56 233 ALA B O 1
ATOM 3806 N N . ARG B 1 234 ? 5.086 6.973 18.938 1 98 234 ARG B N 1
ATOM 3807 C CA . ARG B 1 234 ? 6.426 7.25 18.422 1 98 234 ARG B CA 1
ATOM 3808 C C . ARG B 1 234 ? 6.488 8.625 17.766 1 98 234 ARG B C 1
ATOM 3810 O O . ARG B 1 234 ? 7.457 9.367 17.953 1 98 234 ARG B O 1
ATOM 3817 N N . GLY B 1 235 ? 5.527 8.93 16.969 1 98.5 235 GLY B N 1
ATOM 3818 C CA . GLY B 1 235 ? 5.465 10.227 16.312 1 98.5 235 GLY B CA 1
ATOM 3819 C C . GLY B 1 235 ? 5.367 11.391 17.281 1 98.5 235 GLY B C 1
ATOM 3820 O O . GLY B 1 235 ? 6.035 12.406 17.109 1 98.5 235 GLY B O 1
ATOM 3821 N N . LEU B 1 236 ? 4.539 11.219 18.297 1 98.56 236 LEU B N 1
ATOM 3822 C CA . LEU B 1 236 ? 4.395 12.258 19.312 1 98.56 236 LEU B CA 1
ATOM 3823 C C . LEU B 1 236 ? 5.719 12.508 20.031 1 98.56 236 LEU B C 1
ATOM 3825 O O . LEU B 1 236 ? 6.09 13.656 20.281 1 98.56 236 LEU B O 1
ATOM 3829 N N . ARG B 1 237 ? 6.398 11.461 20.344 1 98.06 237 ARG B N 1
ATOM 3830 C CA . ARG B 1 237 ? 7.699 11.602 20.984 1 98.06 237 ARG B CA 1
ATOM 3831 C C . ARG B 1 237 ? 8.695 12.289 20.062 1 98.06 237 ARG B C 1
ATOM 3833 O O . ARG B 1 237 ? 9.461 13.148 20.5 1 98.06 237 ARG B O 1
ATOM 3840 N N . ALA B 1 238 ? 8.695 11.914 18.828 1 97.94 238 ALA B N 1
ATOM 3841 C CA . ALA B 1 238 ? 9.594 12.516 17.859 1 97.94 238 ALA B CA 1
ATOM 3842 C C . ALA B 1 238 ? 9.32 14.008 17.703 1 97.94 238 ALA B C 1
ATOM 3844 O O . ALA B 1 238 ? 10.234 14.797 17.469 1 97.94 238 ALA B O 1
ATOM 3845 N N . LEU B 1 239 ? 8.047 14.375 17.844 1 98.12 239 LEU B N 1
ATOM 3846 C CA . LEU B 1 239 ? 7.645 15.781 17.75 1 98.12 239 LEU B CA 1
ATOM 3847 C C . LEU B 1 239 ? 8.047 16.547 19.016 1 98.12 239 LEU B C 1
ATOM 3849 O O . LEU B 1 239 ? 7.945 17.766 19.062 1 98.12 239 LEU B O 1
ATOM 3853 N N . GLY B 1 240 ? 8.43 15.82 20.047 1 97.56 240 GLY B N 1
ATOM 3854 C CA . GLY B 1 240 ? 8.898 16.453 21.266 1 97.56 240 GLY B CA 1
ATOM 3855 C C . GLY B 1 240 ? 7.793 16.656 22.297 1 97.56 240 GLY B C 1
ATOM 3856 O O . GLY B 1 240 ? 7.879 17.562 23.125 1 97.56 240 GLY B O 1
ATOM 3857 N N . TRP B 1 241 ? 6.727 15.852 22.203 1 98.19 241 TRP B N 1
ATOM 3858 C CA . TRP B 1 241 ? 5.664 15.969 23.188 1 98.19 241 TRP B CA 1
ATOM 3859 C C . TRP B 1 241 ? 6.191 15.688 24.594 1 98.19 241 TRP B C 1
ATOM 3861 O O . TRP B 1 241 ? 7.004 14.781 24.781 1 98.19 241 TRP B O 1
ATOM 3871 N N . GLN B 1 242 ? 5.699 16.422 25.547 1 96.75 242 GLN B N 1
ATOM 3872 C CA . GLN B 1 242 ? 6.035 16.234 26.953 1 96.75 242 GLN B CA 1
ATOM 3873 C C . GLN B 1 242 ? 4.785 15.969 27.781 1 96.75 242 GLN B C 1
ATOM 3875 O O . GLN B 1 242 ? 3.713 16.5 27.484 1 96.75 242 GLN B O 1
ATOM 3880 N N . PRO B 1 243 ? 4.973 15.102 28.781 1 95.62 243 PRO B N 1
ATOM 3881 C CA . PRO B 1 243 ? 3.824 14.883 29.672 1 95.62 243 PRO B CA 1
ATOM 3882 C C . PRO B 1 243 ? 3.217 16.188 30.188 1 95.62 243 PRO B C 1
ATOM 3884 O O . PRO B 1 243 ? 3.945 17.094 30.578 1 95.62 243 PRO B O 1
ATOM 3887 N N . GLY B 1 244 ? 1.952 16.25 30.109 1 93.81 244 GLY B N 1
ATOM 3888 C CA . GLY B 1 244 ? 1.262 17.453 30.562 1 93.81 244 GLY B CA 1
ATOM 3889 C C . GLY B 1 244 ? 0.799 18.328 29.406 1 93.81 244 GLY B C 1
ATOM 3890 O O . GLY B 1 244 ? -0.128 19.125 29.562 1 93.81 244 GLY B O 1
ATOM 3891 N N . GLU B 1 245 ? 1.47 18.234 28.297 1 97 245 GLU B N 1
ATOM 3892 C CA . GLU B 1 245 ? 1.018 18.969 27.125 1 97 245 GLU B CA 1
ATOM 3893 C C . GLU B 1 245 ? -0.223 18.328 26.516 1 97 245 GLU B C 1
ATOM 3895 O O . GLU B 1 245 ? -0.353 17.109 26.516 1 97 245 GLU B O 1
ATOM 3900 N N . ALA B 1 246 ? -1.024 19.141 26 1 97.69 246 ALA B N 1
ATOM 3901 C CA . ALA B 1 246 ? -2.268 18.641 25.406 1 97.69 246 ALA B CA 1
ATOM 3902 C C . ALA B 1 246 ? -1.998 17.891 24.109 1 97.69 246 ALA B C 1
ATOM 3904 O O . ALA B 1 246 ? -1.124 18.266 23.328 1 97.69 246 ALA B O 1
ATOM 3905 N N . ILE B 1 247 ? -2.705 16.812 23.922 1 98.5 247 ILE B N 1
ATOM 3906 C CA . ILE B 1 247 ? -2.789 16.109 22.641 1 98.5 247 ILE B CA 1
ATOM 3907 C C . ILE B 1 247 ? -4.215 16.188 22.109 1 98.5 247 ILE B C 1
ATOM 3909 O O . ILE B 1 247 ? -5.109 15.492 22.594 1 98.5 247 ILE B O 1
ATOM 3913 N N . CYS B 1 248 ? -4.434 17.031 21.141 1 98.31 248 CYS B N 1
ATOM 3914 C CA . CYS B 1 248 ? -5.762 17.109 20.531 1 98.31 248 CYS B CA 1
ATOM 3915 C C . CYS B 1 248 ? -5.973 15.977 19.531 1 98.31 248 CYS B C 1
ATOM 3917 O O . CYS B 1 248 ? -5.051 15.609 18.797 1 98.31 248 CYS B O 1
ATOM 3919 N N . ALA B 1 249 ? -7.109 15.43 19.516 1 97.06 249 ALA B N 1
ATOM 3920 C CA . ALA B 1 249 ? -7.457 14.352 18.578 1 97.06 249 ALA B CA 1
ATOM 3921 C C . ALA B 1 249 ? -8.516 14.82 17.578 1 97.06 249 ALA B C 1
ATOM 3923 O O . ALA B 1 249 ? -9.562 15.328 17.969 1 97.06 249 ALA B O 1
ATOM 3924 N N . LEU B 1 250 ? -8.195 14.664 16.328 1 95.12 250 LEU B N 1
ATOM 3925 C CA . LEU B 1 250 ? -9.094 14.992 15.227 1 95.12 250 LEU B CA 1
ATOM 3926 C C . LEU B 1 250 ? -9.352 13.766 14.359 1 95.12 250 LEU B C 1
ATOM 3928 O O . LEU B 1 250 ? -8.453 12.953 14.133 1 95.12 250 LEU B O 1
ATOM 3932 N N . GLY B 1 251 ? -10.594 13.695 13.789 1 93.12 251 GLY B N 1
ATOM 3933 C CA . GLY B 1 251 ? -10.938 12.609 12.883 1 93.12 251 GLY B CA 1
ATOM 3934 C C . GLY B 1 251 ? -11.688 11.477 13.562 1 93.12 251 GLY B C 1
ATOM 3935 O O . GLY B 1 251 ? -11.531 11.258 14.766 1 93.12 251 GLY B O 1
ATOM 3936 N N . GLY B 1 252 ? -12.359 10.688 12.867 1 91.25 252 GLY B N 1
ATOM 3937 C CA . GLY B 1 252 ? -13.273 9.688 13.383 1 91.25 252 GLY B CA 1
ATOM 3938 C C . GLY B 1 252 ? -12.57 8.461 13.938 1 91.25 252 GLY B C 1
ATOM 3939 O O . GLY B 1 252 ? -13.172 7.672 14.664 1 91.25 252 GLY B O 1
ATOM 3940 N N . VAL B 1 253 ? -11.289 8.328 13.695 1 94.56 253 VAL B N 1
ATOM 3941 C CA . VAL B 1 253 ? -10.562 7.133 14.094 1 94.56 253 VAL B CA 1
ATOM 3942 C C . VAL B 1 253 ? -9.695 7.438 15.312 1 94.56 253 VAL B C 1
ATOM 3944 O O . VAL B 1 253 ? -9.336 6.531 16.078 1 94.56 253 VAL B O 1
ATOM 3947 N N . ALA B 1 254 ? -9.336 8.672 15.555 1 95.25 254 ALA B N 1
ATOM 3948 C CA . ALA B 1 254 ? -8.359 9.078 16.562 1 95.25 254 ALA B CA 1
ATOM 3949 C C . ALA B 1 254 ? -8.773 8.617 17.953 1 95.25 254 ALA B C 1
ATOM 3951 O O . ALA B 1 254 ? -7.957 8.094 18.703 1 95.25 254 ALA B O 1
ATOM 3952 N N . GLY B 1 255 ? -10.031 8.805 18.234 1 94.25 255 GLY B N 1
ATOM 3953 C CA . GLY B 1 255 ? -10.523 8.461 19.562 1 94.25 255 GLY B CA 1
ATOM 3954 C C . GLY B 1 255 ? -10.406 6.984 19.875 1 94.25 255 GLY B C 1
ATOM 3955 O O . GLY B 1 255 ? -10.312 6.602 21.047 1 94.25 255 GLY B O 1
ATOM 3956 N N . ARG B 1 256 ? -10.344 6.133 18.906 1 96.69 256 ARG B N 1
ATOM 3957 C CA . ARG B 1 256 ? -10.312 4.684 19.078 1 96.69 256 ARG B CA 1
ATOM 3958 C C . ARG B 1 256 ? -8.945 4.223 19.578 1 96.69 256 ARG B C 1
ATOM 3960 O O . ARG B 1 256 ? -8.797 3.102 20.062 1 96.69 256 ARG B O 1
ATOM 3967 N N . TYR B 1 257 ? -7.957 5.113 19.516 1 97.88 257 TYR B N 1
ATOM 3968 C CA . TYR B 1 257 ? -6.602 4.738 19.906 1 97.88 257 TYR B CA 1
ATOM 3969 C C . TYR B 1 257 ? -6.348 5.055 21.375 1 97.88 257 TYR B C 1
ATOM 3971 O O . TYR B 1 257 ? -5.309 4.68 21.922 1 97.88 257 TYR B O 1
ATOM 3979 N N . ALA B 1 258 ? -7.262 5.742 22.047 1 96.62 258 ALA B N 1
ATOM 3980 C CA . ALA B 1 258 ? -7.047 6.238 23.406 1 96.62 258 ALA B CA 1
ATOM 3981 C C . ALA B 1 258 ? -6.59 5.113 24.328 1 96.62 258 ALA B C 1
ATOM 3983 O O . ALA B 1 258 ? -5.578 5.25 25.031 1 96.62 258 ALA B O 1
ATOM 3984 N N . SER B 1 259 ? -7.27 3.979 24.297 1 95.94 259 SER B N 1
ATOM 3985 C CA . SER B 1 259 ? -6.992 2.895 25.234 1 95.94 259 SER B CA 1
ATOM 3986 C C . SER B 1 259 ? -5.727 2.141 24.844 1 95.94 259 SER B C 1
ATOM 3988 O O . SER B 1 259 ? -5.242 1.296 25.609 1 95.94 259 SER B O 1
ATOM 3990 N N . PHE B 1 260 ? -5.164 2.4 23.719 1 98.25 260 PHE B N 1
ATOM 3991 C CA . PHE B 1 260 ? -3.982 1.688 23.25 1 98.25 260 PHE B CA 1
ATOM 3992 C C . PHE B 1 260 ? -2.734 2.549 23.406 1 98.25 260 PHE B C 1
ATOM 3994 O O . PHE B 1 260 ? -1.612 2.049 23.312 1 98.25 260 PHE B O 1
ATOM 4001 N N . LEU B 1 261 ? -2.916 3.826 23.625 1 98.25 261 LEU B N 1
ATOM 4002 C CA . LEU B 1 261 ? -1.791 4.727 23.844 1 98.25 261 LEU B CA 1
ATOM 4003 C C . LEU B 1 261 ? -1.225 4.559 25.25 1 98.25 261 LEU B C 1
ATOM 4005 O O . LEU B 1 261 ? -1.922 4.09 26.156 1 98.25 261 LEU B O 1
ATOM 4009 N N . PRO B 1 262 ? 0.063 4.902 25.422 1 97.94 262 PRO B N 1
ATOM 4010 C CA . PRO B 1 262 ? 0.571 4.961 26.797 1 97.94 262 PRO B CA 1
ATOM 4011 C C . PRO B 1 262 ? -0.294 5.824 27.703 1 97.94 262 PRO B C 1
ATOM 4013 O O . PRO B 1 262 ? -0.85 6.832 27.266 1 97.94 262 PRO B O 1
ATOM 4016 N N . ALA B 1 263 ? -0.357 5.531 28.969 1 97.31 263 ALA B N 1
ATOM 4017 C CA . ALA B 1 263 ? -1.259 6.168 29.922 1 97.31 263 ALA B CA 1
ATOM 4018 C C . ALA B 1 263 ? -1.046 7.68 29.969 1 97.31 263 ALA B C 1
ATOM 4020 O O . ALA B 1 263 ? -2.01 8.445 30.016 1 97.31 263 ALA B O 1
ATOM 4021 N N . GLU B 1 264 ? 0.15 8.125 29.953 1 97.56 264 GLU B N 1
ATOM 4022 C CA . GLU B 1 264 ? 0.453 9.547 30.031 1 97.56 264 GLU B CA 1
ATOM 4023 C C . GLU B 1 264 ? -0.103 10.297 28.828 1 97.56 264 GLU B C 1
ATOM 4025 O O . GLU B 1 264 ? -0.485 11.461 28.938 1 97.56 264 GLU B O 1
ATOM 4030 N N . MET B 1 265 ? -0.13 9.625 27.688 1 98.25 265 MET B N 1
ATOM 4031 C CA . MET B 1 265 ? -0.66 10.242 26.469 1 98.25 265 MET B CA 1
ATOM 4032 C C . MET B 1 265 ? -2.184 10.195 26.453 1 98.25 265 MET B C 1
ATOM 4034 O O . MET B 1 265 ? -2.836 11.148 26.031 1 98.25 265 MET B O 1
ATOM 4038 N N . THR B 1 266 ? -2.699 9.078 26.953 1 97.31 266 THR B N 1
ATOM 4039 C CA . THR B 1 266 ? -4.148 8.961 27.062 1 97.31 266 THR B CA 1
ATOM 4040 C C . THR B 1 266 ? -4.715 10.062 27.953 1 97.31 266 THR B C 1
ATOM 4042 O O . THR B 1 266 ? -5.711 10.695 27.609 1 97.31 266 THR B O 1
ATOM 4045 N N . ASP B 1 267 ? -4.047 10.305 29.031 1 96.75 267 ASP B N 1
ATOM 4046 C CA . ASP B 1 267 ? -4.492 11.297 30.016 1 96.75 267 ASP B CA 1
ATOM 4047 C C . ASP B 1 267 ? -4.398 12.711 29.438 1 96.75 267 ASP B C 1
ATOM 4049 O O . ASP B 1 267 ? -5.062 13.633 29.922 1 96.75 267 ASP B O 1
ATOM 4053 N N . ALA B 1 268 ? -3.572 12.883 28.438 1 97.5 268 ALA B N 1
ATOM 4054 C CA . ALA B 1 268 ? -3.301 14.203 27.875 1 97.5 268 ALA B CA 1
ATOM 4055 C C . ALA B 1 268 ? -4.234 14.5 26.703 1 97.5 268 ALA B C 1
ATOM 4057 O O . ALA B 1 268 ? -4.211 15.602 26.141 1 97.5 268 ALA B O 1
ATOM 4058 N N . LEU B 1 269 ? -5.043 13.531 26.312 1 97.19 269 LEU B N 1
ATOM 4059 C CA . LEU B 1 269 ? -5.965 13.75 25.203 1 97.19 269 LEU B CA 1
ATOM 4060 C C . LEU B 1 269 ? -6.957 14.859 25.531 1 97.19 269 LEU B C 1
ATOM 4062 O O . LEU B 1 269 ? -7.5 14.898 26.641 1 97.19 269 LEU B O 1
ATOM 4066 N N . ALA B 1 270 ? -7.098 15.734 24.609 1 95.62 270 ALA B N 1
ATOM 4067 C CA . ALA B 1 270 ? -7.977 16.891 24.797 1 95.62 270 ALA B CA 1
ATOM 4068 C C . ALA B 1 270 ? -8.836 17.141 23.562 1 95.62 270 ALA B C 1
ATOM 4070 O O . ALA B 1 270 ? -8.469 16.734 22.453 1 95.62 270 ALA B O 1
ATOM 4071 N N . LYS B 1 271 ? -9.945 17.75 23.766 1 95.12 271 LYS B N 1
ATOM 4072 C CA . LYS B 1 271 ? -10.797 18.172 22.641 1 95.12 271 LYS B CA 1
ATOM 4073 C C . LYS B 1 271 ? -10.172 19.344 21.891 1 95.12 271 LYS B C 1
ATOM 4075 O O . LYS B 1 271 ? -9.594 20.234 22.5 1 95.12 271 LYS B O 1
ATOM 4080 N N . PRO B 1 272 ? -10.312 19.344 20.641 1 97.25 272 PRO B N 1
ATOM 4081 C CA . PRO B 1 272 ? -9.836 20.5 19.875 1 97.25 272 PRO B CA 1
ATOM 4082 C C . PRO B 1 272 ? -10.57 21.797 20.25 1 97.25 272 PRO B C 1
ATOM 4084 O O . PRO B 1 272 ? -11.766 21.766 20.531 1 97.25 272 PRO B O 1
ATOM 4087 N N . GLU B 1 273 ? -9.875 22.891 20.188 1 96.75 273 GLU B N 1
ATOM 4088 C CA . GLU B 1 273 ? -10.477 24.188 20.484 1 96.75 273 GLU B CA 1
ATOM 4089 C C . GLU B 1 273 ? -11.32 24.672 19.312 1 96.75 273 GLU B C 1
ATOM 4091 O O . GLU B 1 273 ? -12.289 25.422 19.5 1 96.75 273 GLU B O 1
ATOM 4096 N N . GLY B 1 274 ? -10.953 24.266 18.156 1 96.62 274 GLY B N 1
ATOM 4097 C CA . GLY B 1 274 ? -11.656 24.672 16.953 1 96.62 274 GLY B CA 1
ATOM 4098 C C . GLY B 1 274 ? -11.352 23.781 15.766 1 96.62 274 GLY B C 1
ATOM 4099 O O . GLY B 1 274 ? -10.602 22.812 15.883 1 96.62 274 GLY B O 1
ATOM 4100 N N . SER B 1 275 ? -11.945 24.156 14.609 1 96 275 SER B N 1
ATOM 4101 C CA . SER B 1 275 ? -11.789 23.406 13.367 1 96 275 SER B CA 1
ATOM 4102 C C . SER B 1 275 ? -10.672 23.984 12.508 1 96 275 SER B C 1
ATOM 4104 O O . SER B 1 275 ? -10.039 24.969 12.883 1 96 275 SER B O 1
ATOM 4106 N N . ALA B 1 276 ? -10.43 23.281 11.445 1 96.94 276 ALA B N 1
ATOM 4107 C CA . ALA B 1 276 ? -9.445 23.766 10.484 1 96.94 276 ALA B CA 1
ATOM 4108 C C . ALA B 1 276 ? -9.852 25.141 9.945 1 96.94 276 ALA B C 1
ATOM 4110 O O . ALA B 1 276 ? -9 25.984 9.648 1 96.94 276 ALA B O 1
ATOM 4111 N N . LEU B 1 277 ? -11.148 25.406 9.867 1 97.19 277 LEU B N 1
ATOM 4112 C CA . LEU B 1 277 ? -11.625 26.703 9.414 1 97.19 277 LEU B CA 1
ATOM 4113 C C . LEU B 1 277 ? -11.266 27.797 10.414 1 97.19 277 LEU B C 1
ATOM 4115 O O . LEU B 1 277 ? -10.828 28.875 10.023 1 97.19 277 LEU B O 1
ATOM 4119 N N . GLU B 1 278 ? -11.477 27.469 11.688 1 97.25 278 GLU B N 1
ATOM 4120 C CA . GLU B 1 278 ? -11.055 28.422 12.719 1 97.25 278 GLU B CA 1
ATOM 4121 C C . GLU B 1 278 ? -9.555 28.688 12.648 1 97.25 278 GLU B C 1
ATOM 4123 O O . GLU B 1 278 ? -9.117 29.828 12.789 1 97.25 278 GLU B O 1
ATOM 4128 N N . GLY B 1 279 ? -8.812 27.594 12.484 1 98.25 279 GLY B N 1
ATOM 4129 C CA . GLY B 1 279 ? -7.379 27.75 12.32 1 98.25 279 GLY B CA 1
ATOM 4130 C C . GLY B 1 279 ? -7.008 28.609 11.125 1 98.25 279 GLY B C 1
ATOM 4131 O O . GLY B 1 279 ? -6.094 29.438 11.211 1 98.25 279 GLY B O 1
ATOM 4132 N N . GLY B 1 280 ? -7.707 28.391 10.047 1 98.25 280 GLY B N 1
ATOM 4133 C CA . GLY B 1 280 ? -7.496 29.219 8.859 1 98.25 280 GLY B CA 1
ATOM 4134 C C . GLY B 1 280 ? -7.766 30.688 9.102 1 98.25 280 GLY B C 1
ATOM 4135 O O . GLY B 1 280 ? -7.051 31.547 8.578 1 98.25 280 GLY B O 1
ATOM 4136 N N . LEU B 1 281 ? -8.805 31.031 9.852 1 97.69 281 LEU B N 1
ATOM 4137 C CA . LEU B 1 281 ? -9.117 32.438 10.164 1 97.69 281 LEU B CA 1
ATOM 4138 C C . LEU B 1 281 ? -8.023 33.062 11.023 1 97.69 281 LEU B C 1
ATOM 4140 O O . LEU B 1 281 ? -7.672 34.219 10.836 1 97.69 281 LEU B O 1
ATOM 4144 N N . VAL B 1 282 ? -7.527 32.312 11.938 1 97 282 VAL B N 1
ATOM 4145 C CA . VAL B 1 282 ? -6.414 32.781 12.758 1 97 282 VAL B CA 1
ATOM 4146 C C . VAL B 1 282 ? -5.215 33.094 11.867 1 97 282 VAL B C 1
ATOM 4148 O O . VAL B 1 282 ? -4.586 34.125 12.008 1 97 282 VAL B O 1
ATOM 4151 N N . LEU B 1 283 ? -4.93 32.188 10.984 1 97.56 283 LEU B N 1
ATOM 4152 C CA . LEU B 1 283 ? -3.781 32.375 10.102 1 97.56 283 LEU B CA 1
ATOM 4153 C C . LEU B 1 283 ? -4.004 33.531 9.141 1 97.56 283 LEU B C 1
ATOM 4155 O O . LEU B 1 283 ? -3.066 34.25 8.805 1 97.56 283 LEU B O 1
ATOM 4159 N N . ALA B 1 284 ? -5.227 33.656 8.68 1 97.75 284 ALA B N 1
ATOM 4160 C CA . ALA B 1 284 ? -5.566 34.812 7.859 1 97.75 284 ALA B CA 1
ATOM 4161 C C . ALA B 1 284 ? -5.34 36.125 8.617 1 97.75 284 ALA B C 1
ATOM 4163 O O . ALA B 1 284 ? -4.883 37.125 8.047 1 97.75 284 ALA B O 1
ATOM 4164 N N . ARG B 1 285 ? -5.668 36.125 9.828 1 95.94 285 ARG B N 1
ATOM 4165 C CA . ARG B 1 285 ? -5.449 37.312 10.664 1 95.94 285 ARG B CA 1
ATOM 4166 C C . ARG B 1 285 ? -3.959 37.594 10.805 1 95.94 285 ARG B C 1
ATOM 4168 O O . ARG B 1 285 ? -3.545 38.75 10.734 1 95.94 285 ARG B O 1
ATOM 4175 N N . ARG B 1 286 ? -3.209 36.562 11.047 1 94.38 286 ARG B N 1
ATOM 4176 C CA . ARG B 1 286 ? -1.763 36.75 11.125 1 94.38 286 ARG B CA 1
ATOM 4177 C C . ARG B 1 286 ? -1.213 37.344 9.828 1 94.38 286 ARG B C 1
ATOM 4179 O O . ARG B 1 286 ? -0.313 38.188 9.852 1 94.38 286 ARG B O 1
ATOM 4186 N N . LEU B 1 287 ? -1.701 36.812 8.766 1 95 287 LEU B N 1
ATOM 4187 C CA . LEU B 1 287 ? -1.325 37.344 7.457 1 95 287 LEU B CA 1
ATOM 4188 C C . LEU B 1 287 ? -1.634 38.812 7.355 1 95 287 LEU B C 1
ATOM 4190 O O . LEU B 1 287 ? -0.812 39.594 6.863 1 95 287 LEU B O 1
ATOM 4194 N N . ALA B 1 288 ? -2.793 39.219 7.789 1 93.88 288 ALA B N 1
ATOM 4195 C CA . ALA B 1 288 ? -3.213 40.625 7.762 1 93.88 288 ALA B CA 1
ATOM 4196 C C . ALA B 1 288 ? -2.279 41.469 8.602 1 93.88 288 ALA B C 1
ATOM 4198 O O . ALA B 1 288 ? -1.938 42.594 8.203 1 93.88 288 ALA B O 1
ATOM 4199 N N . GLU B 1 289 ? -1.892 40.938 9.672 1 91.56 289 GLU B N 1
ATOM 4200 C CA . GLU B 1 289 ? -1.038 41.688 10.594 1 91.56 289 GLU B CA 1
ATOM 4201 C C . GLU B 1 289 ? 0.379 41.812 10.047 1 91.56 289 GLU B C 1
ATOM 4203 O O . GLU B 1 289 ? 1.035 42.844 10.258 1 91.56 289 GLU B O 1
ATOM 4208 N N . ARG B 1 290 ? 0.875 40.812 9.453 1 88.56 290 ARG B N 1
ATOM 4209 C CA . ARG B 1 290 ? 2.203 40.875 8.852 1 88.56 290 ARG B CA 1
ATOM 4210 C C . ARG B 1 290 ? 2.26 41.906 7.727 1 88.56 290 ARG B C 1
ATOM 4212 O O . ARG B 1 290 ? 3.273 42.594 7.551 1 88.56 290 ARG B O 1
ATOM 4219 N N . ASN B 1 291 ? 1.27 41.906 6.969 1 82.31 291 ASN B N 1
ATOM 4220 C CA . ASN B 1 291 ? 1.22 42.844 5.855 1 82.31 291 ASN B CA 1
ATOM 4221 C C . ASN B 1 291 ? 1.095 44.281 6.344 1 82.31 291 ASN B C 1
ATOM 4223 O O . ASN B 1 291 ? 1.55 45.219 5.672 1 82.31 291 ASN B O 1
ATOM 4227 N N . ALA B 1 292 ? 0.443 44.562 7.434 1 74.94 292 ALA B N 1
ATOM 4228 C CA . ALA B 1 292 ? 0.316 45.875 8.016 1 74.94 292 ALA B CA 1
ATOM 4229 C C . ALA B 1 292 ? 1.65 46.375 8.57 1 74.94 292 ALA B C 1
ATOM 4231 O O . ALA B 1 292 ? 1.962 47.562 8.508 1 74.94 292 ALA B O 1
ATOM 4232 N N . ARG B 1 293 ? 2.43 45.531 9.102 1 70.69 293 ARG B N 1
ATOM 4233 C CA . ARG B 1 293 ? 3.729 45.906 9.648 1 70.69 293 ARG B CA 1
ATOM 4234 C C . ARG B 1 293 ? 4.738 46.156 8.531 1 70.69 293 ARG B C 1
ATOM 4236 O O . ARG B 1 293 ? 5.688 46.938 8.703 1 70.69 293 ARG B O 1
ATOM 4243 N N . GLY B 1 294 ? 4.625 45.344 7.477 1 58.16 294 GLY B N 1
ATOM 4244 C CA . GLY B 1 294 ? 5.562 45.531 6.379 1 58.16 294 GLY B CA 1
ATOM 4245 C C . GLY B 1 294 ? 5.32 46.812 5.609 1 58.16 294 GLY B C 1
ATOM 4246 O O . GLY B 1 294 ? 6.164 47.25 4.816 1 58.16 294 GLY B O 1
ATOM 4247 N N . VAL B 1 295 ? 4.199 47.469 5.602 1 49.03 295 VAL B N 1
ATOM 4248 C CA . VAL B 1 295 ? 3.861 48.75 4.992 1 49.03 295 VAL B CA 1
ATOM 4249 C C . VAL B 1 295 ? 4.238 49.875 5.938 1 49.03 295 VAL B C 1
ATOM 4251 O O . VAL B 1 295 ? 4.047 51.062 5.613 1 49.03 295 VAL B O 1
ATOM 4254 N N . VAL B 1 296 ? 4.738 49.625 7.16 1 38.81 296 VAL B N 1
ATOM 4255 C CA . VAL B 1 296 ? 5.211 50.75 7.957 1 38.81 296 VAL B CA 1
ATOM 4256 C C . VAL B 1 296 ? 6.699 50.969 7.699 1 38.81 296 VAL B C 1
ATOM 4258 O O . VAL B 1 296 ? 7.473 50.031 7.598 1 38.81 296 VAL B O 1
#

Secondary structure (DSSP, 8-state):
-------EEEEEEE-SS-EEEEEEETTEEEEEEES---TTT-HHHHHHHHHHHHHHHHHHTT--GGGGGGS-EEEEETT--SHHHHHHHHHHSS-SSEEEEETHHHHHHHHHTT--EEEEEESSSEEEEEEETTEEEEEE-SBTTTB-TTSHHHHHHHHHHHHHHHHTTSS---HHHHHHHHHH-SSHHHHHHHHHH--HHHHHTTHHHHHHHHHTT-HHHHHHHHHHHHHHHHHHHHTT--TTSEEEEESTTGGGGGGGS-HHHHTTEE--SS-HHHHHHHHHHHHHHHHHHHT-/-------EEEEEEE-SS-EEEEEEETTEEEEEEES---TTT-HHHHHHHHHHHHHHHHHHTT--GGGGGGS-EEEEETT--SHHHHHHHHHHSS-SSEEEEETHHHHHHHHHTT--EEEEEESSSEEEEEEETTEEEEEE-SBTTTB-TTSHHHHHHHHHHHHHHHHTTSS---HHHHHHHHHH-SSHHHHHHHHHH--HHHHHTTHHHHHHHHHTT-HHHHHHHHHHHHHHHHHHHHTT--TTSEEEEESTTGGGGGGGS-HHHHTTEE--SS-HHHHHHHHHHHHHHHHHHHT-

Radius of gyration: 29.03 Å; Cα contacts (8 Å, |Δi|>4): 1267; chains: 2; bounding box: 51×98×70 Å

Sequence (592 aa):
MRESRVPYLIAVDGGGTSCRFALQAGTTRHELRLGSANVFSNRAGALRTLTEGLTRLVAQAGLPPDALADIPVFAGLAGVIDEVAAKEVAAALPLRRVEVADDRLPAVVGALGARTGCLIGVGTGSFLGRQDAQGIRLIGGHGWSLGDEASGCWLGMALLRRCLWAQDGLEPETPLVATVGGRIGVGSSAIVRFSAQASPSDYAALAPLVFQAADAGDPLGRALMQAGADYLARGLRALGWQPGEAICALGGVAGRYASFLPAEMTDALAKPEGSALEGGLVLARRLAERNARGVVMRESRVPYLIAVDGGGTSCRFALQAGTTRHELRLGSANVFSNRAGALRTLTEGLTRLVAQAGLPPDALADIPVFAGLAGVIDEVAAKEVAAALPLRRVEVADDRLPAVVGALGARTGCLIGVGTGSFLGRQDAQGIRLIGGHGWSLGDEASGCWLGMALLRRCLWAQDGLEPETPLVATVGGRIGVGSSAIVRFSAQASPSDYAALAPLVFQAADAGDPLGRALMQAGADYLARGLRALGWQPGEAICALGGVAGRYASFLPAEMTDALAKPEGSALEGGLVLARRLAERNARGVV

InterPro domains:
  IPR002731 ATPase, BadF/BadG/BcrA/BcrD type [PF01869] (12-258)
  IPR043129 ATPase, nucleotide binding domain [SSF53067] (7-112)
  IPR043129 ATPase, nucleotide binding domain [SSF53067] (116-284)
  IPR052519 Eukaryotic-type N-acetylglucosamine Kinase [PTHR43190] (8-238)